Protein AF-0000000065775564 (afdb_homodimer)

Solvent-accessible surface area (backbone atoms only — not comparable to full-atom values): 36188 Å² total; per-residue (Å²): 120,58,49,56,31,35,33,38,25,35,35,44,34,26,21,49,14,34,40,46,49,43,65,64,35,56,88,21,43,36,24,45,33,39,32,60,44,30,51,46,61,38,40,63,70,48,51,51,30,30,44,74,36,63,34,64,31,37,30,27,44,43,47,50,58,50,52,50,36,46,76,70,67,50,80,61,53,31,41,29,60,48,62,26,76,85,48,63,49,35,58,40,47,78,66,63,40,33,36,48,32,42,49,65,70,48,47,54,49,47,44,51,22,11,65,72,59,70,41,63,33,43,28,28,43,35,39,23,50,57,24,58,58,74,34,26,45,66,78,63,30,48,58,48,50,53,53,49,41,52,37,29,75,70,59,32,36,39,45,31,26,42,34,45,64,71,38,35,47,55,40,87,84,67,57,54,48,61,51,28,48,52,48,43,52,51,52,50,51,52,40,52,74,67,63,45,60,62,75,37,38,33,41,10,34,35,30,20,43,75,71,32,74,89,33,24,64,48,24,22,42,29,32,61,37,37,49,6,41,49,70,37,92,89,46,54,25,65,82,72,64,28,39,42,21,50,31,37,36,30,26,19,48,40,56,42,80,41,56,52,67,41,35,15,30,51,71,41,77,24,59,37,86,44,56,28,28,37,32,30,41,68,52,5,3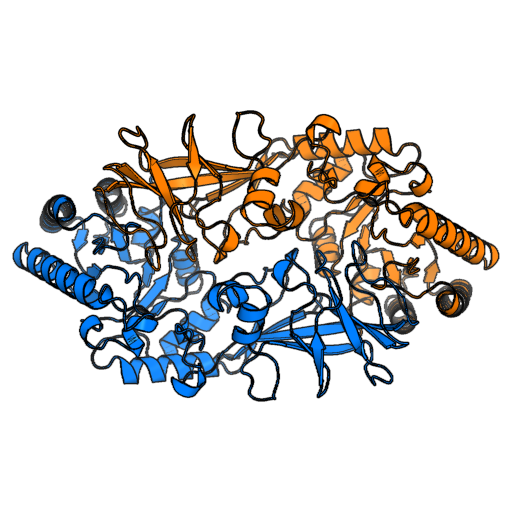0,39,44,31,44,60,53,62,16,37,56,43,27,52,32,20,47,85,94,40,80,33,35,30,36,14,42,47,35,59,57,25,31,28,32,52,61,36,64,84,54,92,71,50,55,45,40,59,34,34,44,23,26,65,35,85,84,71,39,36,28,48,61,56,40,11,60,36,40,72,58,48,45,68,52,56,44,20,34,50,28,85,78,48,44,74,46,73,35,70,40,93,87,95,118,59,49,55,31,36,34,38,26,34,35,44,34,26,20,50,15,35,42,45,49,42,64,63,34,57,88,21,42,36,25,44,32,40,33,60,43,30,52,46,62,38,39,64,70,47,51,52,30,31,43,74,37,63,33,65,30,38,30,27,43,44,46,48,57,51,52,48,35,47,75,70,68,50,79,61,53,32,41,30,60,48,63,28,75,86,47,64,50,34,59,42,44,76,66,64,40,33,36,48,34,42,48,65,69,47,47,54,49,47,44,52,21,12,66,73,58,70,41,64,34,44,28,29,43,34,38,22,50,58,23,58,57,72,33,28,46,68,77,64,32,48,58,48,49,53,52,50,44,52,38,28,75,70,59,33,34,40,44,32,25,43,34,46,64,71,38,36,48,57,40,88,82,67,56,53,48,60,51,28,48,52,49,42,52,52,52,50,51,52,40,51,75,67,63,44,62,63,75,37,38,32,41,9,34,36,33,21,45,77,72,32,74,90,33,24,64,46,25,23,42,29,31,59,37,36,49,6,42,51,70,37,92,88,46,53,24,65,82,70,62,28,38,42,22,51,33,36,35,27,26,19,50,42,54,44,80,41,55,51,67,40,35,16,30,51,72,40,76,23,58,37,87,43,56,28,30,37,32,30,40,66,53,6,29,40,44,30,42,60,53,61,17,36,56,44,28,50,31,21,46,85,95,39,78,34,34,29,37,12,44,47,35,58,60,25,30,27,33,50,63,36,63,84,53,90,72,50,55,46,41,58,34,33,43,24,26,64,35,87,86,71,38,37,27,47,60,56,41,10,61,37,39,72,58,48,44,68,53,55,45,18,33,48,29,84,77,47,42,76,45,72,37,70,40,94,88,93

Secondary structure (DSSP, 8-state):
--SSEEEEEEHHHHHHHHHHHHHHHTTSEEEEE-HHHHHTT-HHHHHHHHHHTT--EEEEEEHHHHHHHHHTT--SEEEEEE--TT--HHHHHHTT-EEEE-SHHHHHHHHHHHHHHT-PEEEEEEEESSSSSSSEEHHHHHHHHHHHHHHHHTTSEEEEEEE---SSTT-TTSSHHHHHHHHHHHHHHHHHHHT---SEEE---HHHHHH-GGG-SSEE--STTTTT--S-SSS-TGGGT----EEEEEE-SEEEEE-TT-EESGGG-EE-SSSEEEEEES--GGGT--GGGTTT-EEEETTEEEEB-S---SS-EEEE--TT----TTPEEEEEB-STTS--BHHHHHHHHTS-HHHHHHT--TTS-EEEES-TT-/--SSEEEEEEHHHHHHHHHHHHHHHTTSEEEEE-HHHHHTT-HHHHHHHHHHTT--EEEEEEHHHHHHHHHTT--SEEEEEE--TT--HHHHHHTT-EEEE-SHHHHHHHHHHHHHHT-PEEEEEEEESSSSSSSEEHHHHHHHHHHHHHHHHTTSEEEEEEE---SSTT-TTSSHHHHHHHHHHHHHHHHHHHT---SEEE---HHHHHH-GGG-SSEE--STTTTT--S-SSS-TGGGT----EEEEEE-SEEEEE-TT-EESGGG-EE-SSSEEEEEES--GGGT--GGGTTT-EEEETTEEEEB-S---SS-EEEE--TT----TTPEEEEEB-STTS--BHHHHHHHHTS-HHHHHHT--TTS-EEEES-TT-

Radius of gyration: 26.99 Å; Cα contacts (8 Å, |Δi|>4): 2012; chains: 2; bounding box: 52×83×65 Å

Structure (mmCIF, N/CA/C/O backbone):
data_AF-0000000065775564-model_v1
#
loop_
_entity.id
_entity.type
_entity.pdbx_description
1 polymer 'Alanine racemase'
#
loop_
_atom_site.group_PDB
_atom_site.id
_atom_site.type_symbol
_atom_site.label_atom_id
_atom_site.label_alt_id
_atom_site.label_comp_id
_atom_site.label_asym_id
_atom_site.label_entity_id
_atom_site.label_seq_id
_atom_site.pdbx_PDB_ins_code
_atom_site.Cartn_x
_atom_site.Cartn_y
_atom_site.Cartn_z
_atom_site.occupancy
_atom_site.B_iso_or_equiv
_atom_site.auth_seq_id
_atom_site.auth_comp_id
_atom_site.auth_asym_id
_atom_site.auth_atom_id
_atom_site.pdbx_PDB_model_num
ATOM 1 N N . MET A 1 1 ? -9.805 2.902 19.188 1 65.19 1 MET A N 1
ATOM 2 C CA . MET A 1 1 ? -9.219 2.939 17.844 1 65.19 1 MET A CA 1
ATOM 3 C C . MET A 1 1 ? -8.5 4.262 17.609 1 65.19 1 MET A C 1
ATOM 5 O O . MET A 1 1 ? -9.07 5.332 17.812 1 65.19 1 MET A O 1
ATOM 9 N N . THR A 1 2 ? -7.23 4.137 17.281 1 79.44 2 THR A N 1
ATOM 10 C CA . THR A 1 2 ? -6.398 5.332 17.188 1 79.44 2 THR A CA 1
ATOM 11 C C . THR A 1 2 ? -6.359 5.855 15.758 1 79.44 2 THR A C 1
ATOM 13 O O . THR A 1 2 ? -6 7.008 15.523 1 79.44 2 THR A O 1
ATOM 16 N N . TYR A 1 3 ? -6.797 4.988 14.812 1 89.25 3 TYR A N 1
ATOM 17 C CA . TYR A 1 3 ? -6.848 5.418 13.422 1 89.25 3 TYR A CA 1
ATOM 18 C C . TYR A 1 3 ? -8.273 5.766 13.008 1 89.25 3 TYR A C 1
ATOM 20 O O . TYR A 1 3 ? -9.203 4.977 13.227 1 89.25 3 TYR A O 1
ATOM 28 N N . PRO A 1 4 ? -8.461 6.914 12.484 1 95.5 4 PRO A N 1
ATOM 29 C CA . PRO A 1 4 ? -9.82 7.391 12.234 1 95.5 4 PRO A CA 1
ATOM 30 C C . PRO A 1 4 ? -10.5 6.664 11.078 1 95.5 4 PRO A C 1
ATOM 32 O O . PRO A 1 4 ? -11.672 6.918 10.789 1 95.5 4 PRO A O 1
ATOM 35 N N . ALA A 1 5 ? -9.805 5.832 10.391 1 97.62 5 ALA A N 1
ATOM 36 C CA . ALA A 1 5 ? -10.328 5.039 9.289 1 97.62 5 ALA A CA 1
ATOM 37 C C . ALA A 1 5 ? -10.266 3.547 9.609 1 97.62 5 ALA A C 1
ATOM 39 O O . ALA A 1 5 ? -9.531 3.127 10.5 1 97.62 5 ALA A O 1
ATOM 40 N N . ARG A 1 6 ? -11.125 2.768 8.945 1 98.19 6 ARG A N 1
ATOM 41 C CA . ARG A 1 6 ? -11.102 1.317 9.102 1 98.19 6 ARG A CA 1
ATOM 42 C C . ARG A 1 6 ? -11.641 0.622 7.859 1 98.19 6 ARG A C 1
ATOM 44 O O . ARG A 1 6 ? -12.43 1.202 7.109 1 98.19 6 ARG A O 1
ATOM 51 N N . ALA A 1 7 ? -11.172 -0.533 7.629 1 98.62 7 ALA A N 1
ATOM 52 C CA . ALA A 1 7 ? -11.742 -1.466 6.66 1 98.62 7 ALA A CA 1
ATOM 53 C C . ALA A 1 7 ? -12.586 -2.529 7.359 1 98.62 7 ALA A C 1
ATOM 55 O O . ALA A 1 7 ? -12.047 -3.398 8.055 1 98.62 7 ALA A O 1
ATOM 56 N N . VAL A 1 8 ? -13.867 -2.42 7.203 1 98.69 8 VAL A N 1
ATOM 57 C CA . VAL A 1 8 ? -14.773 -3.41 7.781 1 98.69 8 VAL A CA 1
ATOM 58 C C . VAL A 1 8 ? -14.922 -4.59 6.824 1 98.69 8 VAL A C 1
ATOM 60 O O . VAL A 1 8 ? -15.289 -4.41 5.66 1 98.69 8 VAL A O 1
ATOM 63 N N . VAL A 1 9 ? -14.617 -5.789 7.309 1 98.88 9 VAL A N 1
ATOM 64 C CA . VAL A 1 9 ? -14.617 -6.984 6.469 1 98.88 9 VAL A CA 1
ATOM 65 C C . VAL A 1 9 ? -15.711 -7.945 6.938 1 98.88 9 VAL A C 1
ATOM 67 O O . VAL A 1 9 ? -15.68 -8.414 8.078 1 98.88 9 VAL A O 1
ATOM 70 N N . ASP A 1 10 ? -16.625 -8.227 6.121 1 98.81 10 ASP A N 1
ATOM 71 C CA . ASP A 1 10 ? -17.75 -9.117 6.414 1 98.81 10 ASP A CA 1
ATOM 72 C C . ASP A 1 10 ? -17.391 -10.57 6.121 1 98.81 10 ASP A C 1
ATOM 74 O O . ASP A 1 10 ? -17.438 -11.008 4.969 1 98.81 10 ASP A O 1
ATOM 78 N N . LEU A 1 11 ? -17.141 -11.328 7.168 1 98.88 11 LEU A N 1
ATOM 79 C CA . LEU A 1 11 ? -16.734 -12.719 7.008 1 98.88 11 LEU A CA 1
ATOM 80 C C . LEU A 1 11 ? -17.906 -13.578 6.531 1 98.88 11 LEU A C 1
ATOM 82 O O . LEU A 1 11 ? -17.703 -14.641 5.949 1 98.88 11 LEU A O 1
ATOM 86 N N . GLY A 1 12 ? -19.125 -13.133 6.824 1 98.69 12 GLY A N 1
ATOM 87 C CA . GLY A 1 12 ? -20.281 -13.797 6.25 1 98.69 12 GLY A CA 1
ATOM 88 C C . GLY A 1 12 ? -20.328 -13.711 4.734 1 98.69 12 GLY A C 1
ATOM 89 O O . GLY A 1 12 ? -20.703 -14.672 4.062 1 98.69 12 GLY A O 1
ATOM 90 N N . ALA A 1 13 ? -19.969 -12.539 4.23 1 98.81 13 ALA A N 1
ATOM 91 C CA . ALA A 1 13 ? -19.891 -12.383 2.781 1 98.81 13 ALA A CA 1
ATOM 92 C C . ALA A 1 13 ? -18.844 -13.32 2.184 1 98.81 13 ALA A C 1
ATOM 94 O O . ALA A 1 13 ? -19.078 -13.93 1.138 1 98.81 13 ALA A O 1
ATOM 95 N N . ILE A 1 14 ? -17.734 -13.469 2.865 1 98.88 14 ILE A N 1
ATOM 96 C CA . ILE A 1 14 ? -16.688 -14.375 2.424 1 98.88 14 ILE A CA 1
ATOM 97 C C . ILE A 1 14 ? -17.234 -15.797 2.34 1 98.88 14 ILE A C 1
ATOM 99 O O . ILE A 1 14 ? -17.062 -16.484 1.328 1 98.88 14 ILE A O 1
ATOM 103 N N . ALA A 1 15 ? -17.906 -16.203 3.385 1 98.81 15 ALA A N 1
ATOM 104 C CA . ALA A 1 15 ? -18.469 -17.547 3.43 1 98.81 15 ALA A CA 1
ATOM 105 C C . ALA A 1 15 ? -19.484 -17.734 2.307 1 98.81 15 ALA A C 1
ATOM 107 O O . ALA A 1 15 ? -19.484 -18.781 1.641 1 98.81 15 ALA A O 1
ATOM 108 N N . GLY A 1 16 ? -20.312 -16.75 2.162 1 98.81 16 GLY A N 1
ATOM 109 C CA . GLY A 1 16 ? -21.297 -16.812 1.085 1 98.81 16 GLY A CA 1
ATOM 110 C C . GLY A 1 16 ? -20.656 -16.922 -0.289 1 98.81 16 GLY A C 1
ATOM 111 O O . GLY A 1 16 ? -21.125 -17.672 -1.143 1 98.81 16 GLY A O 1
ATOM 112 N N . ASN A 1 17 ? -19.609 -16.156 -0.541 1 98.94 17 ASN A N 1
ATOM 113 C CA . ASN A 1 17 ? -18.891 -16.188 -1.812 1 98.94 17 ASN A CA 1
ATOM 114 C C . ASN A 1 17 ? -18.281 -17.562 -2.068 1 98.94 17 ASN A C 1
ATOM 116 O O . ASN A 1 17 ? -18.375 -18.094 -3.18 1 98.94 17 ASN A O 1
ATOM 120 N N . VAL A 1 18 ? -17.688 -18.156 -1.039 1 98.94 18 VAL A N 1
ATOM 121 C CA . VAL A 1 18 ? -17.062 -19.469 -1.184 1 98.94 18 VAL A CA 1
ATOM 122 C C . VAL A 1 18 ? -18.141 -20.516 -1.49 1 98.94 18 VAL A C 1
ATOM 124 O O . VAL A 1 18 ? -17.953 -21.375 -2.352 1 98.94 18 VAL A O 1
ATOM 127 N N . ALA A 1 19 ? -19.266 -20.453 -0.818 1 98.75 19 ALA A N 1
ATOM 128 C CA . ALA A 1 19 ? -20.375 -21.359 -1.097 1 98.75 19 ALA A CA 1
ATOM 129 C C . ALA A 1 19 ? -20.828 -21.234 -2.549 1 98.75 19 ALA A C 1
ATOM 131 O O . ALA A 1 19 ? -21.047 -22.25 -3.221 1 98.75 19 ALA A O 1
ATOM 132 N N . ARG A 1 20 ? -20.938 -20.016 -3.002 1 98.81 20 ARG A N 1
ATOM 133 C CA . ARG A 1 20 ? -21.328 -19.766 -4.387 1 98.81 20 ARG A CA 1
ATOM 134 C C . ARG A 1 20 ? -20.312 -20.359 -5.355 1 98.81 20 ARG A C 1
ATOM 136 O O . ARG A 1 20 ? -20.688 -20.969 -6.355 1 98.81 20 ARG A O 1
ATOM 143 N N . LEU A 1 21 ? -19.047 -20.203 -5.062 1 98.94 21 LEU A N 1
ATOM 144 C CA . LEU A 1 21 ? -17.984 -20.719 -5.922 1 98.94 21 LEU A CA 1
ATOM 145 C C . LEU A 1 21 ? -17.969 -22.234 -5.934 1 98.94 21 LEU A C 1
ATOM 147 O O . LEU A 1 21 ? -17.703 -22.859 -6.969 1 98.94 21 LEU A O 1
ATOM 151 N N . ARG A 1 22 ? -18.281 -22.859 -4.836 1 98.81 22 ARG A N 1
ATOM 152 C CA . ARG A 1 22 ? -18.406 -24.312 -4.77 1 98.81 22 ARG A CA 1
ATOM 153 C C . ARG A 1 22 ? -19.547 -24.812 -5.656 1 98.81 22 ARG A C 1
ATOM 155 O O . ARG A 1 22 ? -19.422 -25.812 -6.348 1 98.81 22 ARG A O 1
ATOM 162 N N . GLU A 1 23 ? -20.609 -24.047 -5.586 1 98.56 23 GLU A N 1
ATOM 163 C CA . GLU A 1 23 ? -21.766 -24.406 -6.414 1 98.56 23 GLU A CA 1
ATOM 164 C C . GLU A 1 23 ? -21.406 -24.344 -7.898 1 98.56 23 GLU A C 1
ATOM 166 O O . GLU A 1 23 ? -21.797 -25.234 -8.664 1 98.56 23 GLU A O 1
ATOM 171 N N . VAL A 1 24 ? -20.656 -23.375 -8.25 1 98.5 24 VAL A N 1
ATOM 172 C CA . VAL A 1 24 ? -20.312 -23.156 -9.656 1 98.5 24 VAL A CA 1
ATOM 173 C C . VAL A 1 24 ? -19.297 -24.188 -10.109 1 98.5 24 VAL A C 1
ATOM 175 O O . VAL A 1 24 ? -19.375 -24.703 -11.227 1 98.5 24 VAL A O 1
ATOM 178 N N . ALA A 1 25 ? -18.359 -24.516 -9.273 1 97.94 25 ALA A N 1
ATOM 179 C CA . ALA A 1 25 ? -17.188 -25.297 -9.641 1 97.94 25 ALA A CA 1
ATOM 180 C C . ALA A 1 25 ? -17.484 -26.797 -9.562 1 97.94 25 ALA A C 1
ATOM 182 O O . ALA A 1 25 ? -16.766 -27.609 -10.133 1 97.94 25 ALA A O 1
ATOM 183 N N . GLY A 1 26 ? -18.547 -27.219 -8.773 1 95.19 26 GLY A N 1
ATOM 184 C CA . GLY A 1 26 ? -18.797 -28.641 -8.539 1 95.19 26 GLY A CA 1
ATOM 185 C C . GLY A 1 26 ? -18.781 -29.469 -9.812 1 95.19 26 GLY A C 1
ATOM 186 O O . GLY A 1 26 ? -19.406 -29.078 -10.805 1 95.19 26 GLY A O 1
ATOM 187 N N . PRO A 1 27 ? -18.031 -30.625 -9.742 1 97.19 27 PRO A N 1
ATOM 188 C CA . PRO A 1 27 ? -17.562 -31.375 -8.578 1 97.19 27 PRO A CA 1
ATOM 189 C C . PRO A 1 27 ? -16.125 -31.016 -8.188 1 97.19 27 PRO A C 1
ATOM 191 O O . PRO A 1 27 ? -15.602 -31.547 -7.207 1 97.19 27 PRO A O 1
ATOM 194 N N . ALA A 1 28 ? -15.477 -30.141 -8.992 1 98.62 28 ALA A N 1
ATOM 195 C CA . ALA A 1 28 ? -14.133 -29.719 -8.609 1 98.62 28 ALA A CA 1
ATOM 196 C C . ALA A 1 28 ? -14.117 -29.141 -7.199 1 98.62 28 ALA A C 1
ATOM 198 O O . ALA A 1 28 ? -15.078 -28.484 -6.777 1 98.62 28 ALA A O 1
ATOM 199 N N . GLU A 1 29 ? -13.07 -29.406 -6.453 1 98.69 29 GLU A N 1
ATOM 200 C CA . GLU A 1 29 ? -12.883 -28.781 -5.148 1 98.69 29 GLU A CA 1
ATOM 201 C C . GLU A 1 29 ? -12.43 -27.328 -5.285 1 98.69 29 GLU A C 1
ATOM 203 O O . GLU A 1 29 ? -12.055 -26.891 -6.375 1 98.69 29 GLU A O 1
ATOM 208 N N . VAL A 1 30 ? -12.555 -26.594 -4.156 1 98.88 30 VAL A N 1
ATOM 209 C CA . VAL A 1 30 ? -12.188 -25.188 -4.18 1 98.88 30 VAL A CA 1
ATOM 210 C C . VAL A 1 30 ? -10.961 -24.953 -3.295 1 98.88 30 VAL A C 1
ATOM 212 O O . VAL A 1 30 ? -10.977 -25.281 -2.107 1 98.88 30 VAL A O 1
ATOM 215 N N . MET A 1 31 ? -9.898 -24.516 -3.893 1 98.94 31 MET A N 1
ATOM 216 C CA . MET A 1 31 ? -8.805 -23.859 -3.166 1 98.94 31 MET A CA 1
ATOM 217 C C . MET A 1 31 ? -9.055 -22.359 -3.043 1 98.94 31 MET A C 1
ATOM 219 O O . MET A 1 31 ? -9 -21.641 -4.035 1 98.94 31 MET A O 1
ATOM 223 N N . ALA A 1 32 ? -9.391 -21.891 -1.847 1 98.94 32 ALA A N 1
ATOM 224 C CA . ALA A 1 32 ? -9.477 -20.453 -1.633 1 98.94 32 ALA A CA 1
ATOM 225 C C . ALA A 1 32 ? -8.086 -19.812 -1.632 1 98.94 32 ALA A C 1
ATOM 227 O O . ALA A 1 32 ? -7.262 -20.109 -0.767 1 98.94 32 ALA A O 1
ATOM 228 N N . VAL A 1 33 ? -7.836 -19 -2.605 1 98.94 33 VAL A N 1
ATOM 229 C CA . VAL A 1 33 ? -6.562 -18.297 -2.646 1 98.94 33 VAL A CA 1
ATOM 230 C C . VAL A 1 33 ? -6.637 -17.047 -1.77 1 98.94 33 VAL A C 1
ATOM 232 O O . VAL A 1 33 ? -7.426 -16.141 -2.035 1 98.94 33 VAL A O 1
ATOM 235 N N . VAL A 1 34 ? -5.797 -16.984 -0.73 1 98.88 34 VAL A N 1
ATOM 236 C CA . VAL A 1 34 ? -5.859 -15.898 0.245 1 98.88 34 VAL A CA 1
ATOM 237 C C . VAL A 1 34 ? -4.52 -15.164 0.294 1 98.88 34 VAL A C 1
ATOM 239 O O . VAL A 1 34 ? -4.086 -14.719 1.36 1 98.88 34 VAL A O 1
ATOM 242 N N . LYS A 1 35 ? -3.869 -15.133 -0.876 1 98.56 35 LYS A N 1
ATOM 243 C CA . LYS A 1 35 ? -2.59 -14.438 -0.952 1 98.56 35 LYS A CA 1
ATOM 244 C C . LYS A 1 35 ? -2.773 -12.93 -0.771 1 98.56 35 LYS A C 1
ATOM 246 O O . LYS A 1 35 ? -3.891 -12.422 -0.865 1 98.56 35 LYS A O 1
ATOM 251 N N . GLY A 1 36 ? -1.606 -12.172 -0.509 1 98 36 GLY A N 1
ATOM 252 C CA . GLY A 1 36 ? -1.682 -10.734 -0.313 1 98 36 GLY A CA 1
ATOM 253 C C . GLY A 1 36 ? -2.545 -10.336 0.87 1 98 36 GLY A C 1
ATOM 254 O O . GLY A 1 36 ? -3.406 -9.461 0.751 1 98 36 GLY A O 1
ATOM 255 N N . ASP A 1 37 ? -2.387 -11.062 2.029 1 98.25 37 ASP A N 1
ATOM 256 C CA . ASP A 1 37 ? -3.219 -10.828 3.203 1 98.25 37 ASP A CA 1
ATOM 257 C C . ASP A 1 37 ? -4.699 -11 2.871 1 98.25 37 ASP A C 1
ATOM 259 O O . ASP A 1 37 ? -5.523 -10.156 3.234 1 98.25 37 ASP A O 1
ATOM 263 N N . ALA A 1 38 ? -5 -12.07 2.115 1 98.69 38 ALA A N 1
ATOM 264 C CA . ALA A 1 38 ? -6.348 -12.336 1.611 1 98.69 38 ALA A CA 1
ATOM 265 C C . ALA A 1 38 ? -6.891 -11.141 0.837 1 98.69 38 ALA A C 1
ATOM 267 O O . ALA A 1 38 ? -7.984 -10.648 1.124 1 98.69 38 ALA A O 1
ATOM 268 N N . TYR A 1 39 ? -6.051 -10.75 -0.107 1 98.69 39 TYR A N 1
ATOM 269 C CA . TYR A 1 39 ? -6.383 -9.609 -0.956 1 98.69 39 TYR A CA 1
ATOM 270 C C . TYR A 1 39 ? -6.715 -8.383 -0.116 1 98.69 39 TYR A C 1
ATOM 272 O O . TYR A 1 39 ? -7.641 -7.637 -0.436 1 98.69 39 TYR A O 1
ATOM 280 N N . GLY A 1 40 ? -6.031 -8.242 0.985 1 98.5 40 GLY A N 1
ATOM 281 C CA . GLY A 1 40 ? -6.168 -7.066 1.832 1 98.5 40 GLY A CA 1
ATOM 282 C C . GLY A 1 40 ? -7.242 -7.219 2.889 1 98.5 40 GLY A C 1
ATOM 283 O O . GLY A 1 40 ? -7.48 -6.297 3.676 1 98.5 40 GLY A O 1
ATOM 284 N N . HIS A 1 41 ? -7.879 -8.359 3.027 1 98.88 41 HIS A N 1
ATOM 285 C CA . HIS A 1 41 ? -9.062 -8.508 3.867 1 98.88 41 HIS A CA 1
ATOM 286 C C . HIS A 1 41 ? -8.711 -9.156 5.203 1 98.88 41 HIS A C 1
ATOM 288 O O . HIS A 1 41 ? -9.57 -9.305 6.07 1 98.88 41 HIS A O 1
ATOM 294 N N . GLY A 1 42 ? -7.457 -9.516 5.391 1 98.56 42 GLY A N 1
ATOM 295 C CA . GLY A 1 42 ? -7.031 -10.195 6.605 1 98.56 42 GLY A CA 1
ATOM 296 C C . GLY A 1 42 ? -6.855 -11.695 6.418 1 98.56 42 GLY A C 1
ATOM 297 O O . GLY A 1 42 ? -7.84 -12.43 6.312 1 98.56 42 GLY A O 1
ATOM 298 N N . LEU A 1 43 ? -5.652 -12.164 6.52 1 98.56 43 LEU A N 1
ATOM 299 C CA . LEU A 1 43 ? -5.238 -13.5 6.098 1 98.56 43 LEU A CA 1
ATOM 300 C C . LEU A 1 43 ? -5.953 -14.578 6.91 1 98.56 43 LEU A C 1
ATOM 302 O O . LEU A 1 43 ? -6.77 -15.328 6.371 1 98.56 43 LEU A O 1
ATOM 306 N N . VAL A 1 44 ? -5.848 -14.594 8.18 1 98.75 44 VAL A N 1
ATOM 307 C CA . VAL A 1 44 ? -6.242 -15.711 9.023 1 98.75 44 VAL A CA 1
ATOM 308 C C . VAL A 1 44 ? -7.766 -15.75 9.148 1 98.75 44 VAL A C 1
ATOM 310 O O . VAL A 1 44 ? -8.383 -16.797 8.898 1 98.75 44 VAL A O 1
ATOM 313 N N . PRO A 1 45 ? -8.445 -14.539 9.43 1 98.81 45 PRO A N 1
ATOM 314 C CA . PRO A 1 45 ? -9.906 -14.602 9.523 1 98.81 45 PRO A CA 1
ATOM 315 C C . PRO A 1 45 ? -10.57 -15.023 8.219 1 98.81 45 PRO A C 1
ATOM 317 O O . PRO A 1 45 ? -11.523 -15.805 8.227 1 98.81 45 PRO A O 1
ATOM 320 N N . VAL A 1 46 ? -10.031 -14.602 7.117 1 98.88 46 VAL A N 1
ATOM 321 C CA . VAL A 1 46 ? -10.617 -14.938 5.824 1 98.88 46 VAL A CA 1
ATOM 322 C C . VAL A 1 46 ? -10.375 -16.406 5.512 1 98.88 46 VAL A C 1
ATOM 324 O O . VAL A 1 46 ? -11.273 -17.094 5.02 1 98.88 46 VAL A O 1
ATOM 327 N N . ALA A 1 47 ? -9.148 -16.875 5.816 1 98.94 47 ALA A N 1
ATOM 328 C CA . ALA A 1 47 ? -8.836 -18.281 5.609 1 98.94 47 ALA A CA 1
ATOM 329 C C . ALA A 1 47 ? -9.805 -19.172 6.375 1 98.94 47 ALA A C 1
ATOM 331 O O . ALA A 1 47 ? -10.359 -20.125 5.816 1 98.94 47 ALA A O 1
ATOM 332 N N . ARG A 1 48 ? -10.039 -18.875 7.59 1 98.81 48 ARG A N 1
ATOM 333 C CA . ARG A 1 48 ? -10.93 -19.656 8.438 1 98.81 48 ARG A CA 1
ATOM 334 C C . ARG A 1 48 ? -12.359 -19.609 7.914 1 98.81 48 ARG A C 1
ATOM 336 O O . ARG A 1 48 ? -13.055 -20.641 7.895 1 98.81 48 ARG A O 1
ATOM 343 N N . ALA A 1 49 ? -12.773 -18.406 7.516 1 98.88 49 ALA A N 1
ATOM 344 C CA . ALA A 1 49 ? -14.125 -18.266 6.965 1 98.88 49 ALA A CA 1
ATOM 345 C C . ALA A 1 49 ? -14.289 -19.094 5.699 1 98.88 49 ALA A C 1
ATOM 347 O O . ALA A 1 49 ? -15.32 -19.734 5.5 1 98.88 49 ALA A O 1
ATOM 348 N N . ALA A 1 50 ? -13.273 -19.078 4.883 1 98.94 50 ALA A N 1
ATOM 349 C CA . ALA A 1 50 ? -13.328 -19.828 3.631 1 98.94 50 ALA A CA 1
ATOM 350 C C . ALA A 1 50 ? -13.398 -21.328 3.895 1 98.94 50 ALA A C 1
ATOM 352 O O . ALA A 1 50 ? -14.211 -22.031 3.289 1 98.94 50 ALA A O 1
ATOM 353 N N . LEU A 1 51 ? -12.586 -21.812 4.777 1 98.88 51 LEU A N 1
ATOM 354 C CA . LEU A 1 51 ? -12.578 -23.234 5.137 1 98.88 51 LEU A CA 1
ATOM 355 C C . LEU A 1 51 ? -13.914 -23.641 5.758 1 98.88 51 LEU A C 1
ATOM 357 O O . LEU A 1 51 ? -14.461 -24.688 5.422 1 98.88 51 LEU A O 1
ATOM 361 N N . GLY A 1 52 ? -14.406 -22.766 6.598 1 98.44 52 GLY A N 1
ATOM 362 C CA . GLY A 1 52 ? -15.695 -23.031 7.223 1 98.44 52 GLY A CA 1
ATOM 363 C C . GLY A 1 52 ? -16.828 -23.109 6.223 1 98.44 52 GLY A C 1
ATOM 364 O O . GLY A 1 52 ? -17.844 -23.766 6.484 1 98.44 52 GLY A O 1
ATOM 365 N N . ALA A 1 53 ? -16.625 -22.516 5.109 1 98.69 53 ALA A N 1
ATOM 366 C CA . ALA A 1 53 ? -17.672 -22.469 4.094 1 98.69 53 ALA A CA 1
ATOM 367 C C . ALA A 1 53 ? -17.5 -23.578 3.068 1 98.69 53 ALA A C 1
ATOM 369 O O . ALA A 1 53 ? -18.281 -23.688 2.123 1 98.69 53 ALA A O 1
ATOM 370 N N . GLY A 1 54 ? -16.438 -24.375 3.186 1 98.5 54 GLY A N 1
ATOM 371 C CA . GLY A 1 54 ? -16.375 -25.578 2.381 1 98.5 54 GLY A CA 1
ATOM 372 C C . GLY A 1 54 ? -15.148 -25.625 1.48 1 98.5 54 GLY A C 1
ATOM 373 O O . GLY A 1 54 ? -14.93 -26.609 0.775 1 98.5 54 GLY A O 1
ATOM 374 N N . ALA A 1 55 ? -14.352 -24.578 1.418 1 98.88 55 ALA A N 1
ATOM 375 C CA . ALA A 1 55 ? -13.07 -24.719 0.733 1 98.88 55 ALA A CA 1
ATOM 376 C C . ALA A 1 55 ? -12.227 -25.828 1.352 1 98.88 55 ALA A C 1
ATOM 378 O O . ALA A 1 55 ? -12.188 -25.984 2.576 1 98.88 55 ALA A O 1
ATOM 379 N N . THR A 1 56 ? -11.555 -26.547 0.515 1 98.62 56 THR A N 1
ATOM 380 C CA . THR A 1 56 ? -10.82 -27.703 1.03 1 98.62 56 THR A CA 1
ATOM 381 C C . THR A 1 56 ? -9.312 -27.438 1.002 1 98.62 56 THR A C 1
ATOM 383 O O . THR A 1 56 ? -8.539 -28.172 1.618 1 98.62 56 THR A O 1
ATOM 386 N N . TRP A 1 57 ? -8.906 -26.469 0.228 1 98.81 57 TRP A N 1
ATOM 387 C CA . TRP A 1 57 ? -7.516 -26.031 0.096 1 98.81 57 TRP A CA 1
ATOM 388 C C . TRP A 1 57 ? -7.387 -24.531 0.33 1 98.81 57 TRP A C 1
ATOM 390 O O . TRP A 1 57 ? -8.359 -23.797 0.181 1 98.81 57 TRP A O 1
ATOM 400 N N . LEU A 1 58 ? -6.215 -24.109 0.809 1 98.94 58 LEU A N 1
ATOM 401 C CA . LEU A 1 58 ? -5.816 -22.703 0.765 1 98.94 58 LEU A CA 1
ATOM 402 C C . LEU A 1 58 ? -4.621 -22.5 -0.158 1 98.94 58 LEU A C 1
ATOM 404 O O . LEU A 1 58 ? -3.814 -23.422 -0.342 1 98.94 58 LEU A O 1
ATOM 408 N N . GLY A 1 59 ? -4.59 -21.438 -0.801 1 98.88 59 GLY A N 1
ATOM 409 C CA . GLY A 1 59 ? -3.443 -21.031 -1.598 1 98.88 59 GLY A CA 1
ATOM 410 C C . GLY A 1 59 ? -2.893 -19.672 -1.204 1 98.88 59 GLY A C 1
ATOM 411 O O . GLY A 1 59 ? -3.654 -18.734 -0.971 1 98.88 59 GLY A O 1
ATOM 412 N N . VAL A 1 60 ? -1.621 -19.594 -1.085 1 98.5 60 VAL A N 1
ATOM 413 C CA . VAL A 1 60 ? -0.933 -18.328 -0.877 1 98.5 60 VAL A CA 1
ATOM 414 C C . VAL A 1 60 ? 0.309 -18.25 -1.765 1 98.5 60 VAL A C 1
ATOM 416 O O . VAL A 1 60 ? 0.916 -19.281 -2.07 1 98.5 60 VAL A O 1
ATOM 419 N N . ALA A 1 61 ? 0.67 -17.031 -2.154 1 97.88 61 ALA A N 1
ATOM 420 C CA . ALA A 1 61 ? 1.812 -16.875 -3.051 1 97.88 61 ALA A CA 1
ATOM 421 C C . ALA A 1 61 ? 3.129 -16.953 -2.281 1 97.88 61 ALA A C 1
ATOM 423 O O . ALA A 1 61 ? 3.996 -17.766 -2.607 1 97.88 61 ALA A O 1
ATOM 424 N N . GLN A 1 62 ? 3.242 -16.219 -1.26 1 96.69 62 GLN A N 1
ATOM 425 C CA . GLN A 1 62 ? 4.496 -16.078 -0.529 1 96.69 62 GLN A CA 1
ATOM 426 C C . GLN A 1 62 ? 4.598 -17.094 0.595 1 96.69 62 GLN A C 1
ATOM 428 O O . GLN A 1 62 ? 3.656 -17.266 1.372 1 96.69 62 GLN A O 1
ATOM 433 N N . LEU A 1 63 ? 5.754 -17.688 0.708 1 96.31 63 LEU A N 1
ATOM 434 C CA . LEU A 1 63 ? 6.008 -18.703 1.722 1 96.31 63 LEU A CA 1
ATOM 435 C C . LEU A 1 63 ? 5.715 -18.172 3.117 1 96.31 63 LEU A C 1
ATOM 437 O O . LEU A 1 63 ? 5.156 -18.875 3.957 1 96.31 63 LEU A O 1
ATOM 441 N N . GLY A 1 64 ? 6.031 -16.922 3.373 1 95.31 64 GLY A N 1
ATOM 442 C CA . GLY A 1 64 ? 5.797 -16.312 4.672 1 95.31 64 GLY A CA 1
ATOM 443 C C . GLY A 1 64 ? 4.336 -16.344 5.086 1 95.31 64 GLY A C 1
ATOM 444 O O . GLY A 1 64 ? 4.027 -16.531 6.266 1 95.31 64 GLY A O 1
ATOM 445 N N . GLU A 1 65 ? 3.443 -16.125 4.191 1 96.94 65 GLU A N 1
ATOM 446 C CA . GLU A 1 65 ? 2.014 -16.156 4.488 1 96.94 65 GLU A CA 1
ATOM 447 C C . GLU A 1 65 ? 1.553 -17.562 4.844 1 96.94 65 GLU A C 1
ATOM 449 O O . GLU A 1 65 ? 0.686 -17.734 5.703 1 96.94 65 GLU A O 1
ATOM 454 N N . ALA A 1 66 ? 2.135 -18.547 4.141 1 98 66 ALA A N 1
ATOM 455 C CA . ALA A 1 66 ? 1.803 -19.938 4.461 1 98 66 ALA A CA 1
ATOM 456 C C . ALA A 1 66 ? 2.217 -20.281 5.887 1 98 66 ALA A C 1
ATOM 458 O O . ALA A 1 66 ? 1.451 -20.906 6.629 1 98 66 ALA A O 1
ATOM 459 N N . LEU A 1 67 ? 3.4 -19.891 6.223 1 97.31 67 LEU A N 1
ATOM 460 C CA . LEU A 1 67 ? 3.9 -20.156 7.57 1 97.31 67 LEU A CA 1
ATOM 461 C C . LEU A 1 67 ? 3.084 -19.406 8.609 1 97.31 67 LEU A C 1
ATOM 463 O O . LEU A 1 67 ? 2.875 -19.906 9.719 1 97.31 67 LEU A O 1
ATOM 467 N N . THR A 1 68 ? 2.607 -18.188 8.266 1 97.31 68 THR A N 1
ATOM 468 C CA . THR A 1 68 ? 1.737 -17.406 9.141 1 97.31 68 THR A CA 1
ATOM 469 C C . THR A 1 68 ? 0.431 -18.156 9.398 1 97.31 68 THR A C 1
ATOM 471 O O . THR A 1 68 ? -0.055 -18.203 10.531 1 97.31 68 THR A O 1
ATOM 474 N N . LEU A 1 69 ? -0.134 -18.734 8.367 1 98.56 69 LEU A N 1
ATOM 475 C CA . LEU A 1 69 ? -1.34 -19.531 8.531 1 98.56 69 LEU A CA 1
ATOM 476 C C . LEU A 1 69 ? -1.096 -20.688 9.5 1 98.56 69 LEU A C 1
ATOM 478 O O . LEU A 1 69 ? -1.904 -20.922 10.398 1 98.56 69 LEU A O 1
ATOM 482 N N . ARG A 1 70 ? 0.061 -21.375 9.375 1 98.5 70 ARG A N 1
ATOM 483 C CA . ARG A 1 70 ? 0.396 -22.5 10.25 1 98.5 70 ARG A CA 1
ATOM 484 C C . ARG A 1 70 ? 0.559 -22.031 11.695 1 98.5 70 ARG A C 1
ATOM 486 O O . ARG A 1 70 ? 0.053 -22.672 12.617 1 98.5 70 ARG A O 1
ATOM 493 N N . ALA A 1 71 ? 1.25 -20.922 11.844 1 97.88 71 ALA A N 1
ATOM 494 C CA . ALA A 1 71 ? 1.465 -20.375 13.18 1 97.88 71 ALA A CA 1
ATOM 495 C C . ALA A 1 71 ? 0.14 -20.016 13.844 1 97.88 71 ALA A C 1
ATOM 497 O O . ALA A 1 71 ? 0.024 -20.047 15.07 1 97.88 71 ALA A O 1
ATOM 498 N N . ALA A 1 72 ? -0.873 -19.766 13.031 1 98.44 72 ALA A N 1
ATOM 499 C CA . ALA A 1 72 ? -2.184 -19.375 13.539 1 98.44 72 ALA A CA 1
ATOM 500 C C . ALA A 1 72 ? -3.066 -20.594 13.773 1 98.44 72 ALA A C 1
ATOM 502 O O . ALA A 1 72 ? -4.234 -20.469 14.148 1 98.44 72 ALA A O 1
ATOM 503 N N . GLY A 1 73 ? -2.594 -21.75 13.461 1 98.44 73 GLY A N 1
ATOM 504 C CA . GLY A 1 73 ? -3.318 -22.984 13.734 1 98.44 73 GLY A CA 1
ATOM 505 C C . GLY A 1 73 ? -4.184 -23.438 12.57 1 98.44 73 GLY A C 1
ATOM 506 O O . GLY A 1 73 ? -5.059 -24.281 12.734 1 98.44 73 GLY A O 1
ATOM 507 N N . VAL A 1 74 ? -3.992 -22.844 11.438 1 98.44 74 VAL A N 1
ATOM 508 C CA . VAL A 1 74 ? -4.715 -23.266 10.25 1 98.44 74 VAL A CA 1
ATOM 509 C C . VAL A 1 74 ? -3.975 -24.438 9.586 1 98.44 74 VAL A C 1
ATOM 511 O O . VAL A 1 74 ? -2.93 -24.234 8.961 1 98.44 74 VAL A O 1
ATOM 514 N N . ASP A 1 75 ? -4.516 -25.609 9.578 1 96.56 75 ASP A N 1
ATOM 515 C CA . ASP A 1 75 ? -3.768 -26.797 9.172 1 96.56 75 ASP A CA 1
ATOM 516 C C . ASP A 1 75 ? -4.34 -27.391 7.891 1 96.56 75 ASP A C 1
ATOM 518 O O . ASP A 1 75 ? -3.955 -28.484 7.484 1 96.56 75 ASP A O 1
ATOM 522 N N . ALA A 1 76 ? -5.191 -26.625 7.203 1 98.19 76 ALA A N 1
ATOM 523 C CA . ALA A 1 76 ? -5.746 -27.109 5.938 1 98.19 76 ALA A CA 1
ATOM 524 C C . ALA A 1 76 ? -4.652 -27.281 4.891 1 98.19 76 ALA A C 1
ATOM 526 O O . ALA A 1 76 ? -3.578 -26.688 4.996 1 98.19 76 ALA A O 1
ATOM 527 N N . ARG A 1 77 ? -4.875 -28.234 3.945 1 98.31 77 ARG A N 1
ATOM 528 C CA . ARG A 1 77 ? -3.953 -28.359 2.818 1 98.31 77 ARG A CA 1
ATOM 529 C C . ARG A 1 77 ? -3.689 -26.984 2.184 1 98.31 77 ARG A C 1
ATOM 531 O O . ARG A 1 77 ? -4.625 -26.281 1.82 1 98.31 77 ARG A O 1
ATOM 538 N N . THR A 1 78 ? -2.434 -26.562 2.15 1 98.88 78 THR A N 1
ATOM 539 C CA . THR A 1 78 ? -2.061 -25.234 1.7 1 98.88 78 THR A CA 1
ATOM 540 C C . THR A 1 78 ? -0.929 -25.297 0.68 1 98.88 78 THR A C 1
ATOM 542 O O . THR A 1 78 ? 0.093 -25.938 0.922 1 98.88 78 THR A O 1
ATOM 545 N N . LEU A 1 79 ? -1.143 -24.688 -0.473 1 98.88 79 LEU A N 1
ATOM 546 C CA . LEU A 1 79 ? -0.13 -24.578 -1.518 1 98.88 79 LEU A CA 1
ATOM 547 C C . LEU A 1 79 ? 0.512 -23.188 -1.504 1 98.88 79 LEU A C 1
ATOM 549 O O . LEU A 1 79 ? -0.184 -22.188 -1.377 1 98.88 79 LEU A O 1
ATOM 553 N N . THR A 1 80 ? 1.795 -23.094 -1.526 1 98.62 80 THR A N 1
ATOM 554 C CA . THR A 1 80 ? 2.535 -21.859 -1.753 1 98.62 80 THR A CA 1
ATOM 555 C C . THR A 1 80 ? 3.469 -22 -2.951 1 98.62 80 THR A C 1
ATOM 557 O O . THR A 1 80 ? 3.939 -23.094 -3.254 1 98.62 80 THR A O 1
ATOM 560 N N . TRP A 1 81 ? 3.715 -20.859 -3.707 1 98.38 81 TRP A N 1
ATOM 561 C CA . TRP A 1 81 ? 4.32 -21.125 -5.008 1 98.38 81 TRP A CA 1
ATOM 562 C C . TRP A 1 81 ? 5.391 -20.078 -5.332 1 98.38 81 TRP A C 1
ATOM 564 O O . TRP A 1 81 ? 6.07 -20.188 -6.355 1 98.38 81 TRP A O 1
ATOM 574 N N . LEU A 1 82 ? 5.57 -19.031 -4.586 1 97.31 82 LEU A N 1
ATOM 575 C CA . LEU A 1 82 ? 6.531 -18 -4.934 1 97.31 82 LEU A CA 1
ATOM 576 C C . LEU A 1 82 ? 7.668 -17.938 -3.918 1 97.31 82 LEU A C 1
ATOM 578 O O . LEU A 1 82 ? 7.449 -17.578 -2.758 1 97.31 82 LEU A O 1
ATOM 582 N N . TYR A 1 83 ? 8.859 -18.359 -4.293 1 97.25 83 TYR A N 1
ATOM 583 C CA . TYR A 1 83 ? 10.086 -18.312 -3.512 1 97.25 83 TYR A CA 1
ATOM 584 C C . TYR A 1 83 ? 11.312 -18.312 -4.418 1 97.25 83 TYR A C 1
ATOM 586 O O . TYR A 1 83 ? 11.227 -18.688 -5.59 1 97.25 83 TYR A O 1
ATOM 594 N N . ALA A 1 84 ? 12.398 -17.812 -3.932 1 97.69 84 ALA A N 1
ATOM 595 C CA . ALA A 1 84 ? 13.672 -17.75 -4.652 1 97.69 84 ALA A CA 1
ATOM 596 C C . ALA A 1 84 ? 14.688 -18.719 -4.047 1 97.69 84 ALA A C 1
ATOM 598 O O . ALA A 1 84 ? 14.469 -19.266 -2.969 1 97.69 84 ALA A O 1
ATOM 599 N N . PRO A 1 85 ? 15.781 -18.969 -4.844 1 97.81 85 PRO A N 1
ATOM 600 C CA . PRO A 1 85 ? 16.828 -19.828 -4.285 1 97.81 85 PRO A CA 1
ATOM 601 C C . PRO A 1 85 ? 17.25 -19.406 -2.879 1 97.81 85 PRO A C 1
ATOM 603 O O . PRO A 1 85 ? 17.391 -18.203 -2.604 1 97.81 85 PRO A O 1
ATOM 606 N N . GLY A 1 86 ? 17.359 -20.422 -1.982 1 96.81 86 GLY A N 1
ATOM 607 C CA . GLY A 1 86 ? 17.781 -20.141 -0.618 1 96.81 86 GLY A CA 1
ATOM 608 C C . GLY A 1 86 ? 16.625 -20.047 0.353 1 96.81 86 GLY A C 1
ATOM 609 O O . GLY A 1 86 ? 16.828 -19.859 1.556 1 96.81 86 GLY A O 1
ATOM 610 N N . ALA A 1 87 ? 15.383 -20.156 -0.111 1 97.06 87 ALA A N 1
ATOM 611 C CA . ALA A 1 87 ? 14.203 -20.125 0.755 1 97.06 87 ALA A CA 1
ATOM 612 C C . ALA A 1 87 ? 14.25 -21.234 1.789 1 97.06 87 ALA A C 1
ATOM 614 O O . ALA A 1 87 ? 14.906 -22.266 1.579 1 97.06 87 ALA A O 1
ATOM 615 N N . PRO A 1 88 ? 13.633 -21.047 2.902 1 97.19 88 PRO A N 1
ATOM 616 C CA . PRO A 1 88 ? 13.633 -22.078 3.955 1 97.19 88 PRO A CA 1
ATOM 617 C C . PRO A 1 88 ? 12.648 -23.203 3.678 1 97.19 88 PRO A C 1
ATOM 619 O O . PRO A 1 88 ? 11.695 -23.391 4.438 1 97.19 88 PRO A O 1
ATOM 622 N N . LEU A 1 89 ? 12.969 -24.031 2.744 1 98.19 89 LEU A N 1
ATOM 623 C CA . LEU A 1 89 ? 12.023 -25.031 2.25 1 98.19 89 LEU A CA 1
ATOM 624 C C . LEU A 1 89 ? 11.898 -26.188 3.23 1 98.19 89 LEU A C 1
ATOM 626 O O . LEU A 1 89 ? 10.852 -26.828 3.316 1 98.19 89 LEU A O 1
ATOM 630 N N . ALA A 1 90 ? 12.984 -26.5 3.992 1 98.38 90 ALA A N 1
ATOM 631 C CA . ALA A 1 90 ? 12.867 -27.531 5.02 1 98.38 90 ALA A CA 1
ATOM 632 C C . ALA A 1 90 ? 11.836 -27.141 6.074 1 98.38 90 ALA A C 1
ATOM 634 O O . ALA A 1 90 ? 11.078 -27.984 6.551 1 98.38 90 ALA A O 1
ATOM 635 N N . GLU A 1 91 ? 11.852 -25.891 6.391 1 97.81 91 GLU A N 1
ATOM 636 C CA . GLU A 1 91 ? 10.852 -25.375 7.324 1 97.81 91 GLU A CA 1
ATOM 637 C C . GLU A 1 91 ? 9.445 -25.531 6.754 1 97.81 91 GLU A C 1
ATOM 639 O O . GLU A 1 91 ? 8.516 -25.891 7.473 1 97.81 91 GLU A O 1
ATOM 644 N N . ALA A 1 92 ? 9.297 -25.203 5.504 1 98.06 92 ALA A N 1
ATOM 645 C CA . ALA A 1 92 ? 8.008 -25.344 4.836 1 98.06 92 ALA A CA 1
ATOM 646 C C . ALA A 1 92 ? 7.516 -26.781 4.887 1 98.06 92 ALA A C 1
ATOM 648 O O . ALA A 1 92 ? 6.34 -27.031 5.156 1 98.06 92 ALA A O 1
ATOM 649 N N . LEU A 1 93 ? 8.43 -27.734 4.617 1 98.5 93 LEU A N 1
ATOM 650 C CA . LEU A 1 93 ? 8.07 -29.141 4.629 1 98.5 93 LEU A CA 1
ATOM 651 C C . LEU A 1 93 ? 7.664 -29.594 6.027 1 98.5 93 LEU A C 1
ATOM 653 O O . LEU A 1 93 ? 6.664 -30.297 6.191 1 98.5 93 LEU A O 1
ATOM 657 N N . ARG A 1 94 ? 8.414 -29.141 7.027 1 98.12 94 ARG A N 1
ATOM 658 C CA . ARG A 1 94 ? 8.086 -29.5 8.406 1 98.12 94 ARG A CA 1
ATOM 659 C C . ARG A 1 94 ? 6.73 -28.922 8.812 1 98.12 94 ARG A C 1
ATOM 661 O O . ARG A 1 94 ? 6.059 -29.453 9.695 1 98.12 94 ARG A O 1
ATOM 668 N N . ALA A 1 95 ? 6.312 -27.859 8.141 1 98.12 95 ALA A N 1
ATOM 669 C CA . ALA A 1 95 ? 5.023 -27.234 8.406 1 98.12 95 ALA A CA 1
ATOM 670 C C . ALA A 1 95 ? 3.92 -27.859 7.559 1 98.12 95 ALA A C 1
ATOM 672 O O . ALA A 1 95 ? 2.791 -27.359 7.527 1 98.12 95 ALA A O 1
ATOM 673 N N . ASP A 1 96 ? 4.23 -28.922 6.785 1 98.38 96 ASP A N 1
ATOM 674 C CA . ASP A 1 96 ? 3.289 -29.688 5.98 1 98.38 96 ASP A CA 1
ATOM 675 C C . ASP A 1 96 ? 2.656 -28.812 4.895 1 98.38 96 ASP A C 1
ATOM 677 O O . ASP A 1 96 ? 1.439 -28.844 4.699 1 98.38 96 ASP A O 1
ATOM 681 N N . LEU A 1 97 ? 3.441 -28 4.293 1 98.62 97 LEU A N 1
ATOM 682 C CA . LEU A 1 97 ? 3.006 -27.188 3.164 1 98.62 97 LEU A CA 1
ATOM 683 C C . LEU A 1 97 ? 3.312 -27.875 1.841 1 98.62 97 LEU A C 1
ATOM 685 O O . LEU A 1 97 ? 4.355 -28.516 1.696 1 98.62 97 LEU A O 1
ATOM 689 N N . ASP A 1 98 ? 2.357 -27.797 0.893 1 98.88 98 ASP A N 1
ATOM 690 C CA . ASP A 1 98 ? 2.662 -28.172 -0.487 1 98.88 98 ASP A CA 1
ATOM 691 C C . ASP A 1 98 ? 3.455 -27.062 -1.187 1 98.88 98 ASP A C 1
ATOM 693 O O . ASP A 1 98 ? 3.193 -25.875 -0.979 1 98.88 98 ASP A O 1
ATOM 697 N N . LEU A 1 99 ? 4.395 -27.484 -1.986 1 98.81 99 LEU A N 1
ATOM 698 C CA . LEU A 1 99 ? 5.258 -26.516 -2.656 1 98.81 99 LEU A CA 1
ATOM 699 C C . LEU A 1 99 ? 5.094 -26.609 -4.172 1 98.81 99 LEU A C 1
ATOM 701 O O . LEU A 1 99 ? 5.051 -27.703 -4.734 1 98.81 99 LEU A O 1
ATOM 705 N N . SER A 1 100 ? 4.941 -25.469 -4.785 1 98.88 100 SER A N 1
ATOM 706 C CA . SER A 1 100 ? 5.023 -25.438 -6.242 1 98.88 100 SER A CA 1
ATOM 707 C C . SER A 1 100 ? 6.469 -25.531 -6.715 1 98.88 100 SER A C 1
ATOM 709 O O . SER A 1 100 ? 7.371 -24.953 -6.102 1 98.88 100 SER A O 1
ATOM 711 N N . VAL A 1 101 ? 6.707 -26.219 -7.738 1 98.88 101 VAL A N 1
ATOM 712 C CA . VAL A 1 101 ? 7.996 -26.297 -8.422 1 98.88 101 VAL A CA 1
ATOM 713 C C . VAL A 1 101 ? 7.859 -25.781 -9.852 1 98.88 101 VAL A C 1
ATOM 715 O O . VAL A 1 101 ? 7.176 -26.406 -10.672 1 98.88 101 VAL A O 1
ATOM 718 N N . ALA A 1 102 ? 8.547 -24.703 -10.094 1 98.44 102 ALA A N 1
ATOM 719 C CA . ALA A 1 102 ? 8.336 -24.016 -11.352 1 98.44 102 ALA A CA 1
ATOM 720 C C . ALA A 1 102 ? 9.594 -24.031 -12.219 1 98.44 102 ALA A C 1
ATOM 722 O O . ALA A 1 102 ? 9.578 -23.578 -13.359 1 98.44 102 ALA A O 1
ATOM 723 N N . ALA A 1 103 ? 10.719 -24.547 -11.719 1 98.25 103 ALA A N 1
ATOM 724 C CA . ALA A 1 103 ? 11.992 -24.578 -12.422 1 98.25 103 ALA A CA 1
ATOM 725 C C . ALA A 1 103 ? 12.914 -25.656 -11.859 1 98.25 103 ALA A C 1
ATOM 727 O O . ALA A 1 103 ? 12.695 -26.156 -10.75 1 98.25 103 ALA A O 1
ATOM 728 N N . PRO A 1 104 ? 13.961 -26.047 -12.641 1 98.38 104 PRO A N 1
ATOM 729 C CA . PRO A 1 104 ? 14.867 -27.109 -12.18 1 98.38 104 PRO A CA 1
ATOM 730 C C . PRO A 1 104 ? 15.547 -26.781 -10.859 1 98.38 104 PRO A C 1
ATOM 732 O O . PRO A 1 104 ? 15.664 -27.641 -9.984 1 98.38 104 PRO A O 1
ATOM 735 N N . TRP A 1 105 ? 15.969 -25.531 -10.672 1 98.38 105 TRP A N 1
ATOM 736 C CA . TRP A 1 105 ? 16.625 -25.172 -9.422 1 98.38 105 TRP A CA 1
ATOM 737 C C . TRP A 1 105 ? 15.695 -25.422 -8.234 1 98.38 105 TRP A C 1
ATOM 739 O O . TRP A 1 105 ? 16.141 -25.828 -7.16 1 98.38 105 TRP A O 1
ATOM 749 N N . ALA A 1 106 ? 14.477 -25.156 -8.391 1 98.62 106 ALA A N 1
ATOM 750 C CA . ALA A 1 106 ? 13.508 -25.328 -7.316 1 98.62 106 ALA A CA 1
ATOM 751 C C . ALA A 1 106 ? 13.359 -26.812 -6.957 1 98.62 106 ALA A C 1
ATOM 753 O O . ALA A 1 106 ? 13.273 -27.156 -5.777 1 98.62 106 ALA A O 1
ATOM 754 N N . LEU A 1 107 ? 13.273 -27.641 -8.016 1 98.88 107 LEU A N 1
ATOM 755 C CA . LEU A 1 107 ? 13.219 -29.078 -7.758 1 98.88 107 LEU A CA 1
ATOM 756 C C . LEU A 1 107 ? 14.43 -29.531 -6.941 1 98.88 107 LEU A C 1
ATOM 758 O O . LEU A 1 107 ? 14.273 -30.25 -5.957 1 98.88 107 LEU A O 1
ATOM 762 N N . ASP A 1 108 ? 15.594 -29.047 -7.383 1 98.81 108 ASP A N 1
ATOM 763 C CA . ASP A 1 108 ? 16.828 -29.406 -6.68 1 98.81 108 ASP A CA 1
ATOM 764 C C . ASP A 1 108 ? 16.75 -29 -5.207 1 98.81 108 ASP A C 1
ATOM 766 O O . ASP A 1 108 ? 17.109 -29.781 -4.324 1 98.81 108 ASP A O 1
ATOM 770 N N . GLU A 1 109 ? 16.297 -27.859 -4.922 1 98.5 109 GLU A N 1
ATOM 771 C CA . GLU A 1 109 ? 16.25 -27.375 -3.551 1 98.5 109 GLU A CA 1
ATOM 772 C C . GLU A 1 109 ? 15.164 -28.094 -2.748 1 98.5 109 GLU A C 1
ATOM 774 O O . GLU A 1 109 ? 15.32 -28.312 -1.547 1 98.5 109 GLU A O 1
ATOM 779 N N . VAL A 1 110 ? 14.047 -28.375 -3.377 1 98.81 110 VAL A N 1
ATOM 780 C CA . VAL A 1 110 ? 12.984 -29.094 -2.691 1 98.81 110 VAL A CA 1
ATOM 781 C C . VAL A 1 110 ? 13.469 -30.5 -2.324 1 98.81 110 VAL A C 1
ATOM 783 O O . VAL A 1 110 ? 13.219 -30.984 -1.218 1 98.81 110 VAL A O 1
ATOM 786 N N . VAL A 1 111 ? 14.141 -31.156 -3.273 1 98.88 111 VAL A N 1
ATOM 787 C CA . VAL A 1 111 ? 14.719 -32.469 -3.014 1 98.88 111 VAL A CA 1
ATOM 788 C C . VAL A 1 111 ? 15.711 -32.375 -1.859 1 98.88 111 VAL A C 1
ATOM 790 O O . VAL A 1 111 ? 15.711 -33.219 -0.958 1 98.88 111 VAL A O 1
ATOM 793 N N . GLY A 1 112 ? 16.562 -31.375 -1.895 1 98.75 112 GLY A N 1
ATOM 794 C CA . GLY A 1 112 ? 17.484 -31.141 -0.789 1 98.75 112 GLY A CA 1
ATOM 795 C C . GLY A 1 112 ? 16.781 -30.953 0.54 1 98.75 112 GLY A C 1
ATOM 796 O O . GLY A 1 112 ? 17.203 -31.5 1.56 1 98.75 112 GLY A O 1
ATOM 797 N N . ALA A 1 113 ? 15.773 -30.188 0.555 1 98.69 113 ALA A N 1
ATOM 798 C CA . ALA A 1 113 ? 14.984 -29.938 1.759 1 98.69 113 ALA A CA 1
ATOM 799 C C . ALA A 1 113 ? 14.344 -31.219 2.283 1 98.69 113 ALA A C 1
ATOM 801 O O . ALA A 1 113 ? 14.227 -31.406 3.496 1 98.69 113 ALA A O 1
ATOM 802 N N . ALA A 1 114 ? 13.875 -31.984 1.323 1 98.75 114 ALA A N 1
ATOM 803 C CA . ALA A 1 114 ? 13.297 -33.281 1.702 1 98.75 114 ALA A CA 1
ATOM 804 C C . ALA A 1 114 ? 14.328 -34.125 2.438 1 98.75 114 ALA A C 1
ATOM 806 O O . ALA A 1 114 ? 14.023 -34.688 3.492 1 98.75 114 ALA A O 1
ATOM 807 N N . ARG A 1 115 ? 15.477 -34.188 1.938 1 98.38 115 ARG A N 1
ATOM 808 C CA . ARG A 1 115 ? 16.547 -34.969 2.561 1 98.38 115 ARG A CA 1
ATOM 809 C C . ARG A 1 115 ? 16.891 -34.406 3.936 1 98.38 115 ARG A C 1
ATOM 811 O O . ARG A 1 115 ? 17.078 -35.156 4.895 1 98.38 115 ARG A O 1
ATOM 818 N N . GLU A 1 116 ? 16.969 -33.156 4 1 98 116 GLU A N 1
ATOM 819 C CA . GLU A 1 116 ? 17.312 -32.5 5.242 1 98 116 GLU A CA 1
ATOM 820 C C . GLU A 1 116 ? 16.25 -32.719 6.316 1 98 116 GLU A C 1
ATOM 822 O O . GLU A 1 116 ? 16.578 -32.969 7.477 1 98 116 GLU A O 1
ATOM 827 N N . SER A 1 117 ? 15.039 -32.562 5.941 1 97.81 117 SER A N 1
ATOM 828 C CA . SER A 1 117 ? 13.938 -32.594 6.895 1 97.81 117 SER A CA 1
ATOM 829 C C . SER A 1 117 ? 13.484 -34.031 7.168 1 97.81 117 SER A C 1
ATOM 831 O O . SER A 1 117 ? 12.828 -34.312 8.18 1 97.81 117 SER A O 1
ATOM 833 N N . GLY A 1 118 ? 13.703 -34.906 6.266 1 98 118 GLY A N 1
ATOM 834 C CA . GLY A 1 118 ? 13.195 -36.25 6.348 1 98 118 GLY A CA 1
ATOM 835 C C . GLY A 1 118 ? 11.742 -36.375 5.953 1 98 118 GLY A C 1
ATOM 836 O O . GLY A 1 118 ? 11.102 -37.406 6.219 1 98 118 GLY A O 1
ATOM 837 N N . VAL A 1 119 ? 11.242 -35.344 5.402 1 98.5 119 VAL A N 1
ATOM 838 C CA . VAL A 1 119 ? 9.844 -35.312 4.98 1 98.5 119 VAL A CA 1
ATOM 839 C C . VAL A 1 119 ? 9.758 -35.438 3.461 1 98.5 119 VAL A C 1
ATOM 841 O O . VAL A 1 119 ? 10.477 -34.75 2.727 1 98.5 119 VAL A O 1
ATOM 844 N N . VAL A 1 120 ? 8.961 -36.406 2.951 1 98.75 120 VAL A N 1
ATOM 845 C CA . VAL A 1 120 ? 8.711 -36.469 1.516 1 98.75 120 VAL A CA 1
ATOM 846 C C . VAL A 1 120 ? 7.941 -35.219 1.062 1 98.75 120 VAL A C 1
ATOM 848 O O . VAL A 1 120 ? 6.828 -34.969 1.526 1 98.75 120 VAL A O 1
ATOM 851 N N . ALA A 1 121 ? 8.508 -34.469 0.224 1 98.88 121 ALA A N 1
ATOM 852 C CA . ALA A 1 121 ? 7.902 -33.188 -0.192 1 98.88 121 ALA A CA 1
ATOM 853 C C . ALA A 1 121 ? 6.719 -33.438 -1.127 1 98.88 121 ALA A C 1
ATOM 855 O O . ALA A 1 121 ? 6.832 -34.188 -2.102 1 98.88 121 ALA A O 1
ATOM 856 N N . ARG A 1 122 ? 5.578 -32.875 -0.832 1 98.88 122 ARG A N 1
ATOM 857 C CA . ARG A 1 122 ? 4.453 -32.844 -1.761 1 98.88 122 ARG A CA 1
ATOM 858 C C . ARG A 1 122 ? 4.586 -31.656 -2.721 1 98.88 122 ARG A C 1
ATOM 860 O O . ARG A 1 122 ? 4.617 -30.5 -2.293 1 98.88 122 ARG A O 1
ATOM 867 N N . VAL A 1 123 ? 4.656 -31.922 -4.039 1 98.88 123 VAL A N 1
ATOM 868 C CA . VAL A 1 123 ? 4.969 -30.828 -4.953 1 98.88 123 VAL A CA 1
ATOM 869 C C . VAL A 1 123 ? 3.9 -30.734 -6.039 1 98.88 123 VAL A C 1
ATOM 871 O O . VAL A 1 123 ? 3.318 -31.75 -6.434 1 98.88 123 VAL A O 1
ATOM 874 N N . HIS A 1 124 ? 3.521 -29.547 -6.434 1 98.94 124 HIS A N 1
ATOM 875 C CA . HIS A 1 124 ? 2.746 -29.234 -7.629 1 98.94 124 HIS A CA 1
ATOM 876 C C . HIS A 1 124 ? 3.639 -28.688 -8.734 1 98.94 124 HIS A C 1
ATOM 878 O O . HIS A 1 124 ? 4.262 -27.641 -8.57 1 98.94 124 HIS A O 1
ATOM 884 N N . LEU A 1 125 ? 3.742 -29.375 -9.891 1 98.88 125 LEU A N 1
ATOM 885 C CA . LEU A 1 125 ? 4.582 -28.906 -10.992 1 98.88 125 LEU A CA 1
ATOM 886 C C . LEU A 1 125 ? 3.871 -27.844 -11.82 1 98.88 125 LEU A C 1
ATOM 888 O O . LEU A 1 125 ? 2.75 -28.062 -12.289 1 98.88 125 LEU A O 1
ATOM 892 N N . LYS A 1 126 ? 4.512 -26.766 -11.914 1 98.88 126 LYS A N 1
ATOM 893 C CA . LYS A 1 126 ? 3.926 -25.656 -12.656 1 98.88 126 LYS A CA 1
ATOM 894 C C . LYS A 1 126 ? 4.34 -25.703 -14.125 1 98.88 126 LYS A C 1
ATOM 896 O O . LYS A 1 126 ? 5.527 -25.781 -14.438 1 98.88 126 LYS A O 1
ATOM 901 N N . VAL A 1 127 ? 3.439 -25.672 -15.023 1 98.88 127 VAL A N 1
ATOM 902 C CA . VAL A 1 127 ? 3.688 -25.578 -16.453 1 98.88 127 VAL A CA 1
ATOM 903 C C . VAL A 1 127 ? 3.213 -24.234 -16.984 1 98.88 127 VAL A C 1
ATOM 905 O O . VAL A 1 127 ? 2.152 -23.734 -16.578 1 98.88 127 VAL A O 1
ATOM 908 N N . ASP A 1 128 ? 4.051 -23.531 -17.734 1 98.75 128 ASP A N 1
ATOM 909 C CA . ASP A 1 128 ? 3.633 -22.312 -18.422 1 98.75 128 ASP A CA 1
ATOM 910 C C . ASP A 1 128 ? 2.895 -22.641 -19.719 1 98.75 128 ASP A C 1
ATOM 912 O O . ASP A 1 128 ? 3.51 -23.047 -20.703 1 98.75 128 ASP A O 1
ATOM 916 N N . THR A 1 129 ? 1.647 -22.375 -19.703 1 98.56 129 THR A N 1
ATOM 917 C CA . THR A 1 129 ? 0.82 -22.766 -20.844 1 98.56 129 THR A CA 1
ATOM 918 C C . THR A 1 129 ? 0.675 -21.625 -21.828 1 98.56 129 THR A C 1
ATOM 920 O O . THR A 1 129 ? -0.065 -21.719 -22.812 1 98.56 129 THR A O 1
ATOM 923 N N . GLY A 1 130 ? 1.394 -20.547 -21.5 1 96.94 130 GLY A N 1
ATOM 924 C CA . GLY A 1 130 ? 1.338 -19.484 -22.484 1 96.94 130 GLY A CA 1
ATOM 925 C C . GLY A 1 130 ? 1.369 -18.094 -21.859 1 96.94 130 GLY A C 1
ATOM 926 O O . GLY A 1 130 ? 1.467 -17.094 -22.562 1 96.94 130 GLY A O 1
ATOM 927 N N . MET A 1 131 ? 1.304 -17.938 -20.547 1 97.25 131 MET A N 1
ATOM 928 C CA . MET A 1 131 ? 1.257 -16.672 -19.844 1 97.25 131 MET A CA 1
ATOM 929 C C . MET A 1 131 ? 2.613 -15.969 -19.891 1 97.25 131 MET A C 1
ATOM 931 O O . MET A 1 131 ? 2.693 -14.75 -19.734 1 97.25 131 MET A O 1
ATOM 935 N N . GLY A 1 132 ? 3.699 -16.75 -20.109 1 98.06 132 GLY A N 1
ATOM 936 C CA . GLY A 1 132 ? 5.035 -16.172 -20.141 1 98.06 132 GLY A CA 1
ATOM 937 C C . GLY A 1 132 ? 5.465 -15.586 -18.812 1 98.06 132 GLY A C 1
ATOM 938 O O . GLY A 1 132 ? 6.047 -14.5 -18.781 1 98.06 132 GLY A O 1
ATOM 939 N N . ARG A 1 133 ? 5.164 -16.219 -17.766 1 97.94 133 ARG A N 1
ATOM 940 C CA . ARG A 1 133 ? 5.539 -15.805 -16.406 1 97.94 133 ARG A CA 1
ATOM 941 C C . ARG A 1 133 ? 6.246 -16.922 -15.664 1 97.94 133 ARG A C 1
ATOM 943 O O . ARG A 1 133 ? 7.395 -17.25 -15.961 1 97.94 133 ARG A O 1
ATOM 950 N N . SER A 1 134 ? 5.684 -17.438 -14.586 1 97.31 134 SER A N 1
ATOM 951 C CA . SER A 1 134 ? 6.328 -18.516 -13.844 1 97.31 134 SER A CA 1
ATOM 952 C C . SER A 1 134 ? 6.07 -19.875 -14.5 1 97.31 134 SER A C 1
ATOM 954 O O . SER A 1 134 ? 5.102 -20.031 -15.242 1 97.31 134 SER A O 1
ATOM 956 N N . GLY A 1 135 ? 6.965 -20.844 -14.289 1 98.19 135 GLY A N 1
ATOM 957 C CA . GLY A 1 135 ? 6.879 -22.156 -14.922 1 98.19 135 GLY A CA 1
ATOM 958 C C . GLY A 1 135 ? 7.68 -22.25 -16.203 1 98.19 135 GLY A C 1
ATOM 959 O O . GLY A 1 135 ? 8.25 -21.25 -16.672 1 98.19 135 GLY A O 1
ATOM 960 N N . LEU A 1 136 ? 7.746 -23.469 -16.766 1 98.31 136 LEU A N 1
ATOM 961 C CA . LEU A 1 136 ? 8.422 -23.719 -18.031 1 98.31 136 LEU A CA 1
ATOM 962 C C . LEU A 1 136 ? 7.414 -24.047 -19.125 1 98.31 136 LEU A C 1
ATOM 964 O O . LEU A 1 136 ? 6.383 -24.672 -18.859 1 98.31 136 LEU A O 1
ATOM 968 N N . PHE A 1 137 ? 7.762 -23.594 -20.312 1 98.25 137 PHE A N 1
ATOM 969 C CA . PHE A 1 137 ? 6.922 -23.984 -21.438 1 98.25 137 PHE A CA 1
ATOM 970 C C . PHE A 1 137 ? 6.969 -25.484 -21.641 1 98.25 137 PHE A C 1
ATOM 972 O O . PHE A 1 137 ? 7.922 -26.156 -21.234 1 98.25 137 PHE A O 1
ATOM 979 N N . LEU A 1 138 ? 5.926 -26 -22.297 1 97.88 138 LEU A N 1
ATOM 980 C CA . LEU A 1 138 ? 5.621 -27.422 -22.344 1 97.88 138 LEU A CA 1
ATOM 981 C C . LEU A 1 138 ? 6.844 -28.234 -22.766 1 97.88 138 LEU A C 1
ATOM 983 O O . LEU A 1 138 ? 7.137 -29.281 -22.188 1 97.88 138 LEU A O 1
ATOM 987 N N . ASP A 1 139 ? 7.605 -27.781 -23.734 1 95.31 139 ASP A N 1
ATOM 988 C CA . ASP A 1 139 ? 8.75 -28.547 -24.234 1 95.31 139 ASP A CA 1
ATOM 989 C C . ASP A 1 139 ? 9.828 -28.672 -23.156 1 95.31 139 ASP A C 1
ATOM 991 O O . ASP A 1 139 ? 10.312 -29.781 -22.906 1 95.31 139 ASP A O 1
ATOM 995 N N . GLU A 1 140 ? 10.164 -27.578 -22.562 1 96.25 140 GLU A N 1
ATOM 996 C CA . GLU A 1 140 ? 11.18 -27.594 -21.516 1 96.25 140 GLU A CA 1
ATOM 997 C C . GLU A 1 140 ? 10.641 -28.234 -20.234 1 96.25 140 GLU A C 1
ATOM 999 O O . GLU A 1 140 ? 11.398 -28.828 -19.469 1 96.25 140 GLU A O 1
ATOM 1004 N N . TRP A 1 141 ? 9.367 -28.109 -20.031 1 98.25 141 TRP A N 1
ATOM 1005 C CA . TRP A 1 141 ? 8.703 -28.688 -18.859 1 98.25 141 TRP A CA 1
ATOM 1006 C C . TRP A 1 141 ? 8.867 -30.203 -18.828 1 98.25 141 TRP A C 1
ATOM 1008 O O . TRP A 1 141 ? 8.906 -30.797 -17.75 1 98.25 141 TRP A O 1
ATOM 1018 N N . GLY A 1 142 ? 9.008 -30.828 -19.938 1 97.56 142 GLY A N 1
ATOM 1019 C CA . GLY A 1 142 ? 9.219 -32.25 -20 1 97.56 142 GLY A CA 1
ATOM 1020 C C . GLY A 1 142 ? 10.445 -32.719 -19.234 1 97.56 142 GLY A C 1
ATOM 1021 O O . GLY A 1 142 ? 10.406 -33.719 -18.547 1 97.56 142 GLY A O 1
ATOM 1022 N N . GLY A 1 143 ? 11.539 -31.969 -19.406 1 98.06 143 GLY A N 1
ATOM 1023 C CA . GLY A 1 143 ? 12.742 -32.281 -18.656 1 98.06 143 GLY A CA 1
ATOM 1024 C C . GLY A 1 143 ? 12.555 -32.156 -17.156 1 98.06 143 GLY A C 1
ATOM 1025 O O . GLY A 1 143 ? 13.07 -33 -16.391 1 98.06 143 GLY A O 1
ATOM 1026 N N . LEU A 1 144 ? 11.852 -31.172 -16.75 1 98.56 144 LEU A N 1
ATOM 1027 C CA . LEU A 1 144 ? 11.539 -31 -15.336 1 98.56 144 LEU A CA 1
ATOM 1028 C C . LEU A 1 144 ? 10.68 -32.156 -14.82 1 98.56 144 LEU A C 1
ATOM 1030 O O . LEU A 1 144 ? 10.922 -32.656 -13.719 1 98.56 144 LEU A O 1
ATOM 1034 N N . LEU A 1 145 ? 9.68 -32.531 -15.609 1 98.75 145 LEU A N 1
ATOM 1035 C CA . LEU A 1 145 ? 8.805 -33.625 -15.266 1 98.75 145 LEU A CA 1
ATOM 1036 C C . LEU A 1 145 ? 9.609 -34.906 -15.086 1 98.75 145 LEU A C 1
ATOM 1038 O O . LEU A 1 145 ? 9.43 -35.625 -14.094 1 98.75 145 LEU A O 1
ATOM 1042 N N . ASP A 1 146 ? 10.523 -35.188 -16 1 98.62 146 ASP A N 1
ATOM 1043 C CA . ASP A 1 146 ? 11.352 -36.375 -15.914 1 98.62 146 ASP A CA 1
ATOM 1044 C C . ASP A 1 146 ? 12.172 -36.406 -14.633 1 98.62 146 ASP A C 1
ATOM 1046 O O . ASP A 1 146 ? 12.234 -37.438 -13.938 1 98.62 146 ASP A O 1
ATOM 1050 N N . ALA A 1 147 ? 12.742 -35.312 -14.359 1 98.75 147 ALA A N 1
ATOM 1051 C CA . ALA A 1 147 ? 13.547 -35.188 -13.148 1 98.75 147 ALA A CA 1
ATOM 1052 C C . ALA A 1 147 ? 12.688 -35.344 -11.898 1 98.75 147 ALA A C 1
ATOM 1054 O O . ALA A 1 147 ? 13.109 -36 -10.93 1 98.75 147 ALA A O 1
ATOM 1055 N N . ALA A 1 148 ? 11.531 -34.781 -11.875 1 98.88 148 ALA A N 1
ATOM 1056 C CA . ALA A 1 148 ? 10.625 -34.844 -10.734 1 98.88 148 ALA A CA 1
ATOM 1057 C C . ALA A 1 148 ? 10.172 -36.281 -10.484 1 98.88 148 ALA A C 1
ATOM 1059 O O . ALA A 1 148 ? 10.125 -36.75 -9.336 1 98.88 148 ALA A O 1
ATOM 1060 N N . VAL A 1 149 ? 9.836 -37 -11.547 1 98.75 149 VAL A N 1
ATOM 1061 C CA . VAL A 1 149 ? 9.367 -38.375 -11.414 1 98.75 149 VAL A CA 1
ATOM 1062 C C . VAL A 1 149 ? 10.508 -39.281 -10.938 1 98.75 149 VAL A C 1
ATOM 1064 O O . VAL A 1 149 ? 10.289 -40.219 -10.172 1 98.75 149 VAL A O 1
ATOM 1067 N N . ARG A 1 150 ? 11.719 -39 -11.391 1 98.62 150 ARG A N 1
ATOM 1068 C CA . ARG A 1 150 ? 12.875 -39.719 -10.875 1 98.62 150 ARG A CA 1
ATOM 1069 C C . ARG A 1 150 ? 13.023 -39.5 -9.367 1 98.62 150 ARG A C 1
ATOM 1071 O O . ARG A 1 150 ? 13.289 -40.438 -8.625 1 98.62 150 ARG A O 1
ATOM 1078 N N . ALA A 1 151 ? 12.898 -38.25 -8.953 1 98.75 151 ALA A N 1
ATOM 1079 C CA . ALA A 1 151 ? 12.961 -37.938 -7.531 1 98.75 151 ALA A CA 1
ATOM 1080 C C . ALA A 1 151 ? 11.828 -38.594 -6.766 1 98.75 151 ALA A C 1
ATOM 1082 O O . ALA A 1 151 ? 12.008 -39.031 -5.617 1 98.75 151 ALA A O 1
ATOM 1083 N N . GLN A 1 152 ? 10.664 -38.625 -7.383 1 98.75 152 GLN A N 1
ATOM 1084 C CA . GLN A 1 152 ? 9.523 -39.344 -6.809 1 98.75 152 GLN A CA 1
ATOM 1085 C C . GLN A 1 152 ? 9.844 -40.812 -6.617 1 98.75 152 GLN A C 1
ATOM 1087 O O . GLN A 1 152 ? 9.562 -41.406 -5.555 1 98.75 152 GLN A O 1
ATOM 1092 N N . ALA A 1 153 ? 10.406 -41.469 -7.578 1 98.31 153 ALA A N 1
ATOM 1093 C CA . ALA A 1 153 ? 10.773 -42.875 -7.504 1 98.31 153 ALA A CA 1
ATOM 1094 C C . ALA A 1 153 ? 11.797 -43.125 -6.398 1 98.31 153 ALA A C 1
ATOM 1096 O O . ALA A 1 153 ? 11.805 -44.188 -5.773 1 98.31 153 ALA A O 1
ATOM 1097 N N . ALA A 1 154 ? 12.57 -42.125 -6.145 1 97.94 154 ALA A N 1
ATOM 1098 C CA . ALA A 1 154 ? 13.594 -42.219 -5.105 1 97.94 154 ALA A CA 1
ATOM 1099 C C . ALA A 1 154 ? 12.992 -41.969 -3.723 1 97.94 154 ALA A C 1
ATOM 1101 O O . ALA A 1 154 ? 13.672 -42.125 -2.707 1 97.94 154 ALA A O 1
ATOM 1102 N N . GLY A 1 155 ? 11.789 -41.562 -3.666 1 98.06 155 GLY A N 1
ATOM 1103 C CA . GLY A 1 155 ? 11.094 -41.375 -2.404 1 98.06 155 GLY A CA 1
ATOM 1104 C C . GLY A 1 155 ? 11.352 -40.031 -1.778 1 98.06 155 GLY A C 1
ATOM 1105 O O . GLY A 1 155 ? 11.133 -39.844 -0.58 1 98.06 155 GLY A O 1
ATOM 1106 N N . GLU A 1 156 ? 11.812 -39.062 -2.525 1 98.12 156 GLU A N 1
ATOM 1107 C CA . GLU A 1 156 ? 12.164 -37.75 -2.004 1 98.12 156 GLU A CA 1
ATOM 1108 C C . GLU A 1 156 ? 10.992 -36.781 -2.109 1 98.12 156 GLU A C 1
ATOM 1110 O O . GLU A 1 156 ? 10.781 -35.969 -1.219 1 98.12 156 GLU A O 1
ATOM 1115 N N . ILE A 1 157 ? 10.344 -36.844 -3.186 1 98.75 157 ILE A N 1
ATOM 1116 C CA . ILE A 1 157 ? 9.18 -35.969 -3.373 1 98.75 157 ILE A CA 1
ATOM 1117 C C . ILE A 1 157 ? 7.996 -36.812 -3.857 1 98.75 157 ILE A C 1
ATOM 1119 O O . ILE A 1 157 ? 8.156 -38 -4.199 1 98.75 157 ILE A O 1
ATOM 1123 N N . ASP A 1 158 ? 6.824 -36.312 -3.744 1 98.75 158 ASP A N 1
ATOM 1124 C CA . ASP A 1 158 ? 5.602 -36.812 -4.375 1 98.75 158 ASP A CA 1
ATOM 1125 C C . ASP A 1 158 ? 4.988 -35.75 -5.281 1 98.75 158 ASP A C 1
ATOM 1127 O O . ASP A 1 158 ? 4.664 -34.656 -4.828 1 98.75 158 ASP A O 1
ATOM 1131 N N . VAL A 1 159 ? 4.926 -36.031 -6.574 1 98.88 159 VAL A N 1
ATOM 1132 C CA . VAL A 1 159 ? 4.273 -35.125 -7.504 1 98.88 159 VAL A CA 1
ATOM 1133 C C . VAL A 1 159 ? 2.76 -35.281 -7.395 1 98.88 159 VAL A C 1
ATOM 1135 O O . VAL A 1 159 ? 2.16 -36.094 -8.094 1 98.88 159 VAL A O 1
ATOM 1138 N N . VAL A 1 160 ? 2.145 -34.375 -6.613 1 98.81 160 VAL A N 1
ATOM 1139 C CA . VAL A 1 160 ? 0.742 -34.562 -6.258 1 98.81 160 VAL A CA 1
ATOM 1140 C C . VAL A 1 160 ? -0.135 -33.656 -7.113 1 98.81 160 VAL A C 1
ATOM 1142 O O . VAL A 1 160 ? -1.355 -33.844 -7.164 1 98.81 160 VAL A O 1
ATOM 1145 N N . GLY A 1 161 ? 0.46 -32.719 -7.789 1 98.81 161 GLY A N 1
ATOM 1146 C CA . GLY A 1 161 ? -0.355 -31.812 -8.594 1 98.81 161 GLY A CA 1
ATOM 1147 C C . GLY A 1 161 ? 0.38 -31.266 -9.797 1 98.81 161 GLY A C 1
ATOM 1148 O O . GLY A 1 161 ? 1.612 -31.234 -9.812 1 98.81 161 GLY A O 1
ATOM 1149 N N . VAL A 1 162 ? -0.335 -30.875 -10.812 1 98.88 162 VAL A N 1
ATOM 1150 C CA . VAL A 1 162 ? 0.083 -30.062 -11.961 1 98.88 162 VAL A CA 1
ATOM 1151 C C . VAL A 1 162 ? -0.814 -28.828 -12.078 1 98.88 162 VAL A C 1
ATOM 1153 O O . VAL A 1 162 ? -2.029 -28.922 -11.891 1 98.88 162 VAL A O 1
ATOM 1156 N N . TRP A 1 163 ? -0.161 -27.719 -12.297 1 98.88 163 TRP A N 1
ATOM 1157 C CA . TRP A 1 163 ? -1.006 -26.547 -12.375 1 98.88 163 TRP A CA 1
ATOM 1158 C C . TRP A 1 163 ? -0.402 -25.5 -13.312 1 98.88 163 TRP A C 1
ATOM 1160 O O . TRP A 1 163 ? 0.74 -25.641 -13.75 1 98.88 163 TRP A O 1
ATOM 1170 N N . SER A 1 164 ? -1.171 -24.594 -13.75 1 98.88 164 SER A N 1
ATOM 1171 C CA . SER A 1 164 ? -0.827 -23.438 -14.562 1 98.88 164 SER A CA 1
ATOM 1172 C C . SER A 1 164 ? -1.692 -22.234 -14.203 1 98.88 164 SER A C 1
ATOM 1174 O O . SER A 1 164 ? -2.375 -22.234 -13.18 1 98.88 164 SER A O 1
ATOM 1176 N N . HIS A 1 165 ? -1.505 -21.141 -14.812 1 98.69 165 HIS A N 1
ATOM 1177 C CA . HIS A 1 165 ? -2.299 -19.938 -14.562 1 98.69 165 HIS A CA 1
ATOM 1178 C C . HIS A 1 165 ? -2.795 -19.328 -15.867 1 98.69 165 HIS A C 1
ATOM 1180 O O . HIS A 1 165 ? -2.051 -19.25 -16.844 1 98.69 165 HIS A O 1
ATOM 1186 N N . LEU A 1 166 ? -4.02 -18.906 -15.875 1 98.38 166 LEU A N 1
ATOM 1187 C CA . LEU A 1 166 ? -4.652 -18.375 -17.078 1 98.38 166 LEU A CA 1
ATOM 1188 C C . LEU A 1 166 ? -4.316 -16.891 -17.25 1 98.38 166 LEU A C 1
ATOM 1190 O O . LEU A 1 166 ? -4.355 -16.125 -16.297 1 98.38 166 LEU A O 1
ATOM 1194 N N . ALA A 1 167 ? -4.109 -16.469 -18.484 1 97.19 167 ALA A N 1
ATOM 1195 C CA . ALA A 1 167 ? -3.666 -15.109 -18.797 1 97.19 167 ALA A CA 1
ATOM 1196 C C . ALA A 1 167 ? -4.848 -14.211 -19.156 1 97.19 167 ALA A C 1
ATOM 1198 O O . ALA A 1 167 ? -4.77 -12.992 -19.016 1 97.19 167 ALA A O 1
ATOM 1199 N N . SER A 1 168 ? -5.965 -14.812 -19.625 1 96.94 168 SER A N 1
ATOM 1200 C CA . SER A 1 168 ? -7.02 -13.977 -20.188 1 96.94 168 SER A CA 1
ATOM 1201 C C . SER A 1 168 ? -8.398 -14.594 -19.953 1 96.94 168 SER A C 1
ATOM 1203 O O . SER A 1 168 ? -9.266 -14.523 -20.812 1 96.94 168 SER A O 1
ATOM 1205 N N . ALA A 1 169 ? -8.531 -15.203 -18.828 1 96.19 169 ALA A N 1
ATOM 1206 C CA . ALA A 1 169 ? -9.797 -15.883 -18.562 1 96.19 169 ALA A CA 1
ATOM 1207 C C . ALA A 1 169 ? -10.945 -14.883 -18.438 1 96.19 169 ALA A C 1
ATOM 1209 O O . ALA A 1 169 ? -12.117 -15.25 -18.547 1 96.19 169 ALA A O 1
ATOM 1210 N N . ASP A 1 170 ? -10.625 -13.602 -18.188 1 95.5 170 ASP A N 1
ATOM 1211 C CA . ASP A 1 170 ? -11.633 -12.562 -18.016 1 95.5 170 ASP A CA 1
ATOM 1212 C C . ASP A 1 170 ? -12.094 -12.023 -19.375 1 95.5 170 ASP A C 1
ATOM 1214 O O . ASP A 1 170 ? -13.023 -11.211 -19.438 1 95.5 170 ASP A O 1
ATOM 1218 N N . ASP A 1 171 ? -11.422 -12.469 -20.438 1 93.81 171 ASP A N 1
ATOM 1219 C CA . ASP A 1 171 ? -11.773 -12.078 -21.797 1 93.81 171 ASP A CA 1
ATOM 1220 C C . ASP A 1 171 ? -12.258 -13.273 -22.609 1 93.81 171 ASP A C 1
ATOM 1222 O O . ASP A 1 171 ? -11.453 -13.992 -23.203 1 93.81 171 ASP A O 1
ATOM 1226 N N . ALA A 1 172 ? -13.516 -13.375 -22.75 1 84.88 172 ALA A N 1
ATOM 1227 C CA . ALA A 1 172 ? -14.125 -14.539 -23.391 1 84.88 172 ALA A CA 1
ATOM 1228 C C . ALA A 1 172 ? -13.789 -14.57 -24.891 1 84.88 172 ALA A C 1
ATOM 1230 O O . ALA A 1 172 ? -13.852 -15.633 -25.516 1 84.88 172 ALA A O 1
ATOM 1231 N N . GLU A 1 173 ? -13.375 -13.461 -25.406 1 87.5 173 GLU A N 1
ATOM 1232 C CA . GLU A 1 173 ? -13.141 -13.367 -26.844 1 87.5 173 GLU A CA 1
ATOM 1233 C C . GLU A 1 173 ? -11.695 -13.711 -27.188 1 87.5 173 GLU A C 1
ATOM 1235 O O . GLU A 1 173 ? -11.352 -13.844 -28.359 1 87.5 173 GLU A O 1
ATOM 1240 N N . SER A 1 174 ? -10.766 -13.789 -26.281 1 88.25 174 SER A N 1
ATOM 1241 C CA . SER A 1 174 ? -9.336 -13.914 -26.516 1 88.25 174 SER A CA 1
ATOM 1242 C C . SER A 1 174 ? -9 -15.289 -27.094 1 88.25 174 SER A C 1
ATOM 1244 O O . SER A 1 174 ? -8.047 -15.422 -27.859 1 88.25 174 SER A O 1
ATOM 1246 N N . GLY A 1 175 ? -9.648 -16.344 -27.031 1 92.81 175 GLY A N 1
ATOM 1247 C CA . GLY A 1 175 ? -9.297 -17.703 -27.406 1 92.81 175 GLY A CA 1
ATOM 1248 C C . GLY A 1 175 ? -8.133 -18.266 -26.625 1 92.81 175 GLY A C 1
ATOM 1249 O O . GLY A 1 175 ? -7.887 -19.469 -26.641 1 92.81 175 GLY A O 1
ATOM 1250 N N . LEU A 1 176 ? -7.352 -17.453 -26 1 95.56 176 LEU A N 1
ATOM 1251 C CA . LEU A 1 176 ? -6.16 -17.844 -25.25 1 95.56 176 LEU A CA 1
ATOM 1252 C C . LEU A 1 176 ? -6.512 -18.859 -24.172 1 95.56 176 LEU A C 1
ATOM 1254 O O . LEU A 1 176 ? -5.746 -19.797 -23.906 1 95.56 176 LEU A O 1
ATOM 1258 N N . THR A 1 177 ? -7.641 -18.688 -23.547 1 97.69 177 THR A N 1
ATOM 1259 C CA . THR A 1 177 ? -8.047 -19.578 -22.469 1 97.69 177 THR A CA 1
ATOM 1260 C C . THR A 1 177 ? -8.219 -21 -23 1 97.69 177 THR A C 1
ATOM 1262 O O . THR A 1 177 ? -7.77 -21.969 -22.375 1 97.69 177 THR A O 1
ATOM 1265 N N . ALA A 1 178 ? -8.836 -21.094 -24.125 1 97.56 178 ALA A N 1
ATOM 1266 C CA . ALA A 1 178 ? -9.016 -22.406 -24.734 1 97.56 178 ALA A CA 1
ATOM 1267 C C . ALA A 1 178 ? -7.668 -23.031 -25.094 1 97.56 178 ALA A C 1
ATOM 1269 O O . ALA A 1 178 ? -7.453 -24.234 -24.906 1 97.56 178 ALA A O 1
ATOM 1270 N N . GLU A 1 179 ? -6.836 -22.219 -25.656 1 97.75 179 GLU A N 1
ATOM 1271 C CA . GLU A 1 179 ? -5.508 -22.688 -26.031 1 97.75 179 GLU A CA 1
ATOM 1272 C C . GLU A 1 179 ? -4.727 -23.156 -24.797 1 97.75 179 GLU A C 1
ATOM 1274 O O . GLU A 1 179 ? -4.117 -24.219 -24.812 1 97.75 179 GLU A O 1
ATOM 1279 N N . GLN A 1 180 ? -4.715 -22.375 -23.75 1 98.56 180 GLN A N 1
ATOM 1280 C CA . GLN A 1 180 ? -4.016 -22.75 -22.531 1 98.56 180 GLN A CA 1
ATOM 1281 C C . GLN A 1 180 ? -4.598 -24.016 -21.922 1 98.56 180 GLN A C 1
ATOM 1283 O O . GLN A 1 180 ? -3.869 -24.828 -21.344 1 98.56 180 GLN A O 1
ATOM 1288 N N . THR A 1 181 ? -5.898 -24.141 -22.047 1 98.56 181 THR A N 1
ATOM 1289 C CA . THR A 1 181 ? -6.555 -25.344 -21.531 1 98.56 181 THR A CA 1
ATOM 1290 C C . THR A 1 181 ? -6.074 -26.578 -22.266 1 98.56 181 THR A C 1
ATOM 1292 O O . THR A 1 181 ? -5.82 -27.625 -21.641 1 98.56 181 THR A O 1
ATOM 1295 N N . ARG A 1 182 ? -5.922 -26.453 -23.547 1 98.56 182 ARG A N 1
ATOM 1296 C CA . ARG A 1 182 ? -5.43 -27.578 -24.359 1 98.56 182 ARG A CA 1
ATOM 1297 C C . ARG A 1 182 ? -3.998 -27.938 -23.969 1 98.56 182 ARG A C 1
ATOM 1299 O O . ARG A 1 182 ? -3.68 -29.109 -23.781 1 98.56 182 ARG A O 1
ATOM 1306 N N . VAL A 1 183 ? -3.17 -26.953 -23.906 1 98.75 183 VAL A N 1
ATOM 1307 C CA . VAL A 1 183 ? -1.774 -27.172 -23.547 1 98.75 183 VAL A CA 1
ATOM 1308 C C . VAL A 1 183 ? -1.697 -27.797 -22.156 1 98.75 183 VAL A C 1
ATOM 1310 O O . VAL A 1 183 ? -0.891 -28.703 -21.906 1 98.75 183 VAL A O 1
ATOM 1313 N N . PHE A 1 184 ? -2.564 -27.375 -21.266 1 98.88 184 PHE A N 1
ATOM 1314 C CA . PHE A 1 184 ? -2.59 -27.906 -19.906 1 98.88 184 PHE A CA 1
ATOM 1315 C C . PHE A 1 184 ? -2.984 -29.375 -19.922 1 98.88 184 PHE A C 1
ATOM 1317 O O . PHE A 1 184 ? -2.377 -30.188 -19.219 1 98.88 184 PHE A O 1
ATOM 1324 N N . ALA A 1 185 ? -3.975 -29.641 -20.641 1 98.81 185 ALA A N 1
ATOM 1325 C CA . ALA A 1 185 ? -4.414 -31.031 -20.75 1 98.81 185 ALA A CA 1
ATOM 1326 C C . ALA A 1 185 ? -3.285 -31.922 -21.266 1 98.81 185 ALA A C 1
ATOM 1328 O O . ALA A 1 185 ? -3.133 -33.062 -20.812 1 98.81 185 ALA A O 1
ATOM 1329 N N . GLU A 1 186 ? -2.562 -31.406 -22.203 1 98.75 186 GLU A N 1
ATOM 1330 C CA . GLU A 1 186 ? -1.411 -32.156 -22.703 1 98.75 186 GLU A CA 1
ATOM 1331 C C . GLU A 1 186 ? -0.365 -32.344 -21.609 1 98.75 186 GLU A C 1
ATOM 1333 O O . GLU A 1 186 ? 0.21 -33.438 -21.484 1 98.75 186 GLU A O 1
ATOM 1338 N N . ALA A 1 187 ? -0.083 -31.359 -20.812 1 98.88 187 ALA A N 1
ATOM 1339 C CA . ALA A 1 187 ? 0.855 -31.469 -19.703 1 98.88 187 ALA A CA 1
ATOM 1340 C C . ALA A 1 187 ? 0.395 -32.531 -18.703 1 98.88 187 ALA A C 1
ATOM 1342 O O . ALA A 1 187 ? 1.199 -33.344 -18.219 1 98.88 187 ALA A O 1
ATOM 1343 N N . VAL A 1 188 ? -0.865 -32.5 -18.406 1 98.81 188 VAL A N 1
ATOM 1344 C CA . VAL A 1 188 ? -1.446 -33.469 -17.484 1 98.81 188 VAL A CA 1
ATOM 1345 C C . VAL A 1 188 ? -1.256 -34.875 -18.016 1 98.81 188 VAL A C 1
ATOM 1347 O O . VAL A 1 188 ? -0.829 -35.781 -17.281 1 98.81 188 VAL A O 1
ATOM 1350 N N . ARG A 1 189 ? -1.564 -35.062 -19.266 1 98.62 189 ARG A N 1
ATOM 1351 C CA . ARG A 1 189 ? -1.399 -36.375 -19.891 1 98.62 189 ARG A CA 1
ATOM 1352 C C . ARG A 1 189 ? 0.046 -36.844 -19.797 1 98.62 189 ARG A C 1
ATOM 1354 O O . ARG A 1 189 ? 0.301 -38 -19.438 1 98.62 189 ARG A O 1
ATOM 1361 N N . ARG A 1 190 ? 0.947 -35.969 -20.062 1 98.69 190 ARG A N 1
ATOM 1362 C CA . ARG A 1 190 ? 2.363 -36.312 -19.984 1 98.69 190 ARG A CA 1
ATOM 1363 C C . ARG A 1 190 ? 2.754 -36.719 -18.562 1 98.69 190 ARG A C 1
ATOM 1365 O O . ARG A 1 190 ? 3.533 -37.625 -18.359 1 98.69 190 ARG A O 1
ATOM 1372 N N . ALA A 1 191 ? 2.281 -36 -17.625 1 98.81 191 ALA A N 1
ATOM 1373 C CA . ALA A 1 191 ? 2.584 -36.281 -16.219 1 98.81 191 ALA A CA 1
ATOM 1374 C C . ALA A 1 191 ? 2.037 -37.656 -15.812 1 98.81 191 ALA A C 1
ATOM 1376 O O . ALA A 1 191 ? 2.725 -38.406 -15.141 1 98.81 191 ALA A O 1
ATOM 1377 N N . GLU A 1 192 ? 0.82 -37.906 -16.203 1 98.56 192 GLU A N 1
ATOM 1378 C CA . GLU A 1 192 ? 0.206 -39.188 -15.906 1 98.56 192 GLU A CA 1
ATOM 1379 C C . GLU A 1 192 ? 0.974 -40.344 -16.562 1 98.56 192 GLU A C 1
ATOM 1381 O O . GLU A 1 192 ? 1.255 -41.344 -15.93 1 98.56 192 GLU A O 1
ATOM 1386 N N . ASP A 1 193 ? 1.292 -40.156 -17.797 1 98.44 193 ASP A N 1
ATOM 1387 C CA . ASP A 1 193 ? 2.035 -41.156 -18.531 1 98.44 193 ASP A CA 1
ATOM 1388 C C . ASP A 1 193 ? 3.396 -41.406 -17.891 1 98.44 193 ASP A C 1
ATOM 1390 O O . ASP A 1 193 ? 3.9 -42.531 -17.938 1 98.44 193 ASP A O 1
ATOM 1394 N N . ALA A 1 194 ? 3.955 -40.406 -17.312 1 98.5 194 ALA A N 1
ATOM 1395 C CA . ALA A 1 194 ? 5.277 -40.5 -16.703 1 98.5 194 ALA A CA 1
ATOM 1396 C C . ALA A 1 194 ? 5.199 -41.156 -15.328 1 98.5 194 ALA A C 1
ATOM 1398 O O . ALA A 1 194 ? 6.227 -41.5 -14.742 1 98.5 194 ALA A O 1
ATOM 1399 N N . GLY A 1 195 ? 4.008 -41.312 -14.781 1 98.38 195 GLY A N 1
ATOM 1400 C CA . GLY A 1 195 ? 3.834 -42 -13.523 1 98.38 195 GLY A CA 1
ATOM 1401 C C . GLY A 1 195 ? 3.73 -41.062 -12.328 1 98.38 195 GLY A C 1
ATOM 1402 O O . GLY A 1 195 ? 3.928 -41.5 -11.188 1 98.38 195 GLY A O 1
ATOM 1403 N N . ALA A 1 196 ? 3.432 -39.812 -12.531 1 98.5 196 ALA A N 1
ATOM 1404 C CA . ALA A 1 196 ? 3.209 -38.875 -11.422 1 98.5 196 ALA A CA 1
ATOM 1405 C C . ALA A 1 196 ? 1.995 -39.312 -10.594 1 98.5 196 ALA A C 1
ATOM 1407 O O . ALA A 1 196 ? 1.016 -39.812 -11.141 1 98.5 196 ALA A O 1
ATOM 1408 N N . HIS A 1 197 ? 2.012 -39.094 -9.273 1 97.75 197 HIS A N 1
ATOM 1409 C CA . HIS A 1 197 ? 0.936 -39.438 -8.352 1 97.75 197 HIS A CA 1
ATOM 1410 C C . HIS A 1 197 ? -0.06 -38.312 -8.203 1 97.75 197 HIS A C 1
ATOM 1412 O O . HIS A 1 197 ? -0.375 -37.906 -7.082 1 97.75 197 HIS A O 1
ATOM 1418 N N . LEU A 1 198 ? -0.667 -37.875 -9.234 1 98.56 198 LEU A N 1
ATOM 1419 C CA . LEU A 1 198 ? -1.496 -36.688 -9.242 1 98.56 198 LEU A CA 1
ATOM 1420 C C . LEU A 1 198 ? -2.729 -36.875 -8.359 1 98.56 198 LEU A C 1
ATOM 1422 O O . LEU A 1 198 ? -3.523 -37.781 -8.586 1 98.56 198 LEU A O 1
ATOM 1426 N N . GLU A 1 199 ? -2.814 -36.031 -7.359 1 98.56 199 GLU A N 1
ATOM 1427 C CA . GLU A 1 199 ? -4.031 -35.906 -6.566 1 98.56 199 GLU A CA 1
ATOM 1428 C C . GLU A 1 199 ? -4.953 -34.844 -7.156 1 98.56 199 GLU A C 1
ATOM 1430 O O . GLU A 1 199 ? -6.176 -34.969 -7.125 1 98.56 199 GLU A O 1
ATOM 1435 N N . VAL A 1 200 ? -4.34 -33.812 -7.684 1 98.75 200 VAL A N 1
ATOM 1436 C CA . VAL A 1 200 ? -5.156 -32.719 -8.195 1 98.75 200 VAL A CA 1
ATOM 1437 C C . VAL A 1 200 ? -4.512 -32.125 -9.453 1 98.75 200 VAL A C 1
ATOM 1439 O O . VAL A 1 200 ? -3.287 -32.094 -9.57 1 98.75 200 VAL A O 1
ATOM 1442 N N . ARG A 1 201 ? -5.305 -31.734 -10.375 1 98.81 201 ARG A N 1
ATOM 1443 C CA . ARG A 1 201 ? -5.027 -30.875 -11.531 1 98.81 201 ARG A CA 1
ATOM 1444 C C . ARG A 1 201 ? -5.809 -29.578 -11.445 1 98.81 201 ARG A C 1
ATOM 1446 O O . ARG A 1 201 ? -7.02 -29.578 -11.227 1 98.81 201 ARG A O 1
ATOM 1453 N N . HIS A 1 202 ? -5.066 -28.422 -11.531 1 98.88 202 HIS A N 1
ATOM 1454 C CA . HIS A 1 202 ? -5.82 -27.188 -11.328 1 98.88 202 HIS A CA 1
ATOM 1455 C C . HIS A 1 202 ? -5.316 -26.078 -12.242 1 98.88 202 HIS A C 1
ATOM 1457 O O . HIS A 1 202 ? -4.109 -25.859 -12.367 1 98.88 202 HIS A O 1
ATOM 1463 N N . LEU A 1 203 ? -6.262 -25.375 -12.883 1 98.88 203 LEU A N 1
ATOM 1464 C CA . LEU A 1 203 ? -5.98 -24.359 -13.891 1 98.88 203 LEU A CA 1
ATOM 1465 C C . LEU A 1 203 ? -6.805 -23.109 -13.648 1 98.88 203 LEU A C 1
ATOM 1467 O O . LEU A 1 203 ? -6.301 -21.984 -13.805 1 98.88 203 LEU A O 1
ATOM 1471 N N . ALA A 1 204 ? -8.023 -23.203 -13.156 1 98.75 204 ALA A N 1
ATOM 1472 C CA . ALA A 1 204 ? -9.016 -22.141 -13.117 1 98.75 204 ALA A CA 1
ATOM 1473 C C . ALA A 1 204 ? -8.703 -21.141 -12 1 98.75 204 ALA A C 1
ATOM 1475 O O . ALA A 1 204 ? -8.617 -21.516 -10.828 1 98.75 204 ALA A O 1
ATOM 1476 N N . ASN A 1 205 ? -8.445 -19.922 -12.406 1 98.56 205 ASN A N 1
ATOM 1477 C CA . ASN A 1 205 ? -8.516 -18.812 -11.461 1 98.56 205 ASN A CA 1
ATOM 1478 C C . ASN A 1 205 ? -9.945 -18.328 -11.266 1 98.56 205 ASN A C 1
ATOM 1480 O O . ASN A 1 205 ? -10.898 -19.016 -11.641 1 98.56 205 ASN A O 1
ATOM 1484 N N . SER A 1 206 ? -10.172 -17.172 -10.625 1 98.81 206 SER A N 1
ATOM 1485 C CA . SER A 1 206 ? -11.523 -16.688 -10.391 1 98.81 206 SER A CA 1
ATOM 1486 C C . SER A 1 206 ? -12.336 -16.641 -11.68 1 98.81 206 SER A C 1
ATOM 1488 O O . SER A 1 206 ? -13.438 -17.188 -11.742 1 98.81 206 SER A O 1
ATOM 1490 N N . ALA A 1 207 ? -11.789 -15.984 -12.703 1 98.56 207 ALA A N 1
ATOM 1491 C CA . ALA A 1 207 ? -12.5 -15.859 -13.969 1 98.56 207 ALA A CA 1
ATOM 1492 C C . ALA A 1 207 ? -12.742 -17.234 -14.602 1 98.56 207 ALA A C 1
ATOM 1494 O O . ALA A 1 207 ? -13.82 -17.5 -15.125 1 98.56 207 ALA A O 1
ATOM 1495 N N . GLY A 1 208 ? -11.695 -18.094 -14.578 1 98.5 208 GLY A N 1
ATOM 1496 C CA . GLY A 1 208 ? -11.867 -19.453 -15.07 1 98.5 208 GLY A CA 1
ATOM 1497 C C . GLY A 1 208 ? -12.969 -20.203 -14.359 1 98.5 208 GLY A C 1
ATOM 1498 O O . GLY A 1 208 ? -13.773 -20.891 -14.992 1 98.5 208 GLY A O 1
ATOM 1499 N N . THR A 1 209 ? -13.031 -20.078 -13.07 1 98.75 209 THR A N 1
ATOM 1500 C CA . THR A 1 209 ? -14.047 -20.75 -12.266 1 98.75 209 THR A CA 1
ATOM 1501 C C . THR A 1 209 ? -15.445 -20.281 -12.648 1 98.75 209 THR A C 1
ATOM 1503 O O . THR A 1 209 ? -16.359 -21.094 -12.82 1 98.75 209 THR A O 1
ATOM 1506 N N . LEU A 1 210 ? -15.57 -19 -12.875 1 98.5 210 LEU A N 1
ATOM 1507 C CA . LEU A 1 210 ? -16.891 -18.422 -13.031 1 98.5 210 LEU A CA 1
ATOM 1508 C C . LEU A 1 210 ? -17.375 -18.531 -14.477 1 98.5 210 LEU A C 1
ATOM 1510 O O . LEU A 1 210 ? -18.578 -18.547 -14.742 1 98.5 210 LEU A O 1
ATOM 1514 N N . ALA A 1 211 ? -16.375 -18.734 -15.461 1 97.25 211 ALA A N 1
ATOM 1515 C CA . ALA A 1 211 ? -16.828 -18.531 -16.828 1 97.25 211 ALA A CA 1
ATOM 1516 C C . ALA A 1 211 ? -16.359 -19.672 -17.734 1 97.25 211 ALA A C 1
ATOM 1518 O O . ALA A 1 211 ? -16.828 -19.797 -18.875 1 97.25 211 ALA A O 1
ATOM 1519 N N . HIS A 1 212 ? -15.461 -20.516 -17.297 1 97.62 212 HIS A N 1
ATOM 1520 C CA . HIS A 1 212 ? -14.891 -21.531 -18.188 1 97.62 212 HIS A CA 1
ATOM 1521 C C . HIS A 1 212 ? -14.883 -22.906 -17.516 1 97.62 212 HIS A C 1
ATOM 1523 O O . HIS A 1 212 ? -13.852 -23.359 -17.016 1 97.62 212 HIS A O 1
ATOM 1529 N N . ALA A 1 213 ? -15.969 -23.609 -17.672 1 97.56 213 ALA A N 1
ATOM 1530 C CA . ALA A 1 213 ? -16.141 -24.906 -17.016 1 97.56 213 ALA A CA 1
ATOM 1531 C C . ALA A 1 213 ? -15.07 -25.891 -17.453 1 97.56 213 ALA A C 1
ATOM 1533 O O . ALA A 1 213 ? -14.641 -26.75 -16.656 1 97.56 213 ALA A O 1
ATOM 1534 N N . ALA A 1 214 ? -14.578 -25.688 -18.625 1 97.38 214 ALA A N 1
ATOM 1535 C CA . ALA A 1 214 ? -13.57 -26.594 -19.188 1 97.38 214 ALA A CA 1
ATOM 1536 C C . ALA A 1 214 ? -12.266 -26.516 -18.391 1 97.38 214 ALA A C 1
ATOM 1538 O O . ALA A 1 214 ? -11.398 -27.375 -18.531 1 97.38 214 ALA A O 1
ATOM 1539 N N . THR A 1 215 ? -12.102 -25.516 -17.531 1 98.38 215 THR A N 1
ATOM 1540 C CA . THR A 1 215 ? -10.859 -25.297 -16.797 1 98.38 215 THR A CA 1
ATOM 1541 C C . THR A 1 215 ? -10.977 -25.812 -15.375 1 98.38 215 THR A C 1
ATOM 1543 O O . THR A 1 215 ? -10.031 -25.703 -14.586 1 98.38 215 THR A O 1
ATOM 1546 N N . HIS A 1 216 ? -12.055 -26.438 -14.859 1 98.5 216 HIS A N 1
ATOM 1547 C CA . HIS A 1 216 ? -12.336 -26.734 -13.469 1 98.5 216 HIS A CA 1
ATOM 1548 C C . HIS A 1 216 ? -11.508 -27.938 -12.992 1 98.5 216 HIS A C 1
ATOM 1550 O O . HIS A 1 216 ? -11.188 -28.047 -11.805 1 98.5 216 HIS A O 1
ATOM 1556 N N . PHE A 1 217 ? -10.977 -28.812 -13.789 1 98.31 217 PHE A N 1
ATOM 1557 C CA . PHE A 1 217 ? -10.281 -30.047 -13.484 1 98.31 217 PHE A CA 1
ATOM 1558 C C . PHE A 1 217 ? -10.633 -30.531 -12.078 1 98.31 217 PHE A C 1
ATOM 1560 O O . PHE A 1 217 ? -11.812 -30.703 -11.75 1 98.31 217 PHE A O 1
ATOM 1567 N N . ASP A 1 218 ? -9.664 -30.906 -11.211 1 98.81 218 ASP A N 1
ATOM 1568 C CA . ASP A 1 218 ? -9.961 -31.453 -9.891 1 98.81 218 ASP A CA 1
ATOM 1569 C C . ASP A 1 218 ? -10.172 -30.344 -8.867 1 98.81 218 ASP A C 1
ATOM 1571 O O . ASP A 1 218 ? -10.867 -30.547 -7.867 1 98.81 218 ASP A O 1
ATOM 1575 N N . LEU A 1 219 ? -9.594 -29.219 -9.102 1 98.81 219 LEU A N 1
ATOM 1576 C CA . LEU A 1 219 ? -9.484 -28.125 -8.141 1 98.81 219 LEU A CA 1
ATOM 1577 C C . LEU A 1 219 ? -9.492 -26.766 -8.844 1 98.81 219 LEU A C 1
ATOM 1579 O O . LEU A 1 219 ? -8.844 -26.609 -9.883 1 98.81 219 LEU A O 1
ATOM 1583 N N . VAL A 1 220 ? -10.328 -25.875 -8.375 1 98.94 220 VAL A N 1
ATOM 1584 C CA . VAL A 1 220 ? -10.297 -24.5 -8.883 1 98.94 220 VAL A CA 1
ATOM 1585 C C . VAL A 1 220 ? -9.68 -23.578 -7.836 1 98.94 220 VAL A C 1
ATOM 1587 O O . VAL A 1 220 ? -9.719 -23.859 -6.637 1 98.94 220 VAL A O 1
ATOM 1590 N N . ARG A 1 221 ? -9.078 -22.469 -8.273 1 98.94 221 ARG A N 1
ATOM 1591 C CA . ARG A 1 221 ? -8.305 -21.594 -7.398 1 98.94 221 ARG A CA 1
ATOM 1592 C C . ARG A 1 221 ? -8.82 -20.156 -7.453 1 98.94 221 ARG A C 1
ATOM 1594 O O . ARG A 1 221 ? -8.078 -19.234 -7.801 1 98.94 221 ARG A O 1
ATOM 1601 N N . PRO A 1 222 ? -10.07 -19.906 -7.047 1 98.94 222 PRO A N 1
ATOM 1602 C CA . PRO A 1 222 ? -10.531 -18.516 -7.008 1 98.94 222 PRO A CA 1
ATOM 1603 C C . PRO A 1 222 ? -9.859 -17.703 -5.91 1 98.94 222 PRO A C 1
ATOM 1605 O O . PRO A 1 222 ? -9.609 -18.203 -4.816 1 98.94 222 PRO A O 1
ATOM 1608 N N . GLY A 1 223 ? -9.484 -16.469 -6.238 1 98.75 223 GLY A N 1
ATOM 1609 C CA . GLY A 1 223 ? -8.922 -15.508 -5.297 1 98.75 223 GLY A CA 1
ATOM 1610 C C . GLY A 1 223 ? -9.805 -14.289 -5.086 1 98.75 223 GLY A C 1
ATOM 1611 O O . GLY A 1 223 ? -10.594 -14.242 -4.141 1 98.75 223 GLY A O 1
ATOM 1612 N N . ILE A 1 224 ? -9.93 -13.406 -6.121 1 98.88 224 ILE A N 1
ATOM 1613 C CA . ILE A 1 224 ? -10.664 -12.148 -6.023 1 98.88 224 ILE A CA 1
ATOM 1614 C C . ILE A 1 224 ? -12.148 -12.438 -5.832 1 98.88 224 ILE A C 1
ATOM 1616 O O . ILE A 1 224 ? -12.852 -11.688 -5.148 1 98.88 224 ILE A O 1
ATOM 1620 N N . ALA A 1 225 ? -12.625 -13.547 -6.387 1 98.94 225 ALA A N 1
ATOM 1621 C CA . ALA A 1 225 ? -14.031 -13.93 -6.242 1 98.94 225 ALA A CA 1
ATOM 1622 C C . ALA A 1 225 ? -14.336 -14.352 -4.809 1 98.94 225 ALA A C 1
ATOM 1624 O O . ALA A 1 225 ? -15.461 -14.195 -4.332 1 98.94 225 ALA A O 1
ATOM 1625 N N . VAL A 1 226 ? -13.328 -14.836 -4.109 1 98.94 226 VAL A N 1
ATOM 1626 C CA . VAL A 1 226 ? -13.5 -15.234 -2.717 1 98.94 226 VAL A CA 1
ATOM 1627 C C . VAL A 1 226 ? -13.875 -14.023 -1.867 1 98.94 226 VAL A C 1
ATOM 1629 O O . VAL A 1 226 ? -14.711 -14.125 -0.971 1 98.94 226 VAL A O 1
ATOM 1632 N N . VAL A 1 227 ? -13.305 -12.859 -2.24 1 98.94 227 VAL A N 1
ATOM 1633 C CA . VAL A 1 227 ? -13.586 -11.672 -1.442 1 98.94 227 VAL A CA 1
ATOM 1634 C C . VAL A 1 227 ? -14.719 -10.875 -2.084 1 98.94 227 VAL A C 1
ATOM 1636 O O . VAL A 1 227 ? -15.008 -9.742 -1.673 1 98.94 227 VAL A O 1
ATOM 1639 N N . GLY A 1 228 ? -15.32 -11.414 -3.109 1 98.94 228 GLY A N 1
ATOM 1640 C CA . GLY A 1 228 ? -16.609 -10.961 -3.598 1 98.94 228 GLY A CA 1
ATOM 1641 C C . GLY A 1 228 ? -16.5 -9.945 -4.719 1 98.94 228 GLY A C 1
ATOM 1642 O O . GLY A 1 228 ? -17.484 -9.266 -5.043 1 98.94 228 GLY A O 1
ATOM 1643 N N . LEU A 1 229 ? -15.352 -9.812 -5.312 1 98.88 229 LEU A N 1
ATOM 1644 C CA . LEU A 1 229 ? -15.188 -8.844 -6.391 1 98.88 229 LEU A CA 1
ATOM 1645 C C . LEU A 1 229 ? -15.172 -9.539 -7.746 1 98.88 229 LEU A C 1
ATOM 1647 O O . LEU A 1 229 ? -14.711 -10.672 -7.863 1 98.88 229 LEU A O 1
ATOM 1651 N N . SER A 1 230 ? -15.68 -8.875 -8.766 1 98.56 230 SER A N 1
ATOM 1652 C CA . SER A 1 230 ? -15.766 -9.43 -10.117 1 98.56 230 SER A CA 1
ATOM 1653 C C . SER A 1 230 ? -14.398 -9.438 -10.789 1 98.56 230 SER A C 1
ATOM 1655 O O . SER A 1 230 ? -13.68 -8.43 -10.781 1 98.56 230 SER A O 1
ATOM 1657 N N . PRO A 1 231 ? -14.039 -10.562 -11.375 1 98.12 231 PRO A N 1
ATOM 1658 C CA . PRO A 1 231 ? -12.812 -10.578 -12.18 1 98.12 231 PRO A CA 1
ATOM 1659 C C . PRO A 1 231 ? -13.023 -10.047 -13.594 1 98.12 231 PRO A C 1
ATOM 1661 O O . PRO A 1 231 ? -12.078 -9.984 -14.383 1 98.12 231 PRO A O 1
ATOM 1664 N N . PHE A 1 232 ? -14.258 -9.648 -13.883 1 97.12 232 PHE A N 1
ATOM 1665 C CA . PHE A 1 232 ? -14.602 -9.211 -15.227 1 97.12 232 PHE A CA 1
ATOM 1666 C C . PHE A 1 232 ? -14.844 -7.703 -15.266 1 97.12 232 PHE A C 1
ATOM 1668 O O . PHE A 1 232 ? -15.273 -7.113 -14.273 1 97.12 232 PHE A O 1
ATOM 1675 N N . GLY A 1 233 ? -14.547 -7.098 -16.406 1 92.5 233 GLY A N 1
ATOM 1676 C CA . GLY A 1 233 ? -14.836 -5.688 -16.594 1 92.5 233 GLY A CA 1
ATOM 1677 C C . GLY A 1 233 ? -16.281 -5.414 -16.969 1 92.5 233 GLY A C 1
ATOM 1678 O O . GLY A 1 233 ? -16.781 -4.305 -16.766 1 92.5 233 GLY A O 1
ATOM 1679 N N . ASP A 1 234 ? -16.969 -6.426 -17.438 1 93 234 ASP A N 1
ATOM 1680 C CA . ASP A 1 234 ? -18.281 -6.188 -18.016 1 93 234 ASP A CA 1
ATOM 1681 C C . ASP A 1 234 ? -19.375 -6.855 -17.188 1 93 234 ASP A C 1
ATOM 1683 O O . ASP A 1 234 ? -20.547 -6.898 -17.594 1 93 234 ASP A O 1
ATOM 1687 N N . ARG A 1 235 ? -19.016 -7.488 -16.047 1 96.06 235 ARG A N 1
ATOM 1688 C CA . ARG A 1 235 ? -19.984 -8.117 -15.141 1 96.06 235 ARG A CA 1
ATOM 1689 C C . ARG A 1 235 ? -19.766 -7.668 -13.703 1 96.06 235 ARG A C 1
ATOM 1691 O O . ARG A 1 235 ? -18.625 -7.676 -13.211 1 96.06 235 ARG A O 1
ATOM 1698 N N . THR A 1 236 ? -20.812 -7.355 -13.07 1 96.5 236 THR A N 1
ATOM 1699 C CA . THR A 1 236 ? -20.719 -6.91 -11.68 1 96.5 236 THR A CA 1
ATOM 1700 C C . THR A 1 236 ? -20.688 -8.109 -10.734 1 96.5 236 THR A C 1
ATOM 1702 O O . THR A 1 236 ? -21.016 -9.227 -11.125 1 96.5 236 THR A O 1
ATOM 1705 N N . ALA A 1 237 ? -20.281 -7.84 -9.539 1 97.88 237 ALA A N 1
ATOM 1706 C CA . ALA A 1 237 ? -20.297 -8.867 -8.508 1 97.88 237 ALA A CA 1
ATOM 1707 C C . ALA A 1 237 ? -21.703 -9.445 -8.32 1 97.88 237 ALA A C 1
ATOM 1709 O O . ALA A 1 237 ? -21.875 -10.656 -8.219 1 97.88 237 ALA A O 1
ATOM 1710 N N . ASP A 1 238 ? -22.641 -8.555 -8.328 1 96.94 238 ASP A N 1
ATOM 1711 C CA . ASP A 1 238 ? -24.016 -8.961 -8.117 1 96.94 238 ASP A CA 1
ATOM 1712 C C . ASP A 1 238 ? -24.5 -9.914 -9.211 1 96.94 238 ASP A C 1
ATOM 1714 O O . ASP A 1 238 ? -25.156 -10.914 -8.922 1 96.94 238 ASP A O 1
ATOM 1718 N N . GLU A 1 239 ? -24.172 -9.648 -10.414 1 97.56 239 GLU A N 1
ATOM 1719 C CA . GLU A 1 239 ? -24.547 -10.492 -11.539 1 97.56 239 GLU A CA 1
ATOM 1720 C C . GLU A 1 239 ? -23.938 -11.883 -11.422 1 97.56 239 GLU A C 1
ATOM 1722 O O . GLU A 1 239 ? -24.453 -12.844 -11.992 1 97.56 239 GLU A O 1
ATOM 1727 N N . LEU A 1 240 ? -22.859 -12 -10.656 1 98.25 240 LEU A N 1
ATOM 1728 C CA . LEU A 1 240 ? -22.141 -13.266 -10.508 1 98.25 240 LEU A CA 1
ATOM 1729 C C . LEU A 1 240 ? -22.562 -13.984 -9.234 1 98.25 240 LEU A C 1
ATOM 1731 O O . LEU A 1 240 ? -22.062 -15.062 -8.93 1 98.25 240 LEU A O 1
ATOM 1735 N N . GLY A 1 241 ? -23.453 -13.328 -8.492 1 98.25 241 GLY A N 1
ATOM 1736 C CA . GLY A 1 241 ? -23.875 -13.891 -7.219 1 98.25 241 GLY A CA 1
ATOM 1737 C C . GLY A 1 241 ? -22.828 -13.734 -6.125 1 98.25 241 GLY A C 1
ATOM 1738 O O . GLY A 1 241 ? -22.766 -14.562 -5.215 1 98.25 241 GLY A O 1
ATOM 1739 N N . LEU A 1 242 ? -22 -12.742 -6.215 1 98.81 242 LEU A N 1
ATOM 1740 C CA . LEU A 1 242 ? -20.953 -12.469 -5.23 1 98.81 242 LEU A CA 1
ATOM 1741 C C . LEU A 1 242 ? -21.266 -11.211 -4.434 1 98.81 242 LEU A C 1
ATOM 1743 O O . LEU A 1 242 ? -22.016 -10.352 -4.895 1 98.81 242 LEU A O 1
ATOM 1747 N N . THR A 1 243 ? -20.734 -11.125 -3.242 1 98.75 243 THR A N 1
ATOM 1748 C CA . THR A 1 243 ? -20.891 -9.953 -2.381 1 98.75 243 THR A CA 1
ATOM 1749 C C . THR A 1 243 ? -19.531 -9.422 -1.938 1 98.75 243 THR A C 1
ATOM 1751 O O . THR A 1 243 ? -18.812 -10.094 -1.198 1 98.75 243 THR A O 1
ATOM 1754 N N . PRO A 1 244 ? -19.203 -8.188 -2.418 1 98.88 244 PRO A N 1
ATOM 1755 C CA . PRO A 1 244 ? -17.953 -7.605 -1.92 1 98.88 244 PRO A CA 1
ATOM 1756 C C . PRO A 1 244 ? -17.891 -7.555 -0.396 1 98.88 244 PRO A C 1
ATOM 1758 O O . PRO A 1 244 ? -18.844 -7.105 0.248 1 98.88 244 PRO A O 1
ATOM 1761 N N . ALA A 1 245 ? -16.719 -7.934 0.164 1 98.94 245 ALA A N 1
ATOM 1762 C CA . ALA A 1 245 ? -16.688 -8.227 1.594 1 98.94 245 ALA A CA 1
ATOM 1763 C C . ALA A 1 245 ? -16.094 -7.059 2.377 1 98.94 245 ALA A C 1
ATOM 1765 O O . ALA A 1 245 ? -16.156 -7.031 3.609 1 98.94 245 ALA A O 1
ATOM 1766 N N . MET A 1 246 ? -15.578 -6.059 1.727 1 98.88 246 MET A N 1
ATOM 1767 C CA . MET A 1 246 ? -14.883 -4.988 2.434 1 98.88 246 MET A CA 1
ATOM 1768 C C . MET A 1 246 ? -15.617 -3.664 2.281 1 98.88 246 MET A C 1
ATOM 1770 O O . MET A 1 246 ? -16.047 -3.312 1.182 1 98.88 246 MET A O 1
ATOM 1774 N N . ARG A 1 247 ? -15.828 -3.027 3.348 1 98.75 247 ARG A N 1
ATOM 1775 C CA . ARG A 1 247 ? -16.266 -1.636 3.396 1 98.75 247 ARG A CA 1
ATOM 1776 C C . ARG A 1 247 ? -15.188 -0.744 3.998 1 98.75 247 ARG A C 1
ATOM 1778 O O . ARG A 1 247 ? -14.742 -0.973 5.125 1 98.75 247 ARG A O 1
ATOM 1785 N N . LEU A 1 248 ? -14.688 0.234 3.211 1 98.88 248 LEU A N 1
ATOM 1786 C CA . LEU A 1 248 ? -13.711 1.197 3.711 1 98.88 248 LEU A CA 1
ATOM 1787 C C . LEU A 1 248 ? -14.391 2.496 4.125 1 98.88 248 LEU A C 1
ATOM 1789 O O . LEU A 1 248 ? -15.141 3.09 3.342 1 98.88 248 LEU A O 1
ATOM 1793 N N . GLU A 1 249 ? -14.148 2.902 5.344 1 98.69 249 GLU A N 1
ATOM 1794 C CA . GLU A 1 249 ? -14.773 4.117 5.855 1 98.69 249 GLU A CA 1
ATOM 1795 C C . GLU A 1 249 ? -13.82 4.898 6.75 1 98.69 249 GLU A C 1
ATOM 1797 O O . GLU A 1 249 ? -12.844 4.344 7.258 1 98.69 249 GLU A O 1
ATOM 1802 N N . ALA A 1 250 ? -14.078 6.16 6.867 1 98.56 250 ALA A N 1
ATOM 1803 C CA . ALA A 1 250 ? -13.289 7.059 7.707 1 98.56 250 ALA A CA 1
ATOM 1804 C C . ALA A 1 250 ? -14.164 8.164 8.305 1 98.56 250 ALA A C 1
ATOM 1806 O O . ALA A 1 250 ? -15.188 8.531 7.727 1 98.56 250 ALA A O 1
ATOM 1807 N N . GLU A 1 251 ? -13.781 8.648 9.414 1 98.44 251 GLU A N 1
ATOM 1808 C CA . GLU A 1 251 ? -14.469 9.781 10.023 1 98.44 251 GLU A CA 1
ATOM 1809 C C . GLU A 1 251 ? -13.852 11.109 9.586 1 98.44 251 GLU A C 1
ATOM 1811 O O . GLU A 1 251 ? -12.633 11.281 9.648 1 98.44 251 GLU A O 1
ATOM 1816 N N . LEU A 1 252 ? -14.742 12.023 9.156 1 98.62 252 LEU A N 1
ATOM 1817 C CA . LEU A 1 252 ? -14.258 13.344 8.758 1 98.62 252 LEU A CA 1
ATOM 1818 C C . LEU A 1 252 ? -13.539 14.031 9.914 1 98.62 252 LEU A C 1
ATOM 1820 O O . LEU A 1 252 ? -14.016 14.008 11.047 1 98.62 252 LEU A O 1
ATOM 1824 N N . THR A 1 253 ? -12.359 14.648 9.625 1 98.31 253 THR A N 1
ATOM 1825 C CA . THR A 1 253 ? -11.594 15.289 10.688 1 98.31 253 THR A CA 1
ATOM 1826 C C . THR A 1 253 ? -11.984 16.75 10.836 1 98.31 253 THR A C 1
ATOM 1828 O O . THR A 1 253 ? -11.883 17.328 11.922 1 98.31 253 THR A O 1
ATOM 1831 N N . ILE A 1 254 ? -12.367 17.359 9.719 1 97.88 254 ILE A N 1
ATOM 1832 C CA . ILE A 1 254 ? -12.789 18.75 9.742 1 97.88 254 ILE A CA 1
ATOM 1833 C C . ILE A 1 254 ? -13.758 19.016 8.586 1 97.88 254 ILE A C 1
ATOM 1835 O O . ILE A 1 254 ? -13.68 18.375 7.543 1 97.88 254 ILE A O 1
ATOM 1839 N N . VAL A 1 255 ? -14.758 19.812 8.82 1 97.81 255 VAL A N 1
ATOM 1840 C CA . VAL A 1 255 ? -15.617 20.422 7.801 1 97.81 255 VAL A CA 1
ATOM 1841 C C . VAL A 1 255 ? -15.602 21.938 7.949 1 97.81 255 VAL A C 1
ATOM 1843 O O . VAL A 1 255 ? -15.844 22.469 9.039 1 97.81 255 VAL A O 1
ATOM 1846 N N . LYS A 1 256 ? -15.266 22.656 6.887 1 97.69 256 LYS A N 1
ATOM 1847 C CA . LYS A 1 256 ? -15.195 24.109 6.996 1 97.69 256 LYS A CA 1
ATOM 1848 C C . LYS A 1 256 ? -15.773 24.781 5.754 1 97.69 256 LYS A C 1
ATOM 1850 O O . LYS A 1 256 ? -15.773 24.188 4.672 1 97.69 256 LYS A O 1
ATOM 1855 N N . HIS A 1 257 ? -16.203 26 5.961 1 96.81 257 HIS A N 1
ATOM 1856 C CA . HIS A 1 257 ? -16.672 26.812 4.844 1 96.81 257 HIS A CA 1
ATOM 1857 C C . HIS A 1 257 ? -15.5 27.344 4.023 1 96.81 257 HIS A C 1
ATOM 1859 O O . HIS A 1 257 ? -14.461 27.688 4.582 1 96.81 257 HIS A O 1
ATOM 1865 N N . ALA A 1 258 ? -15.648 27.328 2.74 1 97.75 258 ALA A N 1
ATOM 1866 C CA . ALA A 1 258 ? -14.664 27.922 1.83 1 97.75 258 ALA A CA 1
ATOM 1867 C C . ALA A 1 258 ? -15.336 28.844 0.822 1 97.75 258 ALA A C 1
ATOM 1869 O O . ALA A 1 258 ? -16.422 28.562 0.331 1 97.75 258 ALA A O 1
ATOM 1870 N N . PRO A 1 259 ? -14.734 29.969 0.537 1 97.31 259 PRO A N 1
ATOM 1871 C CA . PRO A 1 259 ? -15.312 30.875 -0.46 1 97.31 259 PRO A CA 1
ATOM 1872 C C . PRO A 1 259 ? -15.133 30.375 -1.89 1 97.31 259 PRO A C 1
ATOM 1874 O O . PRO A 1 259 ? -14.375 29.422 -2.123 1 97.31 259 PRO A O 1
ATOM 1877 N N . ALA A 1 260 ? -15.906 31 -2.824 1 97.81 260 ALA A N 1
ATOM 1878 C CA . ALA A 1 260 ? -15.633 30.797 -4.242 1 97.81 260 ALA A CA 1
ATOM 1879 C C . ALA A 1 260 ? -14.211 31.219 -4.598 1 97.81 260 ALA A C 1
ATOM 1881 O O . ALA A 1 260 ? -13.695 32.188 -4.062 1 97.81 260 ALA A O 1
ATOM 1882 N N . GLY A 1 261 ? -13.602 30.406 -5.43 1 98 261 GLY A N 1
ATOM 1883 C CA . GLY A 1 261 ? -12.281 30.766 -5.93 1 98 261 GLY A CA 1
ATOM 1884 C C . GLY A 1 261 ? -11.148 30.234 -5.07 1 98 261 GLY A C 1
ATOM 1885 O O . GLY A 1 261 ? -9.977 30.438 -5.387 1 98 261 GLY A O 1
ATOM 1886 N N . GLN A 1 262 ? -11.461 29.547 -3.988 1 97.94 262 GLN A N 1
ATOM 1887 C CA . GLN A 1 262 ? -10.438 28.984 -3.109 1 97.94 262 GLN A CA 1
ATOM 1888 C C . GLN A 1 262 ? -9.758 27.781 -3.764 1 97.94 262 GLN A C 1
ATOM 1890 O O . GLN A 1 262 ? -10.414 26.828 -4.18 1 97.94 262 GLN A O 1
ATOM 1895 N N . GLY A 1 263 ? -8.344 27.859 -3.926 1 98.12 263 GLY A N 1
ATOM 1896 C CA . GLY A 1 263 ? -7.59 26.672 -4.309 1 98.12 263 GLY A CA 1
ATOM 1897 C C . GLY A 1 263 ? -7.555 25.609 -3.223 1 98.12 263 GLY A C 1
ATOM 1898 O O . GLY A 1 263 ? -7.555 25.938 -2.033 1 98.12 263 GLY A O 1
ATOM 1899 N N . VAL A 1 264 ? -7.562 24.344 -3.648 1 98.62 264 VAL A N 1
ATOM 1900 C CA . VAL A 1 264 ? -7.645 23.25 -2.691 1 98.62 264 VAL A CA 1
ATOM 1901 C C . VAL A 1 264 ? -6.473 22.281 -2.9 1 98.62 264 VAL A C 1
ATOM 1903 O O . VAL A 1 264 ? -6.168 21.906 -4.035 1 98.62 264 VAL A O 1
ATOM 1906 N N . SER A 1 265 ? -5.789 21.875 -1.795 1 98.31 265 SER A N 1
ATOM 1907 C CA . SER A 1 265 ? -4.742 20.859 -1.769 1 98.31 265 SER A CA 1
ATOM 1908 C C . SER A 1 265 ? -3.52 21.297 -2.564 1 98.31 265 SER A C 1
ATOM 1910 O O . SER A 1 265 ? -3.355 22.484 -2.85 1 98.31 265 SER A O 1
ATOM 1912 N N . TYR A 1 266 ? -2.557 20.422 -2.791 1 97.19 266 TYR A N 1
ATOM 1913 C CA . TYR A 1 266 ? -1.298 20.734 -3.461 1 97.19 266 TYR A CA 1
ATOM 1914 C C . TYR A 1 266 ? -1.544 21.234 -4.879 1 97.19 266 TYR A C 1
ATOM 1916 O O . TYR A 1 266 ? -2.373 20.688 -5.605 1 97.19 266 TYR A O 1
ATOM 1924 N N . GLY A 1 267 ? -0.887 22.266 -5.223 1 94.44 267 GLY A N 1
ATOM 1925 C CA . GLY A 1 267 ? -0.873 22.75 -6.59 1 94.44 267 GLY A CA 1
ATOM 1926 C C . GLY A 1 267 ? -2.174 23.422 -6.996 1 94.44 267 GLY A C 1
ATOM 1927 O O . GLY A 1 267 ? -2.266 24 -8.078 1 94.44 267 GLY A O 1
ATOM 1928 N N . HIS A 1 268 ? -3.182 23.359 -6.125 1 97.06 268 HIS A N 1
ATOM 1929 C CA . HIS A 1 268 ? -4.469 24 -6.379 1 97.06 268 HIS A CA 1
ATOM 1930 C C . HIS A 1 268 ? -5.043 23.562 -7.723 1 97.06 268 HIS A C 1
ATOM 1932 O O . HIS A 1 268 ? -5.496 24.391 -8.508 1 97.06 268 HIS A O 1
ATOM 1938 N N . GLU A 1 269 ? -4.953 22.203 -7.949 1 95.81 269 GLU A N 1
ATOM 1939 C CA . GLU A 1 269 ? -5.523 21.672 -9.18 1 95.81 269 GLU A CA 1
ATOM 1940 C C . GLU A 1 269 ? -7.047 21.766 -9.172 1 95.81 269 GLU A C 1
ATOM 1942 O O . GLU A 1 269 ? -7.688 21.609 -10.211 1 95.81 269 GLU A O 1
ATOM 1947 N N . TYR A 1 270 ? -7.598 21.938 -8.055 1 98 270 TYR A N 1
ATOM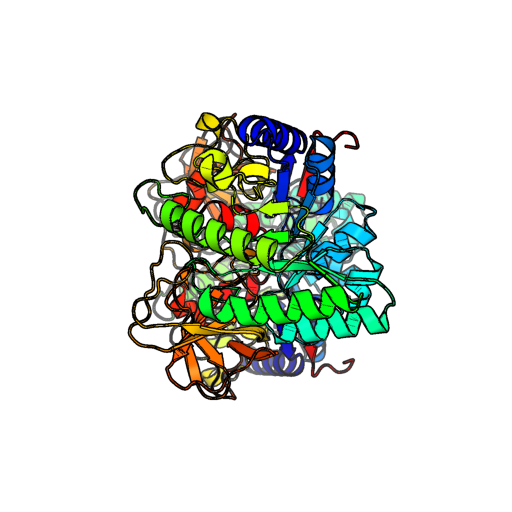 1948 C CA . TYR A 1 270 ? -9.023 22.172 -7.852 1 98 270 TYR A CA 1
ATOM 1949 C C . TYR A 1 270 ? -9.281 23.547 -7.27 1 98 270 TYR A C 1
ATOM 1951 O O . TYR A 1 270 ? -8.547 24.016 -6.395 1 98 270 TYR A O 1
ATOM 1959 N N . THR A 1 271 ? -10.289 24.219 -7.73 1 98.25 271 THR A N 1
ATOM 1960 C CA . THR A 1 271 ? -10.742 25.516 -7.207 1 98.25 271 THR A CA 1
ATOM 1961 C C . THR A 1 271 ? -12.25 25.516 -6.996 1 98.25 271 THR A C 1
ATOM 1963 O O . THR A 1 271 ? -13.008 25.078 -7.867 1 98.25 271 THR A O 1
ATOM 1966 N N . THR A 1 272 ? -12.664 25.953 -5.852 1 98.06 272 THR A N 1
ATOM 1967 C CA . THR A 1 272 ? -14.094 26 -5.574 1 98.06 272 THR A CA 1
ATOM 1968 C C . THR A 1 272 ? -14.797 26.969 -6.531 1 98.06 272 THR A C 1
ATOM 1970 O O . THR A 1 272 ? -14.312 28.078 -6.785 1 98.06 272 THR A O 1
ATOM 1973 N N . SER A 1 273 ? -15.906 26.516 -7.066 1 97 273 SER A N 1
ATOM 1974 C CA . SER A 1 273 ? -16.625 27.344 -8.031 1 97 273 SER A CA 1
ATOM 1975 C C . SER A 1 273 ? -17.594 28.281 -7.34 1 97 273 SER A C 1
ATOM 1977 O O . SER A 1 273 ? -17.984 29.312 -7.895 1 97 273 SER A O 1
ATOM 1979 N N . GLU A 1 274 ? -18.031 27.984 -6.203 1 97.62 274 GLU A N 1
ATOM 1980 C CA . GLU A 1 274 ? -18.922 28.75 -5.336 1 97.62 274 GLU A CA 1
ATOM 1981 C C . GLU A 1 274 ? -18.562 28.562 -3.865 1 97.62 274 GLU A C 1
ATOM 1983 O O . GLU A 1 274 ? -17.719 27.734 -3.531 1 97.62 274 GLU A O 1
ATOM 1988 N N . ALA A 1 275 ? -19.172 29.422 -3.111 1 97.69 275 ALA A N 1
ATOM 1989 C CA . ALA A 1 275 ? -19.047 29.156 -1.679 1 97.69 275 ALA A CA 1
ATOM 1990 C C . ALA A 1 275 ? -19.531 27.766 -1.325 1 97.69 275 ALA A C 1
ATOM 1992 O O . ALA A 1 275 ? -20.578 27.312 -1.806 1 97.69 275 ALA A O 1
ATOM 1993 N N . THR A 1 276 ? -18.75 27.031 -0.512 1 97.69 276 THR A N 1
ATOM 1994 C CA . THR A 1 276 ? -19.031 25.625 -0.323 1 97.69 276 THR A CA 1
ATOM 1995 C C . THR A 1 276 ? -18.5 25.141 1.027 1 97.69 276 THR A C 1
ATOM 1997 O O . THR A 1 276 ? -18.125 25.953 1.874 1 97.69 276 THR A O 1
ATOM 2000 N N . SER A 1 277 ? -18.656 23.859 1.269 1 97.56 277 SER A N 1
ATOM 2001 C CA . SER A 1 277 ? -18.078 23.203 2.441 1 97.56 277 SER A CA 1
ATOM 2002 C C . SER A 1 277 ? -17.031 22.172 2.041 1 97.56 277 SER A C 1
ATOM 2004 O O . SER A 1 277 ? -17.281 21.297 1.207 1 97.56 277 SER A O 1
ATOM 2006 N N . LEU A 1 278 ? -15.844 22.375 2.584 1 98.5 278 LEU A N 1
ATOM 2007 C CA . LEU A 1 278 ? -14.766 21.406 2.379 1 98.5 278 LEU A CA 1
ATOM 2008 C C . LEU A 1 278 ? -14.633 20.469 3.58 1 98.5 278 LEU A C 1
ATOM 2010 O O . LEU A 1 278 ? -14.773 20.906 4.727 1 98.5 278 LEU A O 1
ATOM 2014 N N . ALA A 1 279 ? -14.43 19.219 3.316 1 98.69 279 ALA A N 1
ATOM 2015 C CA . ALA A 1 279 ? -14.211 18.219 4.359 1 98.69 279 ALA A CA 1
ATOM 2016 C C . ALA A 1 279 ? -12.891 17.484 4.141 1 98.69 279 ALA A C 1
ATOM 2018 O O . ALA A 1 279 ? -12.453 17.297 3.002 1 98.69 279 ALA A O 1
ATOM 2019 N N . VAL A 1 280 ? -12.281 17.078 5.215 1 98.81 280 VAL A N 1
ATOM 2020 C CA . VAL A 1 280 ? -11.023 16.344 5.129 1 98.81 280 VAL A CA 1
ATOM 2021 C C . VAL A 1 280 ? -11.242 14.898 5.547 1 98.81 280 VAL A C 1
ATOM 2023 O O . VAL A 1 280 ? -11.781 14.625 6.617 1 98.81 280 VAL A O 1
ATOM 2026 N N . VAL A 1 281 ? -10.883 13.984 4.703 1 98.81 281 VAL A N 1
ATOM 2027 C CA . VAL A 1 281 ? -10.891 12.547 4.969 1 98.81 281 VAL A CA 1
ATOM 2028 C C . VAL A 1 281 ? -9.477 12.086 5.328 1 98.81 281 VAL A C 1
ATOM 2030 O O . VAL A 1 281 ? -8.531 12.305 4.566 1 98.81 281 VAL A O 1
ATOM 2033 N N . PRO A 1 282 ? -9.289 11.445 6.508 1 98.38 282 PRO A N 1
ATOM 2034 C CA . PRO A 1 282 ? -7.953 11.102 7.004 1 98.38 282 PRO A CA 1
ATOM 2035 C C . PRO A 1 282 ? -7.426 9.797 6.406 1 98.38 282 PRO A C 1
ATOM 2037 O O . PRO A 1 282 ? -7.039 8.891 7.148 1 98.38 282 PRO A O 1
ATOM 2040 N N . LEU A 1 283 ? -7.352 9.68 5.09 1 98.5 283 LEU A N 1
ATOM 2041 C CA . LEU A 1 283 ? -6.75 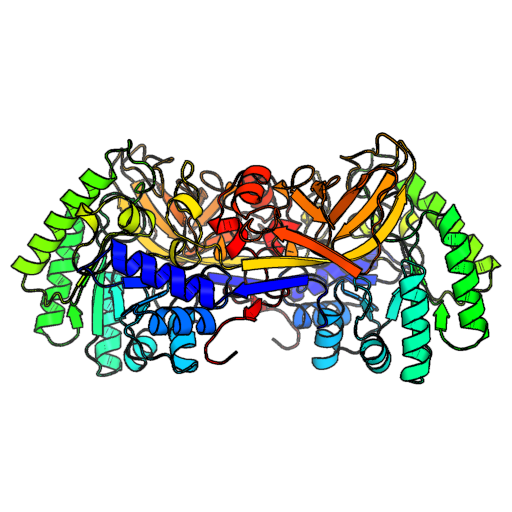8.633 4.273 1 98.5 283 LEU A CA 1
ATOM 2042 C C . LEU A 1 283 ? -5.98 9.234 3.102 1 98.5 283 LEU A C 1
ATOM 2044 O O . LEU A 1 283 ? -6.488 10.109 2.4 1 98.5 283 LEU A O 1
ATOM 2048 N N . GLY A 1 284 ? -4.766 8.812 2.904 1 98.44 284 GLY A N 1
ATOM 2049 C CA . GLY A 1 284 ? -3.967 9.258 1.775 1 98.44 284 GLY A CA 1
ATOM 2050 C C . GLY A 1 284 ? -3.223 8.133 1.084 1 98.44 284 GLY A C 1
ATOM 2051 O O . GLY A 1 284 ? -3.529 6.957 1.295 1 98.44 284 GLY A O 1
ATOM 2052 N N . TYR A 1 285 ? -2.285 8.555 0.207 1 98.31 285 TYR A N 1
ATOM 2053 C CA . TYR A 1 285 ? -1.659 7.52 -0.604 1 98.31 285 TYR A CA 1
ATOM 2054 C C . TYR A 1 285 ? -0.759 6.633 0.247 1 98.31 285 TYR A C 1
ATOM 2056 O O . TYR A 1 285 ? -0.483 5.488 -0.118 1 98.31 285 TYR A O 1
ATOM 2064 N N . ALA A 1 286 ? -0.3 7.031 1.419 1 98.12 286 ALA A N 1
ATOM 2065 C CA . ALA A 1 286 ? 0.45 6.16 2.32 1 98.12 286 ALA A CA 1
ATOM 2066 C C . ALA A 1 286 ? -0.468 5.141 2.992 1 98.12 286 ALA A C 1
ATOM 2068 O O . ALA A 1 286 ? 0.002 4.168 3.584 1 98.12 286 ALA A O 1
ATOM 2069 N N . ASP A 1 287 ? -1.768 5.391 2.896 1 98 287 ASP A N 1
ATOM 2070 C CA . ASP A 1 287 ? -2.75 4.473 3.459 1 98 287 ASP A CA 1
ATOM 2071 C C . ASP A 1 287 ? -3.348 3.576 2.377 1 98 287 ASP A C 1
ATOM 2073 O O . ASP A 1 287 ? -4.145 2.682 2.674 1 98 287 ASP A O 1
ATOM 2077 N N . GLY A 1 288 ? -3.025 3.846 1.178 1 98.06 288 GLY A N 1
ATOM 2078 C CA . GLY A 1 288 ? -3.508 2.979 0.116 1 98.06 288 GLY A CA 1
ATOM 2079 C C . GLY A 1 288 ? -4.438 3.682 -0.854 1 98.06 288 GLY A C 1
ATOM 2080 O O . GLY A 1 288 ? -4.941 3.068 -1.797 1 98.06 288 GLY A O 1
ATOM 2081 N N . ILE A 1 289 ? -4.73 5.004 -0.708 1 98.69 289 ILE A N 1
ATOM 2082 C CA . ILE A 1 289 ? -5.551 5.75 -1.656 1 98.69 289 ILE A CA 1
ATOM 2083 C C . ILE A 1 289 ? -4.719 6.113 -2.883 1 98.69 289 ILE A C 1
ATOM 2085 O O . ILE A 1 289 ? -3.697 6.797 -2.77 1 98.69 289 ILE A O 1
ATOM 2089 N N . PRO A 1 290 ? -5.145 5.656 -4.062 1 98.31 290 PRO A N 1
ATOM 2090 C CA . PRO A 1 290 ? -4.34 5.977 -5.242 1 98.31 290 PRO A CA 1
ATOM 2091 C C . PRO A 1 290 ? -4.25 7.477 -5.508 1 98.31 290 PRO A C 1
ATOM 2093 O O . PRO A 1 290 ? -5.277 8.164 -5.551 1 98.31 290 PRO A O 1
ATOM 2096 N N . ARG A 1 291 ? -3.082 7.949 -5.668 1 98.19 291 ARG A N 1
ATOM 2097 C CA . ARG A 1 291 ? -2.912 9.352 -6.02 1 98.19 291 ARG A CA 1
ATOM 2098 C C . ARG A 1 291 ? -3.656 9.688 -7.309 1 98.19 291 ARG A C 1
ATOM 2100 O O . ARG A 1 291 ? -4.172 10.797 -7.461 1 98.19 291 ARG A O 1
ATOM 2107 N N . HIS A 1 292 ? -3.797 8.727 -8.219 1 98.25 292 HIS A N 1
ATOM 2108 C CA . HIS A 1 292 ? -4.457 8.891 -9.508 1 98.25 292 HIS A CA 1
ATOM 2109 C C . HIS A 1 292 ? -5.945 9.156 -9.336 1 98.25 292 HIS A C 1
ATOM 2111 O O . HIS A 1 292 ? -6.625 9.547 -10.289 1 98.25 292 HIS A O 1
ATOM 2117 N N . ALA A 1 293 ? -6.441 9 -8.172 1 98.25 293 ALA A N 1
ATOM 2118 C CA . ALA A 1 293 ? -7.859 9.242 -7.914 1 98.25 293 ALA A CA 1
ATOM 2119 C C . ALA A 1 293 ? -8.117 10.719 -7.613 1 98.25 293 ALA A C 1
ATOM 2121 O O . ALA A 1 293 ? -9.266 11.125 -7.406 1 98.25 293 ALA A O 1
ATOM 2122 N N . GLY A 1 294 ? -7.043 11.555 -7.559 1 98.06 294 GLY A N 1
ATOM 2123 C CA . GLY A 1 294 ? -7.242 12.984 -7.367 1 98.06 294 GLY A CA 1
ATOM 2124 C C . GLY A 1 294 ? -8.234 13.586 -8.352 1 98.06 294 GLY A C 1
ATOM 2125 O O . GLY A 1 294 ? -8.188 13.289 -9.547 1 98.06 294 GLY A O 1
ATOM 2126 N N . GLY A 1 295 ? -9.164 14.367 -7.789 1 97.69 295 GLY A N 1
ATOM 2127 C CA . GLY A 1 295 ? -10.148 15.031 -8.625 1 97.69 295 GLY A CA 1
ATOM 2128 C C . GLY A 1 295 ? -11.258 14.109 -9.086 1 97.69 295 GLY A C 1
ATOM 2129 O O . GLY A 1 295 ? -12.211 14.547 -9.742 1 97.69 295 GLY A O 1
ATOM 2130 N N . ALA A 1 296 ? -11.227 12.789 -8.648 1 97.81 296 ALA A N 1
ATOM 2131 C CA . ALA A 1 296 ? -12.164 11.875 -9.305 1 97.81 296 ALA A CA 1
ATOM 2132 C C . ALA A 1 296 ? -12.727 10.859 -8.312 1 97.81 296 ALA A C 1
ATOM 2134 O O . ALA A 1 296 ? -13.844 10.359 -8.5 1 97.81 296 ALA A O 1
ATOM 2135 N N . GLY A 1 297 ? -11.984 10.461 -7.285 1 98.56 297 GLY A N 1
ATOM 2136 C CA . GLY A 1 297 ? -12.398 9.406 -6.375 1 98.56 297 GLY A CA 1
ATOM 2137 C C . GLY A 1 297 ? -13.719 9.695 -5.688 1 98.56 297 GLY A C 1
ATOM 2138 O O . GLY A 1 297 ? -13.891 10.758 -5.082 1 98.56 297 GLY A O 1
ATOM 2139 N N . PRO A 1 298 ? -14.656 8.789 -5.77 1 98.75 298 PRO A N 1
ATOM 2140 C CA . PRO A 1 298 ? -15.977 9.039 -5.184 1 98.75 298 PRO A CA 1
ATOM 2141 C C . PRO A 1 298 ? -16.047 8.656 -3.705 1 98.75 298 PRO A C 1
ATOM 2143 O O . PRO A 1 298 ? -15.445 7.66 -3.291 1 98.75 298 PRO A O 1
ATOM 2146 N N . VAL A 1 299 ? -16.75 9.461 -2.945 1 98.81 299 VAL A N 1
ATOM 2147 C CA . VAL A 1 299 ? -16.938 9.227 -1.518 1 98.81 299 VAL A CA 1
ATOM 2148 C C . VAL A 1 299 ? -18.359 9.602 -1.119 1 98.81 299 VAL A C 1
ATOM 2150 O O . VAL A 1 299 ? -18.891 10.617 -1.564 1 98.81 299 VAL A O 1
ATOM 2153 N N . GLN A 1 300 ? -18.906 8.734 -0.333 1 98.62 300 GLN A N 1
ATOM 2154 C CA . GLN A 1 300 ? -20.25 9.016 0.15 1 98.62 300 GLN A CA 1
ATOM 2155 C C . GLN A 1 300 ? -20.219 9.562 1.574 1 98.62 300 GLN A C 1
ATOM 2157 O O . GLN A 1 300 ? -19.609 8.961 2.463 1 98.62 300 GLN A O 1
ATOM 2162 N N . VAL A 1 301 ? -20.797 10.703 1.784 1 98.12 301 VAL A N 1
ATOM 2163 C CA . VAL A 1 301 ? -21.094 11.273 3.096 1 98.12 301 VAL A CA 1
ATOM 2164 C C . VAL A 1 301 ? -22.594 11.531 3.225 1 98.12 301 VAL A C 1
ATOM 2166 O O . VAL A 1 301 ? -23.172 12.289 2.439 1 98.12 301 VAL A O 1
ATOM 2169 N N . GLY A 1 302 ? -23.188 10.898 4.266 1 95.19 302 GLY A N 1
ATOM 2170 C CA . GLY A 1 302 ? -24.641 10.914 4.285 1 95.19 302 GLY A CA 1
ATOM 2171 C C . GLY A 1 302 ? -25.266 10.219 3.084 1 95.19 302 GLY A C 1
ATOM 2172 O O . GLY A 1 302 ? -24.922 9.07 2.779 1 95.19 302 GLY A O 1
ATOM 2173 N N . ASP A 1 303 ? -26.094 10.953 2.344 1 92.94 303 ASP A N 1
ATOM 2174 C CA . ASP A 1 303 ? -26.797 10.359 1.214 1 92.94 303 ASP A CA 1
ATOM 2175 C C . ASP A 1 303 ? -26.25 10.891 -0.112 1 92.94 303 ASP A C 1
ATOM 2177 O O . ASP A 1 303 ? -26.875 10.695 -1.161 1 92.94 303 ASP A O 1
ATOM 2181 N N . THR A 1 304 ? -25.109 11.477 -0.02 1 94.56 304 THR A N 1
ATOM 2182 C CA . THR A 1 304 ? -24.609 12.141 -1.22 1 94.56 304 THR A CA 1
ATOM 2183 C C . THR A 1 304 ? -23.188 11.68 -1.544 1 94.56 304 THR A C 1
ATOM 2185 O O . THR A 1 304 ? -22.375 11.453 -0.641 1 94.56 304 THR A O 1
ATOM 2188 N N . TRP A 1 305 ? -23 11.547 -2.896 1 96.38 305 TRP A N 1
ATOM 2189 C CA . TRP A 1 305 ? -21.641 11.305 -3.381 1 96.38 305 TRP A CA 1
ATOM 2190 C C . TRP A 1 305 ? -20.906 12.617 -3.641 1 96.38 305 TRP A C 1
ATOM 2192 O O . TRP A 1 305 ? -21.5 13.562 -4.18 1 96.38 305 TRP A O 1
ATOM 2202 N N . SER A 1 306 ? -19.766 12.703 -3.15 1 96.81 306 SER A N 1
ATOM 2203 C CA . SER A 1 306 ? -18.812 13.734 -3.541 1 96.81 306 SER A CA 1
ATOM 2204 C C . SER A 1 306 ? -17.547 13.117 -4.121 1 96.81 306 SER A C 1
ATOM 2206 O O . SER A 1 306 ? -17.375 11.891 -4.102 1 96.81 306 SER A O 1
ATOM 2208 N N . ARG A 1 307 ? -16.75 13.922 -4.766 1 96.75 307 ARG A N 1
ATOM 2209 C CA . ARG A 1 307 ? -15.469 13.469 -5.305 1 96.75 307 ARG A CA 1
ATOM 2210 C C . ARG A 1 307 ? -14.305 14.172 -4.605 1 96.75 307 ARG A C 1
ATOM 2212 O O . ARG A 1 307 ? -14.477 15.25 -4.039 1 96.75 307 ARG A O 1
ATOM 2219 N N . ILE A 1 308 ? -13.188 13.539 -4.605 1 98.75 308 ILE A N 1
ATOM 2220 C CA . ILE A 1 308 ? -11.977 14.172 -4.102 1 98.75 308 ILE A CA 1
ATOM 2221 C C . ILE A 1 308 ? -11.758 15.508 -4.809 1 98.75 308 ILE A C 1
ATOM 2223 O O . ILE A 1 308 ? -11.82 15.586 -6.039 1 98.75 308 ILE A O 1
ATOM 2227 N N . ALA A 1 309 ? -11.57 16.547 -4.016 1 98.62 309 ALA A N 1
ATOM 2228 C CA . ALA A 1 309 ? -11.281 17.891 -4.523 1 98.62 309 ALA A CA 1
ATOM 2229 C C . ALA A 1 309 ? -9.781 18.156 -4.559 1 98.62 309 ALA A C 1
ATOM 2231 O O . ALA A 1 309 ? -9.203 18.609 -3.57 1 98.62 309 ALA A O 1
ATOM 2232 N N . GLY A 1 310 ? -9.133 17.969 -5.738 1 98.31 310 GLY A N 1
ATOM 2233 C CA . GLY A 1 310 ? -7.703 18.188 -5.891 1 98.31 310 GLY A CA 1
ATOM 2234 C C . GLY A 1 310 ? -6.879 16.938 -5.688 1 98.31 310 GLY A C 1
ATOM 2235 O O . GLY A 1 310 ? -7.367 15.82 -5.898 1 98.31 310 GLY A O 1
ATOM 2236 N N . ARG A 1 311 ? -5.637 17.109 -5.258 1 98.19 311 ARG A N 1
ATOM 2237 C CA . ARG A 1 311 ? -4.668 16.016 -5.172 1 98.19 311 ARG A CA 1
ATOM 2238 C C . ARG A 1 311 ? -4.875 15.211 -3.898 1 98.19 311 ARG A C 1
ATOM 2240 O O . ARG A 1 311 ? -5.191 15.766 -2.844 1 98.19 311 ARG A O 1
ATOM 2247 N N . VAL A 1 312 ? -4.684 13.922 -4.016 1 98.69 312 VAL A N 1
ATOM 2248 C CA . VAL A 1 312 ? -4.578 13.055 -2.844 1 98.69 312 VAL A CA 1
ATOM 2249 C C . VAL A 1 312 ? -3.254 13.32 -2.127 1 98.69 312 VAL A C 1
ATOM 2251 O O . VAL A 1 312 ? -2.184 13.227 -2.732 1 98.69 312 VAL A O 1
ATOM 2254 N N . CYS A 1 313 ? -3.316 13.688 -0.851 1 98.5 313 CYS A N 1
ATOM 2255 C CA . CYS A 1 313 ? -2.117 13.875 -0.043 1 98.5 313 CYS A CA 1
ATOM 2256 C C . CYS A 1 313 ? -1.677 12.57 0.601 1 98.5 313 CYS A C 1
ATOM 2258 O O . CYS A 1 313 ? -2.277 11.523 0.358 1 98.5 313 CYS A O 1
ATOM 2260 N N . MET A 1 314 ? -0.598 12.578 1.392 1 98.31 314 MET A N 1
ATOM 2261 C CA . MET A 1 314 ? 0.024 11.367 1.91 1 98.31 314 MET A CA 1
ATOM 2262 C C . MET A 1 314 ? -0.882 10.68 2.93 1 98.31 314 MET A C 1
ATOM 2264 O O . MET A 1 314 ? -0.991 9.453 2.945 1 98.31 314 MET A O 1
ATOM 2268 N N . ASP A 1 315 ? -1.619 11.555 3.732 1 97.94 315 ASP A N 1
ATOM 2269 C CA . ASP A 1 315 ? -2.361 10.961 4.844 1 97.94 315 ASP A CA 1
ATOM 2270 C C . ASP A 1 315 ? -3.818 11.422 4.836 1 97.94 315 ASP A C 1
ATOM 2272 O O . ASP A 1 315 ? -4.574 11.117 5.762 1 97.94 315 ASP A O 1
ATOM 2276 N N . GLN A 1 316 ? -4.191 12.172 3.814 1 98.56 316 GLN A N 1
ATOM 2277 C CA . GLN A 1 316 ? -5.531 12.75 3.799 1 98.56 316 GLN A CA 1
ATOM 2278 C C . GLN A 1 316 ? -5.891 13.273 2.414 1 98.56 316 GLN A C 1
ATOM 2280 O O . GLN A 1 316 ? -5.016 13.445 1.562 1 98.56 316 GLN A O 1
ATOM 2285 N N . PHE A 1 317 ? -7.145 13.5 2.211 1 98.81 317 PHE A N 1
ATOM 2286 C CA . PHE A 1 317 ? -7.598 14.227 1.027 1 98.81 317 PHE A CA 1
ATOM 2287 C C . PHE A 1 317 ? -8.828 15.062 1.343 1 98.81 317 PHE A C 1
ATOM 2289 O O . PHE A 1 317 ? -9.406 14.945 2.426 1 98.81 317 PHE A O 1
ATOM 2296 N N . VAL A 1 318 ? -9.18 15.969 0.42 1 98.94 318 VAL A N 1
ATOM 2297 C CA . VAL A 1 318 ? -10.242 16.938 0.654 1 98.94 318 VAL A CA 1
ATOM 2298 C C . VAL A 1 318 ? -11.445 16.609 -0.227 1 98.94 318 VAL A C 1
ATOM 2300 O O . VAL A 1 318 ? -11.289 16.219 -1.39 1 98.94 318 VAL A O 1
ATOM 2303 N N . LEU A 1 319 ? -12.625 16.703 0.331 1 98.75 319 LEU A N 1
ATOM 2304 C CA . LEU A 1 319 ? -13.883 16.656 -0.413 1 98.75 319 LEU A CA 1
ATOM 2305 C C . LEU A 1 319 ? -14.508 18.031 -0.517 1 98.75 319 LEU A C 1
ATOM 2307 O O . LEU A 1 319 ? -14.391 18.844 0.409 1 98.75 319 LEU A O 1
ATOM 2311 N N . ASP A 1 320 ? -15.086 18.312 -1.589 1 98.25 320 ASP A N 1
ATOM 2312 C CA . ASP A 1 320 ? -16.047 19.406 -1.714 1 98.25 320 ASP A CA 1
ATOM 2313 C C . ASP A 1 320 ? -17.469 18.906 -1.555 1 98.25 320 ASP A C 1
ATOM 2315 O O . ASP A 1 320 ? -18.016 18.266 -2.461 1 98.25 320 ASP A O 1
ATOM 2319 N N . LEU A 1 321 ? -18.094 19.203 -0.488 1 97.75 321 LEU A N 1
ATOM 2320 C CA . LEU A 1 321 ? -19.391 18.641 -0.137 1 97.75 321 LEU A CA 1
ATOM 2321 C C . LEU A 1 321 ? -20.531 19.453 -0.741 1 97.75 321 LEU A C 1
ATOM 2323 O O . LEU A 1 321 ? -21.672 19.031 -0.735 1 97.75 321 LEU A O 1
ATOM 2327 N N . GLY A 1 322 ? -20.219 20.578 -1.257 1 95.94 322 GLY A N 1
ATOM 2328 C CA . GLY A 1 322 ? -21.219 21.438 -1.867 1 95.94 322 GLY A CA 1
ATOM 2329 C C . GLY A 1 322 ? -21.766 22.484 -0.924 1 95.94 322 GLY A C 1
ATOM 2330 O O . GLY A 1 322 ? -21.562 22.422 0.289 1 95.94 322 GLY A O 1
ATOM 2331 N N . ALA A 1 323 ? -22.438 23.453 -1.55 1 93.75 323 ALA A N 1
ATOM 2332 C CA . ALA A 1 323 ? -23.062 24.531 -0.786 1 93.75 323 ALA A CA 1
ATOM 2333 C C . ALA A 1 323 ? -24.172 24 0.112 1 93.75 323 ALA A C 1
ATOM 2335 O O . ALA A 1 323 ? -25 23.188 -0.319 1 93.75 323 ALA A O 1
ATOM 2336 N N . GLY A 1 324 ? -24.188 24.375 1.34 1 89.25 324 GLY A N 1
ATOM 2337 C CA . GLY A 1 324 ? -25.266 24.031 2.252 1 89.25 324 GLY A CA 1
ATOM 2338 C C . GLY A 1 324 ? -25.188 22.609 2.785 1 89.25 324 GLY A C 1
ATOM 2339 O O . GLY A 1 324 ? -26.125 22.125 3.412 1 89.25 324 GLY A O 1
ATOM 2340 N N . ALA A 1 325 ? -24.062 21.984 2.459 1 93 325 ALA A N 1
ATOM 2341 C CA . ALA A 1 325 ? -23.906 20.641 2.988 1 93 325 ALA A CA 1
ATOM 2342 C C . ALA A 1 325 ? -24.062 20.609 4.504 1 93 325 ALA A C 1
ATOM 2344 O O . ALA A 1 325 ? -23.609 21.531 5.195 1 93 325 ALA A O 1
ATOM 2345 N N . ASN A 1 326 ? -24.797 19.609 4.996 1 94.31 326 ASN A N 1
ATOM 2346 C CA . ASN A 1 326 ? -24.969 19.406 6.43 1 94.31 326 ASN A CA 1
ATOM 2347 C C . ASN A 1 326 ? -24.094 18.266 6.941 1 94.31 326 ASN A C 1
ATOM 2349 O O . ASN A 1 326 ? -24.594 17.203 7.285 1 94.31 326 ASN A O 1
ATOM 2353 N N . ALA A 1 327 ? -22.859 18.391 6.906 1 97.25 327 ALA A N 1
ATOM 2354 C CA . ALA A 1 327 ? -21.875 17.438 7.395 1 97.25 327 ALA A CA 1
ATOM 2355 C C . ALA A 1 327 ? -21.016 18.047 8.5 1 97.25 327 ALA A C 1
ATOM 2357 O O . ALA A 1 327 ? -20.859 19.266 8.57 1 97.25 327 ALA A O 1
ATOM 2358 N N . HIS A 1 328 ? -20.609 17.219 9.367 1 97.5 328 HIS A N 1
ATOM 2359 C CA . HIS A 1 328 ? -19.797 17.641 10.5 1 97.5 328 HIS A CA 1
ATOM 2360 C C . HIS A 1 328 ? -18.625 16.688 10.719 1 97.5 328 HIS A C 1
ATOM 2362 O O . HIS A 1 328 ? -18.641 15.547 10.25 1 97.5 328 HIS A O 1
ATOM 2368 N N . ALA A 1 329 ? -17.594 17.266 11.414 1 98.12 329 ALA A N 1
ATOM 2369 C CA . ALA A 1 329 ? -16.531 16.375 11.859 1 98.12 329 ALA A CA 1
ATOM 2370 C C . ALA A 1 329 ? -17.094 15.188 12.633 1 98.12 329 ALA A C 1
ATOM 2372 O O . ALA A 1 329 ? -18.016 15.336 13.422 1 98.12 329 ALA A O 1
ATOM 2373 N N . GLY A 1 330 ? -16.547 14.008 12.352 1 98.06 330 GLY A N 1
ATOM 2374 C CA . GLY A 1 330 ? -17.031 12.797 12.984 1 98.06 330 GLY A CA 1
ATOM 2375 C C . GLY A 1 330 ? -18 12.016 12.117 1 98.06 330 GLY A C 1
ATOM 2376 O O . GLY A 1 330 ? -18.234 10.828 12.344 1 98.06 330 GLY A O 1
ATOM 2377 N N . ASP A 1 331 ? -18.594 12.711 11.164 1 98.25 331 ASP A N 1
ATOM 2378 C CA . ASP A 1 331 ? -19.438 11.984 10.227 1 98.25 331 ASP A CA 1
ATOM 2379 C C . ASP A 1 331 ? -18.625 10.953 9.445 1 98.25 331 ASP A C 1
ATOM 2381 O O . ASP A 1 331 ? -17.438 11.148 9.195 1 98.25 331 ASP A O 1
ATOM 2385 N N . VAL A 1 332 ? -19.312 9.875 9.039 1 98.19 332 VAL A N 1
ATOM 2386 C CA . VAL A 1 332 ? -18.641 8.781 8.352 1 98.19 332 VAL A CA 1
ATOM 2387 C C . VAL A 1 332 ? -18.641 9.039 6.848 1 98.19 332 VAL A C 1
ATOM 2389 O O . VAL A 1 332 ? -19.688 9.328 6.258 1 98.19 332 VAL A O 1
ATOM 2392 N N . ALA A 1 333 ? -17.5 9.047 6.305 1 98.69 333 ALA A N 1
ATOM 2393 C CA . ALA A 1 333 ? -17.297 9 4.859 1 98.69 333 ALA A CA 1
ATOM 2394 C C . ALA A 1 333 ? -17.031 7.578 4.383 1 98.69 333 ALA A C 1
ATOM 2396 O O . ALA A 1 333 ? -16.125 6.914 4.871 1 98.69 333 ALA A O 1
ATOM 2397 N N . VAL A 1 334 ? -17.844 7.07 3.508 1 98.88 334 VAL A N 1
ATOM 2398 C CA . VAL A 1 334 ? -17.672 5.734 2.953 1 98.88 334 VAL A CA 1
ATOM 2399 C C . VAL A 1 334 ? -16.969 5.828 1.594 1 98.88 334 VAL A C 1
ATOM 2401 O O . VAL A 1 334 ? -17.516 6.418 0.656 1 98.88 334 VAL A O 1
ATOM 2404 N N . LEU A 1 335 ? -15.812 5.293 1.523 1 98.88 335 LEU A N 1
ATOM 2405 C CA . LEU A 1 335 ? -15.078 5.34 0.265 1 98.88 335 LEU A CA 1
ATOM 2406 C C . LEU A 1 335 ? -15.586 4.277 -0.704 1 98.88 335 LEU A C 1
ATOM 2408 O O . LEU A 1 335 ? -15.852 4.574 -1.87 1 98.88 335 LEU A O 1
ATOM 2412 N N . PHE A 1 336 ? -15.664 3.047 -0.231 1 98.88 336 PHE A N 1
ATOM 2413 C CA . PHE A 1 336 ? -16.281 2.008 -1.049 1 98.88 336 PHE A CA 1
ATOM 2414 C C . PHE A 1 336 ? -16.812 0.878 -0.176 1 98.88 336 PHE A C 1
ATOM 2416 O O . PHE A 1 336 ? -16.391 0.719 0.971 1 98.88 336 PHE A O 1
ATOM 2423 N N . GLY A 1 337 ? -17.781 0.193 -0.647 1 98.56 337 GLY A N 1
ATOM 2424 C CA . GLY A 1 337 ? -18.375 -0.996 -0.057 1 98.56 337 GLY A CA 1
ATOM 2425 C C . GLY A 1 337 ? -19 -1.917 -1.082 1 98.56 337 GLY A C 1
ATOM 2426 O O . GLY A 1 337 ? -18.516 -2.031 -2.209 1 98.56 337 GLY A O 1
ATOM 2427 N N . SER A 1 338 ? -20.031 -2.637 -0.636 1 97.81 338 SER A N 1
ATOM 2428 C CA . SER A 1 338 ? -20.719 -3.57 -1.522 1 97.81 338 SER A CA 1
ATOM 2429 C C . SER A 1 338 ? -21.641 -2.838 -2.486 1 97.81 338 SER A C 1
ATOM 2431 O O . SER A 1 338 ? -22.078 -3.406 -3.488 1 97.81 338 SER A O 1
ATOM 2433 N N . GLY A 1 339 ? -21.953 -1.611 -2.186 1 97 339 GLY A N 1
ATOM 2434 C CA . GLY A 1 339 ? -22.922 -0.839 -2.955 1 97 339 GLY A CA 1
ATOM 2435 C C . GLY A 1 339 ? -24.344 -1.015 -2.473 1 97 339 GLY A C 1
ATOM 2436 O O . GLY A 1 339 ? -25.266 -0.381 -2.994 1 97 339 GLY A O 1
ATOM 2437 N N . ALA A 1 340 ? -24.547 -1.804 -1.467 1 94.25 340 ALA A N 1
ATOM 2438 C CA . ALA A 1 340 ? -25.875 -2.156 -1.004 1 94.25 340 ALA A CA 1
ATOM 2439 C C . ALA A 1 340 ? -26.609 -0.931 -0.461 1 94.25 340 ALA A C 1
ATOM 2441 O O . ALA A 1 340 ? -27.844 -0.839 -0.56 1 94.25 340 ALA A O 1
ATOM 2442 N N . ASP A 1 341 ? -25.875 0.022 0.075 1 93.69 341 ASP A N 1
ATOM 2443 C CA . ASP A 1 341 ? -26.484 1.22 0.658 1 93.69 341 ASP A CA 1
ATOM 2444 C C . ASP A 1 341 ? -26.281 2.428 -0.256 1 93.69 341 ASP A C 1
ATOM 2446 O O . ASP A 1 341 ? -26.359 3.572 0.198 1 93.69 341 ASP A O 1
ATOM 2450 N N . GLY A 1 342 ? -25.953 2.131 -1.467 1 96.06 342 GLY A N 1
ATOM 2451 C CA . GLY A 1 342 ? -25.781 3.201 -2.436 1 96.06 342 GLY A CA 1
ATOM 2452 C C . GLY A 1 342 ? -24.391 3.783 -2.443 1 96.06 342 GLY A C 1
ATOM 2453 O O . GLY A 1 342 ? -24.094 4.699 -3.213 1 96.06 342 GLY A O 1
ATOM 2454 N N . GLU A 1 343 ? -23.547 3.283 -1.611 1 98.12 343 GLU A N 1
ATOM 2455 C CA . GLU A 1 343 ? -22.188 3.797 -1.545 1 98.12 343 GLU A CA 1
ATOM 2456 C C . GLU A 1 343 ? -21.359 3.352 -2.754 1 98.12 343 GLU A C 1
ATOM 2458 O O . GLU A 1 343 ? -21.734 2.402 -3.447 1 98.12 343 GLU A O 1
ATOM 2463 N N . PRO A 1 344 ? -20.281 4.102 -3.047 1 98.69 344 PRO A N 1
ATOM 2464 C CA . PRO A 1 344 ? -19.391 3.66 -4.121 1 98.69 344 PRO A CA 1
ATOM 2465 C C . PRO A 1 344 ? -18.828 2.26 -3.883 1 98.69 344 PRO A C 1
ATOM 2467 O O . PRO A 1 344 ? -18.766 1.803 -2.738 1 98.69 344 PRO A O 1
ATOM 2470 N N . THR A 1 345 ? -18.469 1.602 -4.984 1 98.56 345 THR A N 1
ATOM 2471 C CA . THR A 1 345 ? -17.859 0.278 -4.926 1 98.56 345 THR A CA 1
ATOM 2472 C C . THR A 1 345 ? -16.375 0.355 -5.25 1 98.56 345 THR A C 1
ATOM 2474 O O . THR A 1 345 ? -15.883 1.394 -5.695 1 98.56 345 THR A O 1
ATOM 2477 N N . ALA A 1 346 ? -15.695 -0.754 -4.969 1 98.62 346 ALA A N 1
ATOM 2478 C CA . ALA A 1 346 ? -14.289 -0.833 -5.375 1 98.62 346 ALA A CA 1
ATOM 2479 C C . ALA A 1 346 ? -14.148 -0.66 -6.883 1 98.62 346 ALA A C 1
ATOM 2481 O O . ALA A 1 346 ? -13.156 -0.101 -7.359 1 98.62 346 ALA A O 1
ATOM 2482 N N . ALA A 1 347 ? -15.117 -1.108 -7.645 1 98.25 347 ALA A N 1
ATOM 2483 C CA . ALA A 1 347 ? -15.094 -0.942 -9.094 1 98.25 347 ALA A CA 1
ATOM 2484 C C . ALA A 1 347 ? -15.148 0.534 -9.477 1 98.25 347 ALA A C 1
ATOM 2486 O O . ALA A 1 347 ? -14.477 0.965 -10.422 1 98.25 347 ALA A O 1
ATOM 2487 N N . ASP A 1 348 ? -15.992 1.329 -8.805 1 98.44 348 ASP A N 1
ATOM 2488 C CA . ASP A 1 348 ? -16.047 2.77 -9.031 1 98.44 348 ASP A CA 1
ATOM 2489 C C . ASP A 1 348 ? -14.68 3.412 -8.797 1 98.44 348 ASP A C 1
ATOM 2491 O O . ASP A 1 348 ? -14.25 4.266 -9.57 1 98.44 348 ASP A O 1
ATOM 2495 N N . TRP A 1 349 ? -14.031 3.014 -7.777 1 98.81 349 TRP A N 1
ATOM 2496 C CA . TRP A 1 349 ? -12.711 3.549 -7.461 1 98.81 349 TRP A CA 1
ATOM 2497 C C . TRP A 1 349 ? -11.68 3.102 -8.492 1 98.81 349 TRP A C 1
ATOM 2499 O O . TRP A 1 349 ? -10.773 3.863 -8.844 1 98.81 349 TRP A O 1
ATOM 2509 N N . ALA A 1 350 ? -11.758 1.82 -8.859 1 98.56 350 ALA A N 1
ATOM 2510 C CA . ALA A 1 350 ? -10.867 1.338 -9.906 1 98.56 350 ALA A CA 1
ATOM 2511 C C . ALA A 1 350 ? -10.984 2.188 -11.164 1 98.56 350 ALA A C 1
ATOM 2513 O O . ALA A 1 350 ? -9.977 2.568 -11.766 1 98.56 350 ALA A O 1
ATOM 2514 N N . ARG A 1 351 ? -12.203 2.49 -11.555 1 97.94 351 ARG A N 1
ATOM 2515 C CA . ARG A 1 351 ? -12.438 3.332 -12.719 1 97.94 351 ARG A CA 1
ATOM 2516 C C . ARG A 1 351 ? -11.867 4.73 -12.516 1 97.94 351 ARG A C 1
ATOM 2518 O O . ARG A 1 351 ? -11.195 5.27 -13.398 1 97.94 351 ARG A O 1
ATOM 2525 N N . ALA A 1 352 ? -12.078 5.309 -11.344 1 98.38 352 ALA A N 1
ATOM 2526 C CA . ALA A 1 352 ? -11.625 6.66 -11.039 1 98.38 352 ALA A CA 1
ATOM 2527 C C . ALA A 1 352 ? -10.102 6.754 -11.078 1 98.38 352 ALA A C 1
ATOM 2529 O O . ALA A 1 352 ? -9.547 7.785 -11.469 1 98.38 352 ALA A O 1
ATOM 2530 N N . ALA A 1 353 ? -9.43 5.688 -10.742 1 98.38 353 ALA A N 1
ATOM 2531 C CA . ALA A 1 353 ? -7.977 5.695 -10.625 1 98.38 353 ALA A CA 1
ATOM 2532 C C . ALA A 1 353 ? -7.32 5.055 -11.844 1 98.38 353 ALA A C 1
ATOM 2534 O O . ALA A 1 353 ? -6.098 4.93 -11.906 1 98.38 353 ALA A O 1
ATOM 2535 N N . ASP A 1 354 ? -8.102 4.562 -12.781 1 97.69 354 ASP A N 1
ATOM 2536 C CA . ASP A 1 354 ? -7.629 3.875 -13.977 1 97.69 354 ASP A CA 1
ATOM 2537 C C . ASP A 1 354 ? -6.801 2.645 -13.617 1 97.69 354 ASP A C 1
ATOM 2539 O O . ASP A 1 354 ? -5.664 2.498 -14.07 1 97.69 354 ASP A O 1
ATOM 2543 N N . THR A 1 355 ? -7.352 1.798 -12.867 1 97.88 355 THR A N 1
ATOM 2544 C CA . THR A 1 355 ? -6.762 0.531 -12.453 1 97.88 355 THR A CA 1
ATOM 2545 C C . THR A 1 355 ? -7.84 -0.526 -12.242 1 97.88 355 THR A C 1
ATOM 2547 O O . THR A 1 355 ? -8.906 -0.462 -12.859 1 97.88 355 THR A O 1
ATOM 2550 N N . ILE A 1 356 ? -7.523 -1.592 -11.477 1 97.75 356 ILE A N 1
ATOM 2551 C CA . ILE A 1 356 ? -8.469 -2.691 -11.305 1 97.75 356 ILE A CA 1
ATOM 2552 C C . ILE A 1 356 ? -8.852 -2.812 -9.836 1 97.75 356 ILE A C 1
ATOM 2554 O O . ILE A 1 356 ? -8.164 -2.275 -8.961 1 97.75 356 ILE A O 1
ATOM 2558 N N . THR A 1 357 ? -9.961 -3.5 -9.578 1 98.44 357 THR A N 1
ATOM 2559 C CA . THR A 1 357 ? -10.469 -3.648 -8.219 1 98.44 357 THR A CA 1
ATOM 2560 C C . THR A 1 357 ? -9.445 -4.348 -7.332 1 98.44 357 THR A C 1
ATOM 2562 O O . THR A 1 357 ? -9.312 -4.02 -6.152 1 98.44 357 THR A O 1
ATOM 2565 N N . TYR A 1 358 ? -8.648 -5.312 -7.938 1 98.44 358 TYR A N 1
ATOM 2566 C CA . TYR A 1 358 ? -7.625 -6.047 -7.203 1 98.44 358 TYR A CA 1
ATOM 2567 C C . TYR A 1 358 ? -6.684 -5.09 -6.48 1 98.44 358 TYR A C 1
ATOM 2569 O O . TYR A 1 358 ? -6.434 -5.246 -5.281 1 98.44 358 TYR A O 1
ATOM 2577 N N . GLU A 1 359 ? -6.23 -4.098 -7.223 1 98.5 359 GLU A N 1
ATOM 2578 C CA . GLU A 1 359 ? -5.258 -3.174 -6.652 1 98.5 359 GLU A CA 1
ATOM 2579 C C . GLU A 1 359 ? -5.895 -2.297 -5.578 1 98.5 359 GLU A C 1
ATOM 2581 O O . GLU A 1 359 ? -5.262 -1.988 -4.566 1 98.5 359 GLU A O 1
ATOM 2586 N N . ILE A 1 360 ? -7.168 -1.908 -5.801 1 98.69 360 ILE A N 1
ATOM 2587 C CA . ILE A 1 360 ? -7.863 -1.032 -4.863 1 98.69 360 ILE A CA 1
ATOM 2588 C C . ILE A 1 360 ? -7.898 -1.678 -3.48 1 98.69 360 ILE A C 1
ATOM 2590 O O . ILE A 1 360 ? -7.59 -1.03 -2.479 1 98.69 360 ILE A O 1
ATOM 2594 N N . VAL A 1 361 ? -8.141 -2.953 -3.389 1 98.75 361 VAL A N 1
ATOM 2595 C CA . VAL A 1 361 ? -8.383 -3.562 -2.084 1 98.75 361 VAL A CA 1
ATOM 2596 C C . VAL A 1 361 ? -7.07 -4.078 -1.502 1 98.75 361 VAL A C 1
ATOM 2598 O O . VAL A 1 361 ? -6.902 -4.129 -0.281 1 98.75 361 VAL A O 1
ATOM 2601 N N . THR A 1 362 ? -6.086 -4.371 -2.34 1 98.38 362 THR A N 1
ATOM 2602 C CA . THR A 1 362 ? -4.855 -4.973 -1.833 1 98.38 362 THR A CA 1
ATOM 2603 C C . THR A 1 362 ? -3.861 -3.898 -1.408 1 98.38 362 THR A C 1
ATOM 2605 O O . THR A 1 362 ? -2.895 -4.184 -0.698 1 98.38 362 THR A O 1
ATOM 2608 N N . ARG A 1 363 ? -4.078 -2.689 -1.814 1 97.31 363 ARG A N 1
ATOM 2609 C CA . ARG A 1 363 ? -3.084 -1.649 -1.575 1 97.31 363 ARG A CA 1
ATOM 2610 C C . ARG A 1 363 ? -3.307 -0.979 -0.224 1 97.31 363 ARG A C 1
ATOM 2612 O O . ARG A 1 363 ? -2.531 -0.109 0.179 1 97.31 363 ARG A O 1
ATOM 2619 N N . LEU A 1 364 ? -4.379 -1.322 0.525 1 97.81 364 LEU A N 1
ATOM 2620 C CA . LEU A 1 364 ? -4.645 -0.705 1.819 1 97.81 364 LEU A CA 1
ATOM 2621 C C . LEU A 1 364 ? -3.537 -1.031 2.816 1 97.81 364 LEU A C 1
ATOM 2623 O O . LEU A 1 364 ? -3.195 -2.201 3.01 1 97.81 364 LEU A O 1
ATOM 2627 N N . GLY A 1 365 ? -2.975 0.009 3.387 1 95.56 365 GLY A N 1
ATOM 2628 C CA . GLY A 1 365 ? -1.813 -0.124 4.25 1 95.56 365 GLY A CA 1
ATOM 2629 C C . GLY A 1 365 ? -2.145 -0.717 5.609 1 95.56 365 GLY A C 1
ATOM 2630 O O . GLY A 1 365 ? -3.316 -0.848 5.965 1 95.56 365 GLY A O 1
ATOM 2631 N N . PRO A 1 366 ? -1.109 -1.025 6.355 1 92.19 366 PRO A N 1
ATOM 2632 C CA . PRO A 1 366 ? -1.298 -1.704 7.641 1 92.19 366 PRO A CA 1
ATOM 2633 C C . PRO A 1 366 ? -1.847 -0.778 8.727 1 92.19 366 PRO A C 1
ATOM 2635 O O . PRO A 1 366 ? -2.332 -1.247 9.758 1 92.19 366 PRO A O 1
ATOM 2638 N N . ARG A 1 367 ? -1.757 0.554 8.523 1 93.56 367 ARG A N 1
ATOM 2639 C CA . ARG A 1 367 ? -2.26 1.508 9.508 1 93.56 367 ARG A CA 1
ATOM 2640 C C . ARG A 1 367 ? -3.783 1.492 9.555 1 93.56 367 ARG A C 1
ATOM 2642 O O . ARG A 1 367 ? -4.383 1.84 10.578 1 93.56 367 ARG A O 1
ATOM 2649 N N . VAL A 1 368 ? -4.402 1.146 8.453 1 96.94 368 VAL A N 1
ATOM 2650 C CA . VAL A 1 368 ? -5.855 1.024 8.398 1 96.94 368 VAL A CA 1
ATOM 2651 C C . VAL A 1 368 ? -6.285 -0.31 9.008 1 96.94 368 VAL A C 1
ATOM 2653 O O . VAL A 1 368 ? -6.043 -1.37 8.422 1 96.94 368 VAL A O 1
ATOM 2656 N N . PRO A 1 369 ? -6.895 -0.295 10.164 1 97.19 369 PRO A N 1
ATOM 2657 C CA . PRO A 1 369 ? -7.262 -1.565 10.789 1 97.19 369 PRO A CA 1
ATOM 2658 C C . PRO A 1 369 ? -8.336 -2.322 10.008 1 97.19 369 PRO A C 1
ATOM 2660 O O . PRO A 1 369 ? -9.25 -1.707 9.453 1 97.19 369 PRO A O 1
ATOM 2663 N N . ARG A 1 370 ? -8.172 -3.631 9.922 1 98.25 370 ARG A N 1
ATOM 2664 C CA . ARG A 1 370 ? -9.234 -4.523 9.461 1 98.25 370 ARG A CA 1
ATOM 2665 C C . ARG A 1 370 ? -10.133 -4.941 10.617 1 98.25 370 ARG A C 1
ATOM 2667 O O . ARG A 1 370 ? -9.656 -5.484 11.617 1 98.25 370 ARG A O 1
ATOM 2674 N N . VAL A 1 371 ? -11.383 -4.586 10.508 1 98.31 371 VAL A N 1
ATOM 2675 C CA . VAL A 1 371 ? -12.367 -4.965 11.516 1 98.31 371 VAL A CA 1
ATOM 2676 C C . VAL A 1 371 ? -13.281 -6.055 10.953 1 98.31 371 VAL A C 1
ATOM 2678 O O . VAL A 1 371 ? -14.125 -5.781 10.086 1 98.31 371 VAL A O 1
ATOM 2681 N N . HIS A 1 372 ? -13.148 -7.289 11.453 1 98.69 372 HIS A N 1
ATOM 2682 C CA . HIS A 1 372 ? -13.891 -8.422 10.922 1 98.69 372 HIS A CA 1
ATOM 2683 C C . HIS A 1 372 ? -15.234 -8.578 11.633 1 98.69 372 HIS A C 1
ATOM 2685 O O . HIS A 1 372 ? -15.297 -8.555 12.867 1 98.69 372 HIS A O 1
ATOM 2691 N N . VAL A 1 373 ? -16.25 -8.695 10.859 1 98.19 373 VAL A N 1
ATOM 2692 C CA . VAL A 1 373 ? -17.594 -8.883 11.398 1 98.19 373 VAL A CA 1
ATOM 2693 C C . VAL A 1 373 ? -18.234 -10.109 10.75 1 98.19 373 VAL A C 1
ATOM 2695 O O . VAL A 1 373 ? -17.75 -10.602 9.727 1 98.19 373 VAL A O 1
ATOM 2698 N N . GLY A 1 374 ? -19.359 -10.703 11.406 1 93.19 374 GLY A N 1
ATOM 2699 C CA . GLY A 1 374 ? -20.172 -11.758 10.828 1 93.19 374 GLY A CA 1
ATOM 2700 C C . GLY A 1 374 ? -19.516 -13.125 10.906 1 93.19 374 GLY A C 1
ATOM 2701 O O . GLY A 1 374 ? -19.984 -14.086 10.297 1 93.19 374 GLY A O 1
ATOM 2702 N N . GLY A 1 375 ? -18.406 -13.289 11.547 1 75.12 375 GLY A N 1
ATOM 2703 C CA . GLY A 1 375 ? -17.766 -14.578 11.68 1 75.12 375 GLY A CA 1
ATOM 2704 C C . GLY A 1 375 ? -18.281 -15.391 12.859 1 75.12 375 GLY A C 1
ATOM 2705 O O . GLY A 1 375 ? -19 -14.859 13.711 1 75.12 375 GLY A O 1
ATOM 2706 N N . ARG A 1 376 ? -18.25 -16.828 12.727 1 61.03 376 ARG A N 1
ATOM 2707 C CA . ARG A 1 376 ? -18.672 -17.625 13.875 1 61.03 376 ARG A CA 1
ATOM 2708 C C . ARG A 1 376 ? -18.016 -17.125 15.164 1 61.03 376 ARG A C 1
ATOM 2710 O O . ARG A 1 376 ? -18.672 -17.094 16.219 1 61.03 376 ARG A O 1
ATOM 2717 N N . ASP A 1 377 ? -16.719 -16.812 15.164 1 47.31 377 ASP A N 1
ATOM 2718 C CA . ASP A 1 377 ? -16.094 -16.391 16.406 1 47.31 377 ASP A CA 1
ATOM 2719 C C . ASP A 1 377 ? -16.031 -14.875 16.516 1 47.31 377 ASP A C 1
ATOM 2721 O O . ASP A 1 377 ? -15.297 -14.328 17.344 1 47.31 377 ASP A O 1
ATOM 2725 N N . ALA A 1 378 ? -16.766 -14.172 15.844 1 39.69 378 ALA A N 1
ATOM 2726 C CA . ALA A 1 378 ? -16.734 -12.727 16.078 1 39.69 378 ALA A CA 1
ATOM 2727 C C . ALA A 1 378 ? -17.5 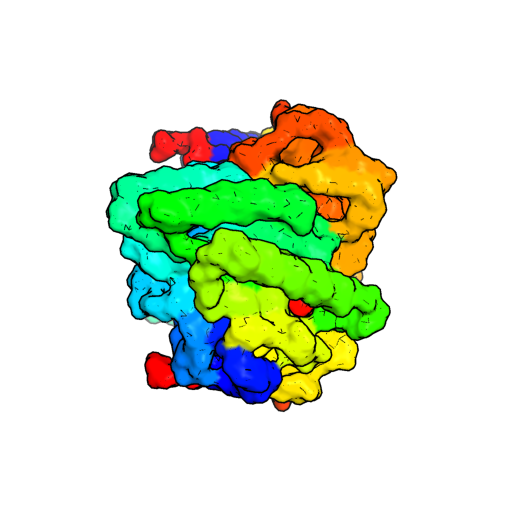-12.359 17.344 1 39.69 378 ALA A C 1
ATOM 2729 O O . ALA A 1 378 ? -18.531 -12.961 17.656 1 39.69 378 ALA A O 1
ATOM 2730 N N . MET B 1 1 ? 15.18 -15.281 5.848 1 64.5 1 MET B N 1
ATOM 2731 C CA . MET B 1 1 ? 14.219 -14.375 5.234 1 64.5 1 MET B CA 1
ATOM 2732 C C . MET B 1 1 ? 13.25 -15.141 4.332 1 64.5 1 MET B C 1
ATOM 2734 O O . MET B 1 1 ? 13.68 -15.906 3.467 1 64.5 1 MET B O 1
ATOM 2738 N N . THR B 1 2 ? 11.961 -15 4.648 1 79 2 THR B N 1
ATOM 2739 C CA . THR B 1 2 ? 10.961 -15.812 3.969 1 79 2 THR B CA 1
ATOM 2740 C C . THR B 1 2 ? 10.414 -15.078 2.748 1 79 2 THR B C 1
ATOM 2742 O O . THR B 1 2 ? 9.773 -15.688 1.888 1 79 2 THR B O 1
ATOM 2745 N N . TYR B 1 3 ? 10.719 -13.766 2.672 1 89.69 3 TYR B N 1
ATOM 2746 C CA . TYR B 1 3 ? 10.289 -12.984 1.518 1 89.69 3 TYR B CA 1
ATOM 2747 C C . TYR B 1 3 ? 11.461 -12.688 0.593 1 89.69 3 TYR B C 1
ATOM 2749 O O . TYR B 1 3 ? 12.508 -12.211 1.04 1 89.69 3 TYR B O 1
ATOM 2757 N N . PRO B 1 4 ? 11.32 -13.008 -0.636 1 95.38 4 PRO B N 1
ATOM 2758 C CA . PRO B 1 4 ? 12.469 -12.922 -1.545 1 95.38 4 PRO B CA 1
ATOM 2759 C C . PRO B 1 4 ? 12.852 -11.477 -1.873 1 95.38 4 PRO B C 1
ATOM 2761 O O . PRO B 1 4 ? 13.836 -11.242 -2.574 1 95.38 4 PRO B O 1
ATOM 2764 N N . ALA B 1 5 ? 12.078 -10.539 -1.452 1 97.56 5 ALA B N 1
ATOM 2765 C CA . ALA B 1 5 ? 12.344 -9.117 -1.658 1 97.56 5 ALA B CA 1
ATOM 2766 C C . ALA B 1 5 ? 12.602 -8.406 -0.331 1 97.56 5 ALA B C 1
ATOM 2768 O O . ALA B 1 5 ? 12.242 -8.914 0.732 1 97.56 5 ALA B O 1
ATOM 2769 N N . ARG B 1 6 ? 13.312 -7.277 -0.389 1 98.19 6 ARG B N 1
ATOM 2770 C CA . ARG B 1 6 ? 13.547 -6.469 0.803 1 98.19 6 ARG B CA 1
ATOM 2771 C C . ARG B 1 6 ? 13.781 -5.008 0.437 1 98.19 6 ARG B C 1
ATOM 2773 O O . ARG B 1 6 ? 14.227 -4.703 -0.674 1 98.19 6 ARG B O 1
ATOM 2780 N N . ALA B 1 7 ? 13.445 -4.16 1.315 1 98.62 7 ALA B N 1
ATOM 2781 C CA . ALA B 1 7 ? 13.828 -2.75 1.283 1 98.62 7 ALA B CA 1
ATOM 2782 C C . ALA B 1 7 ? 14.984 -2.473 2.246 1 98.62 7 ALA B C 1
ATOM 2784 O O . ALA B 1 7 ? 14.805 -2.512 3.465 1 98.62 7 ALA B O 1
ATOM 2785 N N . VAL B 1 8 ? 16.125 -2.248 1.694 1 98.69 8 VAL B N 1
ATOM 2786 C CA . VAL B 1 8 ? 17.297 -1.92 2.514 1 98.69 8 VAL B CA 1
ATOM 2787 C C . VAL B 1 8 ? 17.312 -0.42 2.799 1 98.69 8 VAL B C 1
ATOM 2789 O O . VAL B 1 8 ? 17.281 0.394 1.873 1 98.69 8 VAL B O 1
ATOM 2792 N N . VAL B 1 9 ? 17.344 -0.053 4.074 1 98.88 9 VAL B N 1
ATOM 2793 C CA . VAL B 1 9 ? 17.266 1.345 4.484 1 98.88 9 VAL B CA 1
ATOM 2794 C C . VAL B 1 9 ? 18.562 1.762 5.16 1 98.88 9 VAL B C 1
ATOM 2796 O O . VAL B 1 9 ? 18.953 1.2 6.191 1 98.88 9 VAL B O 1
ATOM 2799 N N . ASP B 1 10 ? 19.234 2.686 4.625 1 98.81 10 ASP B N 1
ATOM 2800 C CA . ASP B 1 10 ? 20.5 3.191 5.129 1 98.81 10 ASP B CA 1
ATOM 2801 C C . ASP B 1 10 ? 20.281 4.297 6.16 1 98.81 10 ASP B C 1
ATOM 2803 O O . ASP B 1 10 ? 20.047 5.449 5.801 1 98.81 10 ASP B O 1
ATOM 2807 N N . LEU B 1 11 ? 20.469 3.955 7.418 1 98.88 11 LEU B N 1
ATOM 2808 C CA . LEU B 1 11 ? 20.234 4.91 8.5 1 98.88 11 LEU B CA 1
ATOM 2809 C C . LEU B 1 11 ? 21.312 5.984 8.516 1 98.88 11 LEU B C 1
ATOM 2811 O O . LEU B 1 11 ? 21.109 7.078 9.039 1 98.88 11 LEU B O 1
ATOM 2815 N N . GLY B 1 12 ? 22.5 5.648 7.988 1 98.69 12 GLY B N 1
ATOM 2816 C CA . GLY B 1 12 ? 23.516 6.676 7.812 1 98.69 12 GLY B CA 1
ATOM 2817 C C . GLY B 1 12 ? 23.094 7.77 6.848 1 98.69 12 GLY B C 1
ATOM 2818 O O . GLY B 1 12 ? 23.391 8.945 7.066 1 98.69 12 GLY B O 1
ATOM 2819 N N . ALA B 1 13 ? 22.438 7.352 5.781 1 98.81 13 ALA B N 1
ATOM 2820 C CA . ALA B 1 13 ? 21.906 8.328 4.836 1 98.81 13 ALA B CA 1
ATOM 2821 C C . ALA B 1 13 ? 20.875 9.234 5.504 1 98.81 13 ALA B C 1
ATOM 2823 O O . ALA B 1 13 ? 20.875 10.453 5.285 1 98.81 13 ALA B O 1
ATOM 2824 N N . ILE B 1 14 ? 20.047 8.656 6.34 1 98.88 14 ILE B N 1
ATOM 2825 C CA . ILE B 1 14 ? 19.062 9.422 7.078 1 98.88 14 ILE B CA 1
ATOM 2826 C C . ILE B 1 14 ? 19.75 10.477 7.938 1 98.88 14 ILE B C 1
ATOM 2828 O O . ILE B 1 14 ? 19.391 11.656 7.914 1 98.88 14 ILE B O 1
ATOM 2832 N N . ALA B 1 15 ? 20.75 10.039 8.648 1 98.81 15 ALA B N 1
ATOM 2833 C CA . ALA B 1 15 ? 21.5 10.945 9.523 1 98.81 15 ALA B CA 1
ATOM 2834 C C . ALA B 1 15 ? 22.141 12.062 8.719 1 98.81 15 ALA B C 1
ATOM 2836 O O . ALA B 1 15 ? 22.094 13.234 9.109 1 98.81 15 ALA B O 1
ATOM 2837 N N . GLY B 1 16 ? 22.75 11.656 7.633 1 98.81 16 GLY B N 1
ATOM 2838 C CA . GLY B 1 16 ? 23.359 12.648 6.766 1 98.81 16 GLY B CA 1
ATOM 2839 C C . GLY B 1 16 ? 22.375 13.664 6.223 1 98.81 16 GLY B C 1
ATOM 2840 O O . GLY B 1 16 ? 22.672 14.859 6.152 1 98.81 16 GLY B O 1
ATOM 2841 N N . ASN B 1 17 ? 21.203 13.219 5.812 1 98.94 17 ASN B N 1
ATOM 2842 C CA . ASN B 1 17 ? 20.156 14.102 5.305 1 98.94 17 ASN B CA 1
ATOM 2843 C C . ASN B 1 17 ? 19.703 15.086 6.375 1 98.94 17 ASN B C 1
ATOM 2845 O O . ASN B 1 17 ? 19.516 16.281 6.094 1 98.94 17 ASN B O 1
ATOM 2849 N N . VAL B 1 18 ? 19.516 14.609 7.602 1 98.94 18 VAL B N 1
ATOM 2850 C CA . VAL B 1 18 ? 19.078 15.477 8.688 1 98.94 18 VAL B CA 1
ATOM 2851 C C . VAL B 1 18 ? 20.156 16.516 8.977 1 98.94 18 VAL B C 1
ATOM 2853 O O . VAL B 1 18 ? 19.844 17.703 9.18 1 98.94 18 VAL B O 1
ATOM 2856 N N . ALA B 1 19 ? 21.391 16.141 8.992 1 98.75 19 ALA B N 1
ATOM 2857 C CA . ALA B 1 19 ? 22.484 17.078 9.188 1 98.75 19 ALA B CA 1
ATOM 2858 C C . ALA B 1 19 ? 22.469 18.172 8.109 1 98.75 19 ALA B C 1
ATOM 2860 O O . ALA B 1 19 ? 22.641 19.359 8.414 1 98.75 19 ALA B O 1
ATOM 2861 N N . ARG B 1 20 ? 22.281 17.734 6.883 1 98.81 20 ARG B N 1
ATOM 2862 C CA . ARG B 1 20 ? 22.188 18.672 5.766 1 98.81 20 ARG B CA 1
ATOM 2863 C C . ARG B 1 20 ? 21.031 19.641 5.953 1 98.81 20 ARG B C 1
ATOM 2865 O O . ARG B 1 20 ? 21.172 20.844 5.719 1 98.81 20 ARG B O 1
ATOM 2872 N N . LEU B 1 21 ? 19.906 19.141 6.383 1 98.94 21 LEU B N 1
ATOM 2873 C CA . LEU B 1 21 ? 18.719 19.969 6.578 1 98.94 21 LEU B CA 1
ATOM 2874 C C . LEU B 1 21 ? 18.922 20.953 7.719 1 98.94 21 LEU B C 1
ATOM 2876 O O . LEU B 1 21 ? 18.453 22.094 7.66 1 98.94 21 LEU B O 1
ATOM 2880 N N . ARG B 1 22 ? 19.625 20.578 8.75 1 98.81 22 ARG B N 1
ATOM 2881 C CA . ARG B 1 22 ? 19.969 21.469 9.844 1 98.81 22 ARG B CA 1
ATOM 2882 C C . ARG B 1 22 ? 20.859 22.609 9.359 1 98.81 22 ARG B C 1
ATOM 2884 O O . ARG B 1 22 ? 20.672 23.766 9.758 1 98.81 22 ARG B O 1
ATOM 2891 N N . GLU B 1 23 ? 21.766 22.219 8.516 1 98.5 23 GLU B N 1
ATOM 2892 C CA . GLU B 1 23 ? 22.656 23.234 7.949 1 98.5 23 GLU B CA 1
ATOM 2893 C C . GLU B 1 23 ? 21.875 24.266 7.145 1 98.5 23 GLU B C 1
ATOM 2895 O O . GLU B 1 23 ? 22.141 25.469 7.25 1 98.5 23 GLU B O 1
ATOM 2900 N N . VAL B 1 24 ? 20.922 23.812 6.43 1 98.5 24 VAL B N 1
ATOM 2901 C CA . VAL B 1 24 ? 20.156 24.672 5.543 1 98.5 24 VAL B CA 1
ATOM 2902 C C . VAL B 1 24 ? 19.203 25.547 6.367 1 98.5 24 VAL B C 1
ATOM 2904 O O . VAL B 1 24 ? 19.031 26.734 6.074 1 98.5 24 VAL B O 1
ATOM 2907 N N . ALA B 1 25 ? 18.609 24.984 7.367 1 97.88 25 ALA B N 1
ATOM 2908 C CA . ALA B 1 25 ? 17.516 25.609 8.102 1 97.88 25 ALA B CA 1
ATOM 2909 C C . ALA B 1 25 ? 18.031 26.547 9.18 1 97.88 25 ALA B C 1
ATOM 2911 O O . ALA B 1 25 ? 17.297 27.391 9.672 1 97.88 25 ALA B O 1
ATOM 2912 N N . GLY B 1 26 ? 19.328 26.359 9.664 1 95.06 26 GLY B N 1
ATOM 2913 C CA . GLY B 1 26 ? 19.828 27.141 10.797 1 95.06 26 GLY B CA 1
ATOM 2914 C C . GLY B 1 26 ? 19.562 28.625 10.664 1 95.06 26 GLY B C 1
ATOM 2915 O O . GLY B 1 26 ? 19.797 29.219 9.617 1 95.06 26 GLY B O 1
ATOM 2916 N N . PRO B 1 27 ? 19.031 29.203 11.812 1 97.12 27 PRO B N 1
ATOM 2917 C CA . PRO B 1 27 ? 19.031 28.734 13.203 1 97.12 27 PRO B CA 1
ATOM 2918 C C . PRO B 1 27 ? 17.734 28.016 13.586 1 97.12 27 PRO B C 1
ATOM 2920 O O . PRO B 1 27 ? 17.594 27.531 14.711 1 97.12 27 PRO B O 1
ATOM 2923 N N . ALA B 1 28 ? 16.766 27.969 12.648 1 98.56 28 ALA B N 1
ATOM 2924 C CA . ALA B 1 28 ? 15.539 27.219 12.938 1 98.56 28 ALA B CA 1
ATOM 2925 C C . ALA B 1 28 ? 15.867 25.781 13.344 1 98.56 28 ALA B C 1
ATOM 2927 O O . ALA B 1 28 ? 16.797 25.172 12.82 1 98.56 28 ALA B O 1
ATOM 2928 N N . GLU B 1 29 ? 15.125 25.234 14.289 1 98.69 29 GLU B N 1
ATOM 2929 C CA . GLU B 1 29 ? 15.242 23.828 14.641 1 98.69 29 GLU B CA 1
ATOM 2930 C C . GLU B 1 29 ? 14.578 22.938 13.594 1 98.69 29 GLU B C 1
ATOM 2932 O O . GLU B 1 29 ? 13.844 23.438 12.734 1 98.69 29 GLU B O 1
ATOM 2937 N N . VAL B 1 30 ? 14.93 21.641 13.656 1 98.88 30 VAL B N 1
ATOM 2938 C CA . VAL B 1 30 ? 14.375 20.703 12.688 1 98.88 30 VAL B CA 1
ATOM 2939 C C . VAL B 1 30 ? 13.445 19.703 13.383 1 98.88 30 VAL B C 1
ATOM 2941 O O . VAL B 1 30 ? 13.859 19.031 14.328 1 98.88 30 VAL B O 1
ATOM 2944 N N . MET B 1 31 ? 12.203 19.734 13.016 1 98.94 31 MET B N 1
ATOM 2945 C CA . MET B 1 31 ? 11.297 18.625 13.273 1 98.94 31 MET B CA 1
ATOM 2946 C C . MET B 1 31 ? 11.359 17.609 12.141 1 98.94 31 MET B C 1
ATOM 2948 O O . MET B 1 31 ? 10.898 17.875 11.031 1 98.94 31 MET B O 1
ATOM 2952 N N . ALA B 1 32 ? 11.969 16.453 12.383 1 98.94 32 ALA B N 1
ATOM 2953 C CA . ALA B 1 32 ? 11.906 15.375 11.391 1 98.94 32 ALA B CA 1
ATOM 2954 C C . ALA B 1 32 ? 10.508 14.773 11.328 1 98.94 32 ALA B C 1
ATOM 2956 O O . ALA B 1 32 ? 10.023 14.203 12.305 1 98.94 32 ALA B O 1
ATOM 2957 N N . VAL B 1 33 ? 9.867 14.953 10.211 1 98.94 33 VAL B N 1
ATOM 2958 C CA . VAL B 1 33 ? 8.555 14.352 10.031 1 98.94 33 VAL B CA 1
ATOM 2959 C C . VAL B 1 33 ? 8.703 12.898 9.578 1 98.94 33 VAL B C 1
ATOM 2961 O O . VAL B 1 33 ? 9.242 12.633 8.5 1 98.94 33 VAL B O 1
ATOM 2964 N N . VAL B 1 34 ? 8.211 11.953 10.383 1 98.88 34 VAL B N 1
ATOM 2965 C CA . VAL B 1 34 ? 8.398 10.531 10.117 1 98.88 34 VAL B CA 1
ATOM 2966 C C . VAL B 1 34 ? 7.043 9.836 9.992 1 98.88 34 VAL B C 1
ATOM 2968 O O . VAL B 1 34 ? 6.883 8.688 10.414 1 98.88 34 VAL B O 1
ATOM 2971 N N . LYS B 1 35 ? 6.082 10.609 9.469 1 98.56 35 LYS B N 1
ATOM 2972 C CA . LYS B 1 35 ? 4.754 10.039 9.273 1 98.56 35 LYS B CA 1
ATOM 2973 C C . LYS B 1 35 ? 4.766 8.969 8.188 1 98.56 35 LYS B C 1
ATOM 2975 O O . LYS B 1 35 ? 5.73 8.859 7.426 1 98.56 35 LYS B O 1
ATOM 2980 N N . GLY B 1 36 ? 3.625 8.117 8.117 1 98.06 36 GLY B N 1
ATOM 2981 C CA . GLY B 1 36 ? 3.557 7.059 7.121 1 98.06 36 GLY B CA 1
ATOM 2982 C C . GLY B 1 36 ? 4.66 6.027 7.27 1 98.06 36 GLY B C 1
ATOM 2983 O O . GLY B 1 36 ? 5.324 5.676 6.293 1 98.06 36 GLY B O 1
ATOM 2984 N N . ASP B 1 37 ? 4.949 5.602 8.539 1 98.25 37 ASP B N 1
ATOM 2985 C CA . ASP B 1 37 ? 6.047 4.68 8.812 1 98.25 37 ASP B CA 1
ATOM 2986 C C . ASP B 1 37 ? 7.375 5.242 8.305 1 98.25 37 ASP B C 1
ATOM 2988 O O . ASP B 1 37 ? 8.141 4.543 7.641 1 98.25 37 ASP B O 1
ATOM 2992 N N . ALA B 1 38 ? 7.594 6.547 8.594 1 98.69 38 ALA B N 1
ATOM 2993 C CA . ALA B 1 38 ? 8.758 7.285 8.102 1 98.69 38 ALA B CA 1
ATOM 2994 C C . ALA B 1 38 ? 8.875 7.176 6.586 1 98.69 38 ALA B C 1
ATOM 2996 O O . ALA B 1 38 ? 9.93 6.793 6.066 1 98.69 38 ALA B O 1
ATOM 2997 N N . TYR B 1 39 ? 7.75 7.52 5.977 1 98.62 39 TYR B N 1
ATOM 2998 C CA . TYR B 1 39 ? 7.652 7.477 4.523 1 98.62 39 TYR B CA 1
ATOM 2999 C C . TYR B 1 39 ? 8.039 6.102 3.994 1 98.62 39 TYR B C 1
ATOM 3001 O O . TYR B 1 39 ? 8.719 5.988 2.971 1 98.62 39 TYR B O 1
ATOM 3009 N N . GLY B 1 40 ? 7.695 5.082 4.746 1 98.5 40 GLY B N 1
ATOM 3010 C CA . GLY B 1 40 ? 7.91 3.707 4.316 1 98.5 40 GLY B CA 1
ATOM 3011 C C . GLY B 1 40 ? 9.258 3.156 4.734 1 98.5 40 GLY B C 1
ATOM 3012 O O . GLY B 1 40 ? 9.586 2.008 4.426 1 98.5 40 GLY B O 1
ATOM 3013 N N . HIS B 1 41 ? 10.062 3.875 5.484 1 98.88 41 HIS B N 1
ATOM 3014 C CA . HIS B 1 41 ? 11.445 3.504 5.746 1 98.88 41 HIS B CA 1
ATOM 3015 C C . HIS B 1 41 ? 11.602 2.863 7.121 1 98.88 41 HIS B C 1
ATOM 3017 O O . HIS B 1 41 ? 12.695 2.424 7.488 1 98.88 41 HIS B O 1
ATOM 3023 N N . GLY B 1 42 ? 10.523 2.777 7.871 1 98.56 42 GLY B N 1
ATOM 3024 C CA . GLY B 1 42 ? 10.578 2.244 9.219 1 98.56 42 GLY B CA 1
ATOM 3025 C C . GLY B 1 42 ? 10.562 3.322 10.289 1 98.56 42 GLY B C 1
ATOM 3026 O O . GLY B 1 42 ? 11.562 4.012 10.492 1 98.56 42 GLY B O 1
ATOM 3027 N N . LEU B 1 43 ? 9.523 3.383 11.062 1 98.56 43 LEU B N 1
ATOM 3028 C CA . LEU B 1 43 ? 9.195 4.5 11.945 1 98.56 43 LEU B CA 1
ATOM 3029 C C . LEU B 1 43 ? 10.266 4.676 13.016 1 98.56 43 LEU B C 1
ATOM 3031 O O . LEU B 1 43 ? 10.984 5.676 13.023 1 98.56 43 LEU B O 1
ATOM 3035 N N . VAL B 1 44 ? 10.539 3.713 13.805 1 98.75 44 VAL B N 1
ATOM 3036 C CA . VAL B 1 44 ? 11.32 3.844 15.023 1 98.75 44 VAL B CA 1
ATOM 3037 C C . VAL B 1 44 ? 12.805 3.988 14.68 1 98.75 44 VAL B C 1
ATOM 3039 O O . VAL B 1 44 ? 13.469 4.926 15.133 1 98.75 44 VAL B O 1
ATOM 3042 N N . PRO B 1 45 ? 13.352 3.096 13.727 1 98.81 45 PRO B N 1
ATOM 3043 C CA . PRO B 1 45 ? 14.773 3.266 13.398 1 98.81 45 PRO B CA 1
ATOM 3044 C C . PRO B 1 45 ? 15.07 4.617 12.75 1 98.81 45 PRO B C 1
ATOM 3046 O O . PRO B 1 45 ? 16.078 5.242 13.062 1 98.81 45 PRO B O 1
ATOM 3049 N N . VAL B 1 46 ? 14.18 5.102 11.953 1 98.88 46 VAL B N 1
ATOM 3050 C CA . VAL B 1 46 ? 14.398 6.375 11.273 1 98.88 46 VAL B CA 1
ATOM 3051 C C . VAL B 1 46 ? 14.297 7.52 12.273 1 98.88 46 VAL B C 1
ATOM 3053 O O . VAL B 1 46 ? 15.094 8.461 12.242 1 98.88 46 VAL B O 1
ATOM 3056 N N . ALA B 1 47 ? 13.289 7.41 13.164 1 98.94 47 ALA B N 1
ATOM 3057 C CA . ALA B 1 47 ? 13.133 8.43 14.203 1 98.94 47 ALA B CA 1
ATOM 3058 C C . ALA B 1 47 ? 14.406 8.555 15.039 1 98.94 47 ALA B C 1
ATOM 3060 O O . ALA B 1 47 ? 14.898 9.664 15.266 1 98.94 47 ALA B O 1
ATOM 3061 N N . ARG B 1 48 ? 14.938 7.473 15.445 1 98.81 48 ARG B N 1
ATOM 3062 C CA . ARG B 1 48 ? 16.141 7.469 16.281 1 98.81 48 ARG B CA 1
ATOM 3063 C C . ARG B 1 48 ? 17.344 8.031 15.516 1 98.81 48 ARG B C 1
ATOM 3065 O O . ARG B 1 48 ? 18.125 8.797 16.078 1 98.81 48 ARG B O 1
ATOM 3072 N N . ALA B 1 49 ? 17.438 7.617 14.242 1 98.88 49 ALA B N 1
ATOM 3073 C CA . ALA B 1 49 ? 18.531 8.133 13.422 1 98.88 49 ALA B CA 1
ATOM 3074 C C . ALA B 1 49 ? 18.422 9.641 13.258 1 98.88 49 ALA B C 1
ATOM 3076 O O . ALA B 1 49 ? 19.438 10.352 13.32 1 98.88 49 ALA B O 1
ATOM 3077 N N . ALA B 1 50 ? 17.219 10.109 13.07 1 98.94 50 ALA B N 1
ATOM 3078 C CA . ALA B 1 50 ? 17 11.547 12.891 1 98.94 50 ALA B CA 1
ATOM 3079 C C . ALA B 1 50 ? 17.359 12.312 14.156 1 98.94 50 ALA B C 1
ATOM 3081 O O . ALA B 1 50 ? 18.047 13.336 14.094 1 98.94 50 ALA B O 1
ATOM 3082 N N . LEU B 1 51 ? 16.922 11.852 15.281 1 98.88 51 LEU B N 1
ATOM 3083 C CA . LEU B 1 51 ? 17.234 12.484 16.562 1 98.88 51 LEU B CA 1
ATOM 3084 C C . LEU B 1 51 ? 18.734 12.461 16.828 1 98.88 51 LEU B C 1
ATOM 3086 O O . LEU B 1 51 ? 19.297 13.461 17.266 1 98.88 51 LEU B O 1
ATOM 3090 N N . GLY B 1 52 ? 19.312 11.344 16.516 1 98.44 52 GLY B N 1
ATOM 3091 C CA . GLY B 1 52 ? 20.75 11.219 16.703 1 98.44 52 GLY B CA 1
ATOM 3092 C C . GLY B 1 52 ? 21.547 12.18 15.844 1 98.44 52 GLY B C 1
ATOM 3093 O O . GLY B 1 52 ? 22.672 12.547 16.188 1 98.44 52 GLY B O 1
ATOM 3094 N N . ALA B 1 53 ? 20.938 12.609 14.812 1 98.69 53 ALA B N 1
ATOM 3095 C CA . ALA B 1 53 ? 21.625 13.484 13.867 1 98.69 53 ALA B CA 1
ATOM 3096 C C . ALA B 1 53 ? 21.312 14.953 14.156 1 98.69 53 ALA B C 1
ATOM 3098 O O . ALA B 1 53 ? 21.781 15.844 13.453 1 98.69 53 ALA B O 1
ATOM 3099 N N . GLY B 1 54 ? 20.469 15.227 15.133 1 98.5 54 GLY B N 1
ATOM 3100 C CA . GLY B 1 54 ? 20.328 16.594 15.594 1 98.5 54 GLY B CA 1
ATOM 3101 C C . GLY B 1 54 ? 18.922 17.141 15.461 1 98.5 54 GLY B C 1
ATOM 3102 O O . GLY B 1 54 ? 18.641 18.266 15.859 1 98.5 54 GLY B O 1
ATOM 3103 N N . ALA B 1 55 ? 17.984 16.391 14.867 1 98.88 55 ALA B N 1
ATOM 3104 C CA . ALA B 1 55 ? 16.594 16.812 14.945 1 98.88 55 ALA B CA 1
ATOM 3105 C C . ALA B 1 55 ? 16.141 16.953 16.391 1 98.88 55 ALA B C 1
ATOM 3107 O O . ALA B 1 55 ? 16.484 16.109 17.234 1 98.88 55 ALA B O 1
ATOM 3108 N N . THR B 1 56 ? 15.359 17.953 16.656 1 98.62 56 THR B N 1
ATOM 3109 C CA . THR B 1 56 ? 14.977 18.188 18.047 1 98.62 56 THR B CA 1
ATOM 3110 C C . THR B 1 56 ? 13.508 17.844 18.266 1 98.62 56 THR B C 1
ATOM 3112 O O . THR B 1 56 ? 13.062 17.734 19.406 1 98.62 56 THR B O 1
ATOM 3115 N N . TRP B 1 57 ? 12.758 17.75 17.188 1 98.81 57 TRP B N 1
ATOM 3116 C CA . TRP B 1 57 ? 11.352 17.375 17.203 1 98.81 57 TRP B CA 1
ATOM 3117 C C . TRP B 1 57 ? 11.086 16.219 16.25 1 98.81 57 TRP B C 1
ATOM 3119 O O . TRP B 1 57 ? 11.852 15.992 15.305 1 98.81 57 TRP B O 1
ATOM 3129 N N . LEU B 1 58 ? 10.062 15.422 16.547 1 98.94 58 LEU B N 1
ATOM 3130 C CA . LEU B 1 58 ? 9.477 14.5 15.586 1 98.94 58 LEU B CA 1
ATOM 3131 C C . LEU B 1 58 ? 8.039 14.898 15.25 1 98.94 58 LEU B C 1
ATOM 3133 O O . LEU B 1 58 ? 7.352 15.508 16.078 1 98.94 58 LEU B O 1
ATOM 3137 N N . GLY B 1 59 ? 7.676 14.703 14.07 1 98.88 59 GLY B N 1
ATOM 3138 C CA . GLY B 1 59 ? 6.297 14.875 13.633 1 98.88 59 GLY B CA 1
ATOM 3139 C C . GLY B 1 59 ? 5.703 13.633 13.008 1 98.88 59 GLY B C 1
ATOM 3140 O O . GLY B 1 59 ? 6.359 12.961 12.203 1 98.88 59 GLY B O 1
ATOM 3141 N N . VAL B 1 60 ? 4.535 13.305 13.391 1 98.5 60 VAL B N 1
ATOM 3142 C CA . VAL B 1 60 ? 3.768 12.234 12.766 1 98.5 60 VAL B CA 1
ATOM 3143 C C . VAL B 1 60 ? 2.322 12.688 12.562 1 98.5 60 VAL B C 1
ATOM 3145 O O . VAL B 1 60 ? 1.797 13.477 13.359 1 98.5 60 VAL B O 1
ATOM 3148 N N . ALA B 1 61 ? 1.691 12.156 11.523 1 97.94 61 ALA B N 1
ATOM 3149 C CA . ALA B 1 61 ? 0.325 12.57 11.211 1 97.94 61 ALA B CA 1
ATOM 3150 C C . ALA B 1 61 ? -0.681 11.852 12.109 1 97.94 61 ALA B C 1
ATOM 3152 O O . ALA B 1 61 ? -1.486 12.5 12.789 1 97.94 61 ALA B O 1
ATOM 3153 N N . GLN B 1 62 ? -0.59 10.594 12.188 1 96.81 62 GLN B N 1
ATOM 3154 C CA . GLN B 1 62 ? -1.581 9.773 12.875 1 96.81 62 GLN B CA 1
ATOM 3155 C C . GLN B 1 62 ? -1.202 9.562 14.336 1 96.81 62 GLN B C 1
ATOM 3157 O O . GLN B 1 62 ? -0.057 9.227 14.641 1 96.81 62 GLN B O 1
ATOM 3162 N N . LEU B 1 63 ? -2.186 9.688 15.188 1 96.5 63 LEU B N 1
ATOM 3163 C CA . LEU B 1 63 ? -1.983 9.539 16.625 1 96.5 63 LEU B CA 1
ATOM 3164 C C . LEU B 1 63 ? -1.368 8.18 16.953 1 96.5 63 LEU B C 1
ATOM 3166 O O . LEU B 1 63 ? -0.499 8.078 17.812 1 96.5 63 LEU B O 1
ATOM 3170 N N . GLY B 1 64 ? -1.767 7.145 16.25 1 95.5 64 GLY B N 1
ATOM 3171 C CA . GLY B 1 64 ? -1.243 5.809 16.484 1 95.5 64 GLY B CA 1
ATOM 3172 C C . GLY B 1 64 ? 0.262 5.723 16.312 1 95.5 64 GLY B C 1
ATOM 3173 O O . GLY B 1 64 ? 0.933 4.992 17.047 1 95.5 64 GLY B O 1
ATOM 3174 N N . GLU B 1 65 ? 0.812 6.387 15.359 1 97.06 65 GLU B N 1
ATOM 3175 C CA . GLU B 1 65 ? 2.254 6.387 15.133 1 97.06 65 GLU B CA 1
ATOM 3176 C C . GLU B 1 65 ? 2.99 7.082 16.281 1 97.06 65 GLU B C 1
ATOM 3178 O O . GLU B 1 65 ? 4.09 6.668 16.656 1 97.06 65 GLU B O 1
ATOM 3183 N N . ALA B 1 66 ? 2.367 8.164 16.781 1 98.06 66 ALA B N 1
ATOM 3184 C CA . ALA B 1 66 ? 2.969 8.852 17.922 1 98.06 66 ALA B CA 1
ATOM 3185 C C . ALA B 1 66 ? 3.049 7.941 19.141 1 98.06 66 ALA B C 1
ATOM 3187 O O . ALA B 1 66 ? 4.078 7.887 19.812 1 98.06 66 ALA B O 1
ATOM 3188 N N . LEU B 1 67 ? 1.979 7.266 19.391 1 97.38 67 LEU B N 1
ATOM 3189 C CA . LEU B 1 67 ? 1.942 6.352 20.531 1 97.38 67 LEU B CA 1
ATOM 3190 C C . LEU B 1 67 ? 2.916 5.191 20.328 1 97.38 67 LEU B C 1
ATOM 3192 O O . LEU B 1 67 ? 3.508 4.699 21.281 1 97.38 67 LEU B O 1
ATOM 3196 N N . THR B 1 68 ? 3.094 4.75 19.047 1 97.44 68 THR B N 1
ATOM 3197 C CA . THR B 1 68 ? 4.07 3.717 18.734 1 97.44 68 THR B CA 1
ATOM 3198 C C . THR B 1 68 ? 5.484 4.184 19.062 1 97.44 68 THR B C 1
ATOM 3200 O O . THR B 1 68 ? 6.285 3.422 19.609 1 97.44 68 THR B O 1
ATOM 3203 N N . LEU B 1 69 ? 5.781 5.41 18.719 1 98.56 69 LEU B N 1
ATOM 3204 C CA . LEU B 1 69 ? 7.082 5.973 19.062 1 98.56 69 LEU B CA 1
ATOM 3205 C C . LEU B 1 69 ? 7.297 5.941 20.578 1 98.56 69 LEU B C 1
ATOM 3207 O O . LEU B 1 69 ? 8.359 5.531 21.047 1 98.56 69 LEU B O 1
ATOM 3211 N N . ARG B 1 70 ? 6.266 6.309 21.359 1 98.5 70 ARG B N 1
ATOM 3212 C CA . ARG B 1 70 ? 6.363 6.312 22.828 1 98.5 70 ARG B CA 1
ATOM 3213 C C . ARG B 1 70 ? 6.57 4.898 23.359 1 98.5 70 ARG B C 1
ATOM 3215 O O . ARG B 1 70 ? 7.41 4.68 24.234 1 98.5 70 ARG B O 1
ATOM 3222 N N . ALA B 1 71 ? 5.816 3.988 22.812 1 97.94 71 ALA B N 1
ATOM 3223 C CA . ALA B 1 71 ? 5.93 2.596 23.234 1 97.94 71 ALA B CA 1
ATOM 3224 C C . ALA B 1 71 ? 7.332 2.053 22.969 1 97.94 71 ALA B C 1
ATOM 3226 O O . ALA B 1 71 ? 7.809 1.166 23.688 1 97.94 71 ALA B O 1
ATOM 3227 N N . ALA B 1 72 ? 8.008 2.65 22.016 1 98.5 72 ALA B N 1
ATOM 3228 C CA . ALA B 1 72 ? 9.344 2.201 21.625 1 98.5 72 ALA B CA 1
ATOM 3229 C C . ALA B 1 72 ? 10.422 2.938 22.438 1 98.5 72 ALA B C 1
ATOM 3231 O O . ALA B 1 72 ? 11.617 2.738 22.203 1 98.5 72 ALA B O 1
ATOM 3232 N N . GLY B 1 73 ? 10.039 3.846 23.266 1 98.44 73 GLY B N 1
ATOM 3233 C CA . GLY B 1 73 ? 10.969 4.535 24.141 1 98.44 73 GLY B CA 1
ATOM 3234 C C . GLY B 1 73 ? 11.508 5.824 23.547 1 98.44 73 GLY B C 1
ATOM 3235 O O . GLY B 1 73 ? 12.508 6.363 24.016 1 98.44 73 GLY B O 1
ATOM 3236 N N . VAL B 1 74 ? 10.914 6.266 22.484 1 98.5 74 VAL B N 1
ATOM 3237 C CA . VAL B 1 74 ? 11.305 7.543 21.891 1 98.5 74 VAL B CA 1
ATOM 3238 C C . VAL B 1 74 ? 10.562 8.68 22.594 1 98.5 74 VAL B C 1
ATOM 3240 O O . VAL B 1 74 ? 9.367 8.875 22.391 1 98.5 74 VAL B O 1
ATOM 3243 N N . ASP B 1 75 ? 11.234 9.516 23.312 1 96.69 75 ASP B N 1
ATOM 3244 C CA . ASP B 1 75 ? 10.562 10.477 24.188 1 96.69 75 ASP B CA 1
ATOM 3245 C C . ASP B 1 75 ? 10.805 11.906 23.734 1 96.69 75 ASP B C 1
ATOM 3247 O O . ASP B 1 75 ? 10.469 12.859 24.438 1 96.69 75 ASP B O 1
ATOM 3251 N N . ALA B 1 76 ? 11.312 12.062 22.5 1 98.19 76 ALA B N 1
ATOM 3252 C CA . ALA B 1 76 ? 11.531 13.398 21.953 1 98.19 76 ALA B CA 1
ATOM 3253 C C . ALA B 1 76 ? 10.219 14.156 21.797 1 98.19 76 ALA B C 1
ATOM 3255 O O . ALA B 1 76 ? 9.148 13.539 21.719 1 98.19 76 ALA B O 1
ATOM 3256 N N . ARG B 1 77 ? 10.297 15.516 21.906 1 98.31 77 ARG B N 1
ATOM 3257 C CA . ARG B 1 77 ? 9.109 16.312 21.594 1 98.31 77 ARG B CA 1
ATOM 3258 C C . ARG B 1 77 ? 8.484 15.883 20.281 1 98.31 77 ARG B C 1
ATOM 3260 O O . ARG B 1 77 ? 9.164 15.836 19.25 1 98.31 77 ARG B O 1
ATOM 3267 N N . THR B 1 78 ? 7.223 15.453 20.312 1 98.88 78 THR B N 1
ATOM 3268 C CA . THR B 1 78 ? 6.551 14.883 19.141 1 98.88 78 THR B CA 1
ATOM 3269 C C . THR B 1 78 ? 5.191 15.539 18.938 1 98.88 78 THR B C 1
ATOM 3271 O O . THR B 1 78 ? 4.387 15.633 19.875 1 98.88 78 THR B O 1
ATOM 3274 N N . LEU B 1 79 ? 4.965 16.047 17.734 1 98.88 79 LEU B N 1
ATOM 3275 C CA . LEU B 1 79 ? 3.684 16.625 17.344 1 98.88 79 LEU B CA 1
ATOM 3276 C C . LEU B 1 79 ? 2.889 15.633 16.484 1 98.88 79 LEU B C 1
ATOM 3278 O O . LEU B 1 79 ? 3.443 14.992 15.594 1 98.88 79 LEU B O 1
ATOM 3282 N N . THR B 1 80 ? 1.664 15.406 16.797 1 98.69 80 THR B N 1
ATOM 3283 C CA . THR B 1 80 ? 0.725 14.68 15.953 1 98.69 80 THR B CA 1
ATOM 3284 C C . THR B 1 80 ? -0.494 15.539 15.633 1 98.69 80 THR B C 1
ATOM 3286 O O . THR B 1 80 ? -0.872 16.406 16.422 1 98.69 80 THR B O 1
ATOM 3289 N N . TRP B 1 81 ? -1.114 15.336 14.398 1 98.38 81 TRP B N 1
ATOM 3290 C CA . TRP B 1 81 ? -2.035 16.406 14.016 1 98.38 81 TRP B CA 1
ATOM 3291 C C . TRP B 1 81 ? -3.287 15.836 13.359 1 98.38 81 TRP B C 1
ATOM 3293 O O . TRP B 1 81 ? -4.219 16.578 13.039 1 98.38 81 TRP B O 1
ATOM 3303 N N . LEU B 1 82 ? -3.379 14.578 13.055 1 97.44 82 LEU B N 1
ATOM 3304 C CA . LEU B 1 82 ? -4.539 14.039 12.352 1 97.44 82 LEU B CA 1
ATOM 3305 C C . LEU B 1 82 ? -5.316 13.078 13.25 1 97.44 82 LEU B C 1
ATOM 3307 O O . LEU B 1 82 ? -4.816 12.008 13.594 1 97.44 82 LEU B O 1
ATOM 3311 N N . TYR B 1 83 ? -6.5 13.453 13.688 1 97.31 83 TYR B N 1
ATOM 3312 C CA . TYR B 1 83 ? -7.434 12.656 14.469 1 97.31 83 TYR B CA 1
ATOM 3313 C C . TYR B 1 83 ? -8.859 13.172 14.297 1 97.31 83 TYR B C 1
ATOM 3315 O O . TYR B 1 83 ? -9.07 14.312 13.875 1 97.31 83 TYR B O 1
ATOM 3323 N N . ALA B 1 84 ? -9.812 12.328 14.539 1 97.75 84 ALA B N 1
ATOM 3324 C CA . ALA B 1 84 ? -11.234 12.656 14.445 1 97.75 84 ALA B CA 1
ATOM 3325 C C . ALA B 1 84 ? -11.891 12.672 15.82 1 97.75 84 ALA B C 1
ATOM 3327 O O . ALA B 1 84 ? -11.281 12.25 16.812 1 97.75 84 ALA B O 1
ATOM 3328 N N . PRO B 1 85 ? -13.117 13.289 15.875 1 97.88 85 PRO B N 1
ATOM 3329 C CA . PRO B 1 85 ? -13.828 13.266 17.156 1 97.88 85 PRO B CA 1
ATOM 3330 C C . PRO B 1 85 ? -13.867 11.875 17.781 1 97.88 85 PRO B C 1
ATOM 3332 O O . PRO B 1 85 ? -14.086 10.883 17.078 1 97.88 85 PRO B O 1
ATOM 3335 N N . GLY B 1 86 ? -13.57 11.836 19.109 1 96.88 86 GLY B N 1
ATOM 3336 C CA . GLY B 1 86 ? -13.602 10.57 19.828 1 96.88 86 GLY B CA 1
ATOM 3337 C C . GLY B 1 86 ? -12.234 9.93 19.969 1 96.88 86 GLY B C 1
ATOM 3338 O O . GLY B 1 86 ? -12.094 8.883 20.609 1 96.88 86 GLY B O 1
ATOM 3339 N N . ALA B 1 87 ? -11.18 10.523 19.422 1 97.12 87 ALA B N 1
ATOM 3340 C CA . ALA B 1 87 ? -9.82 10.008 19.547 1 97.12 87 ALA B CA 1
ATOM 3341 C C . ALA B 1 87 ? -9.398 9.945 21.016 1 97.12 87 ALA B C 1
ATOM 3343 O O . ALA B 1 87 ? -9.93 10.664 21.859 1 97.12 87 ALA B O 1
ATOM 3344 N N . PRO B 1 88 ? -8.508 9.078 21.344 1 97.25 88 PRO B N 1
ATOM 3345 C CA . PRO B 1 88 ? -8.055 8.938 22.719 1 97.25 88 PRO B CA 1
ATOM 3346 C C . PRO B 1 88 ? -7.043 10.008 23.125 1 97.25 88 PRO B C 1
ATOM 3348 O O . PRO B 1 88 ? -5.891 9.688 23.438 1 97.25 88 PRO B O 1
ATOM 3351 N N . LEU B 1 89 ? -7.504 11.188 23.297 1 98.25 89 LEU B N 1
ATOM 3352 C CA . LEU B 1 89 ? -6.621 12.336 23.484 1 98.25 89 LEU B CA 1
ATOM 3353 C C . LEU B 1 89 ? -6.051 12.359 24.891 1 98.25 89 LEU B C 1
ATOM 3355 O O . LEU B 1 89 ? -4.941 12.852 25.109 1 98.25 89 LEU B O 1
ATOM 3359 N N . ALA B 1 90 ? -6.797 11.836 25.891 1 98.38 90 ALA B N 1
ATOM 3360 C CA . ALA B 1 90 ? -6.238 11.742 27.25 1 98.38 90 ALA B CA 1
ATOM 3361 C C . ALA B 1 90 ? -5.008 10.844 27.266 1 98.38 90 ALA B C 1
ATOM 3363 O O . ALA B 1 90 ? -4.031 11.125 27.969 1 98.38 90 ALA B O 1
ATOM 3364 N N . GLU B 1 91 ? -5.113 9.789 26.5 1 97.81 91 GLU B N 1
ATOM 3365 C CA . GLU B 1 91 ? -3.963 8.898 26.375 1 97.81 91 GLU B CA 1
ATOM 3366 C C . GLU B 1 91 ? -2.779 9.617 25.734 1 97.81 91 GLU B C 1
ATOM 3368 O O . GLU B 1 91 ? -1.636 9.445 26.156 1 97.81 91 GLU B O 1
ATOM 3373 N N . ALA B 1 92 ? -3.061 10.375 24.719 1 98.06 92 ALA B N 1
ATOM 3374 C CA . ALA B 1 92 ? -2.021 11.148 24.047 1 98.06 92 ALA B CA 1
ATOM 3375 C C . ALA B 1 92 ? -1.34 12.109 25.016 1 98.06 92 ALA B C 1
ATOM 3377 O O . ALA B 1 92 ? -0.113 12.234 25.016 1 98.06 92 ALA B O 1
ATOM 3378 N N . LEU B 1 93 ? -2.146 12.797 25.844 1 98.56 93 LEU B N 1
ATOM 3379 C CA . LEU B 1 93 ? -1.609 13.75 26.812 1 98.56 93 LEU B CA 1
ATOM 3380 C C . LEU B 1 93 ? -0.748 13.039 27.859 1 98.56 93 LEU B C 1
ATOM 3382 O O . LEU B 1 93 ? 0.345 13.508 28.188 1 98.56 93 LEU B O 1
ATOM 3386 N N . ARG B 1 94 ? -1.214 11.875 28.328 1 98.19 94 ARG B N 1
ATOM 3387 C CA . ARG B 1 94 ? -0.446 11.109 29.297 1 98.19 94 ARG B CA 1
ATOM 3388 C C . ARG B 1 94 ? 0.872 10.633 28.703 1 98.19 94 ARG B C 1
ATOM 3390 O O . ARG B 1 94 ? 1.844 10.406 29.422 1 98.19 94 ARG B O 1
ATOM 3397 N N . ALA B 1 95 ? 0.915 10.523 27.391 1 98.19 95 ALA B N 1
ATOM 3398 C CA . ALA B 1 95 ? 2.125 10.109 26.688 1 98.19 95 ALA B CA 1
ATOM 3399 C C . ALA B 1 95 ? 3.004 11.305 26.344 1 98.19 95 ALA B C 1
ATOM 3401 O O . ALA B 1 95 ? 3.99 11.172 25.609 1 98.19 95 ALA B O 1
ATOM 3402 N N . ASP B 1 96 ? 2.633 12.516 26.766 1 98.38 96 ASP B N 1
ATOM 3403 C CA . ASP B 1 96 ? 3.391 13.75 26.609 1 98.38 96 ASP B CA 1
ATOM 3404 C C . ASP B 1 96 ? 3.545 14.102 25.125 1 98.38 96 ASP B C 1
ATOM 3406 O O . ASP B 1 96 ? 4.641 14.438 24.672 1 98.38 96 ASP B O 1
ATOM 3410 N N . LEU B 1 97 ? 2.51 13.922 24.391 1 98.62 97 LEU B N 1
ATOM 3411 C CA . LEU B 1 97 ? 2.473 14.312 22.984 1 98.62 97 LEU B CA 1
ATOM 3412 C C . LEU B 1 97 ? 1.888 15.711 22.812 1 98.62 97 LEU B C 1
ATOM 3414 O O . LEU B 1 97 ? 0.945 16.078 23.516 1 98.62 97 LEU B O 1
ATOM 3418 N N . ASP B 1 98 ? 2.502 16.516 21.922 1 98.88 98 ASP B N 1
ATOM 3419 C CA . ASP B 1 98 ? 1.856 17.75 21.484 1 98.88 98 ASP B CA 1
ATOM 3420 C C . ASP B 1 98 ? 0.745 17.469 20.484 1 98.88 98 ASP B C 1
ATOM 3422 O O . ASP B 1 98 ? 0.886 16.578 19.625 1 98.88 98 ASP B O 1
ATOM 3426 N N . LEU B 1 99 ? -0.324 18.203 20.609 1 98.88 99 LEU B N 1
ATOM 3427 C CA . LEU B 1 99 ? -1.473 17.953 19.734 1 98.88 99 LEU B CA 1
ATOM 3428 C C . LEU B 1 99 ? -1.754 19.172 18.859 1 98.88 99 LEU B C 1
ATOM 3430 O O . LEU B 1 99 ? -1.725 20.312 19.344 1 98.88 99 LEU B O 1
ATOM 3434 N N . SER B 1 100 ? -1.954 18.938 17.609 1 98.88 100 SER B N 1
ATOM 3435 C CA . SER B 1 100 ? -2.469 20 16.75 1 98.88 100 SER B CA 1
ATOM 3436 C C . SER B 1 100 ? -3.961 20.219 16.969 1 98.88 100 SER B C 1
ATOM 3438 O O . SER B 1 100 ? -4.711 19.266 17.172 1 98.88 100 SER B O 1
ATOM 3440 N N . VAL B 1 101 ? -4.387 21.391 16.953 1 98.88 101 VAL B N 1
ATOM 3441 C CA . VAL B 1 101 ? -5.793 21.781 17 1 98.88 101 VAL B CA 1
ATOM 3442 C C . VAL B 1 101 ? -6.16 22.547 15.734 1 98.88 101 VAL B C 1
ATOM 3444 O O . VAL B 1 101 ? -5.672 23.656 15.508 1 98.88 101 VAL B O 1
ATOM 3447 N N . ALA B 1 102 ? -7.039 21.938 14.984 1 98.44 102 ALA B N 1
ATOM 3448 C CA . ALA B 1 102 ? -7.309 22.469 13.656 1 98.44 102 ALA B CA 1
ATOM 3449 C C . ALA B 1 102 ? -8.75 22.969 13.539 1 98.44 102 ALA B C 1
ATOM 3451 O O . ALA B 1 102 ? -9.141 23.516 12.508 1 98.44 102 ALA B O 1
ATOM 3452 N N . ALA B 1 103 ? -9.586 22.75 14.555 1 98.19 103 ALA B N 1
ATOM 3453 C CA . ALA B 1 103 ? -11.008 23.109 14.539 1 98.19 103 ALA B CA 1
ATOM 3454 C C . ALA B 1 103 ? -11.555 23.266 15.953 1 98.19 103 ALA B C 1
ATOM 3456 O O . ALA B 1 103 ? -10.945 22.781 16.922 1 98.19 103 ALA B O 1
ATOM 3457 N N . PRO B 1 104 ? -12.727 23.953 16.094 1 98.38 104 PRO B N 1
ATOM 3458 C CA . PRO B 1 104 ? -13.297 24.156 17.438 1 98.38 104 PRO B CA 1
ATOM 3459 C C . PRO B 1 104 ? -13.594 22.859 18.156 1 98.38 104 PRO B C 1
ATOM 3461 O O . PRO B 1 104 ? -13.32 22.734 19.359 1 98.38 104 PRO B O 1
ATOM 3464 N N . TRP B 1 105 ? -14.102 21.859 17.453 1 98.38 105 TRP B N 1
ATOM 3465 C CA . TRP B 1 105 ? -14.398 20.594 18.109 1 98.38 105 TRP B CA 1
ATOM 3466 C C . TRP B 1 105 ? -13.141 19.984 18.719 1 98.38 105 TRP B C 1
ATOM 3468 O O . TRP B 1 105 ? -13.188 19.375 19.797 1 98.38 105 TRP B O 1
ATOM 3478 N N . ALA B 1 106 ? -12.078 20.109 18.062 1 98.62 106 ALA B N 1
ATOM 3479 C CA . ALA B 1 106 ? -10.82 19.547 18.547 1 98.62 106 ALA B CA 1
ATOM 3480 C C . ALA B 1 106 ? -10.367 20.234 19.828 1 98.62 106 ALA B C 1
ATOM 3482 O O . ALA B 1 106 ? -9.883 19.594 20.766 1 98.62 106 ALA B O 1
ATOM 3483 N N . LEU B 1 107 ? -10.484 21.578 19.812 1 98.88 107 LEU B N 1
ATOM 3484 C CA . LEU B 1 107 ? -10.156 22.312 21.031 1 98.88 107 LEU B CA 1
ATOM 3485 C C . LEU B 1 107 ? -10.992 21.812 22.203 1 98.88 107 LEU B C 1
ATOM 3487 O O . LEU B 1 107 ? -10.461 21.562 23.281 1 98.88 107 LEU B O 1
ATOM 3491 N N . ASP B 1 108 ? -12.297 21.672 21.938 1 98.81 108 ASP B N 1
ATOM 3492 C CA . ASP B 1 108 ? -13.195 21.188 22.984 1 98.81 108 ASP B CA 1
ATOM 3493 C C . ASP B 1 108 ? -12.75 19.828 23.516 1 98.81 108 ASP B C 1
ATOM 3495 O O . ASP B 1 108 ? -12.711 19.625 24.719 1 98.81 108 ASP B O 1
ATOM 3499 N N . GLU B 1 109 ? -12.391 18.953 22.688 1 98.56 109 GLU B N 1
ATOM 3500 C CA . GLU B 1 109 ? -12.008 17.609 23.109 1 98.56 109 GLU B CA 1
ATOM 3501 C C . GLU B 1 109 ? -10.641 17.625 23.797 1 98.56 109 GLU B C 1
ATOM 3503 O O . GLU B 1 109 ? -10.406 16.844 24.719 1 98.56 109 GLU B O 1
ATOM 3508 N N . VAL B 1 110 ? -9.734 18.438 23.312 1 98.81 110 VAL B N 1
ATOM 3509 C CA . VAL B 1 110 ? -8.422 18.547 23.938 1 98.81 110 VAL B CA 1
ATOM 3510 C C . VAL B 1 110 ? -8.578 19.094 25.359 1 98.81 110 VAL B C 1
ATOM 3512 O O . VAL B 1 110 ? -7.941 18.609 26.297 1 98.81 110 VAL B O 1
ATOM 3515 N N . VAL B 1 111 ? -9.406 20.125 25.5 1 98.88 111 VAL B N 1
ATOM 3516 C CA . VAL B 1 111 ? -9.688 20.688 26.812 1 98.88 111 VAL B CA 1
ATOM 3517 C C . VAL B 1 111 ? -10.297 19.625 27.719 1 98.88 111 VAL B C 1
ATOM 3519 O O . VAL B 1 111 ? -9.898 19.484 28.875 1 98.88 111 VAL B O 1
ATOM 3522 N N . GLY B 1 112 ? -11.258 18.891 27.188 1 98.75 112 GLY B N 1
ATOM 3523 C CA . GLY B 1 112 ? -11.82 17.766 27.922 1 98.75 112 GLY B CA 1
ATOM 3524 C C . GLY B 1 112 ? -10.789 16.75 28.344 1 98.75 112 GLY B C 1
ATOM 3525 O O . GLY B 1 112 ? -10.805 16.266 29.484 1 98.75 112 GLY B O 1
ATOM 3526 N N . ALA B 1 113 ? -9.93 16.391 27.484 1 98.69 113 ALA B N 1
ATOM 3527 C CA . ALA B 1 113 ? -8.867 15.43 27.766 1 98.69 113 ALA B CA 1
ATOM 3528 C C . ALA B 1 113 ? -7.926 15.953 28.844 1 98.69 113 ALA B C 1
ATOM 3530 O O . ALA B 1 113 ? -7.43 15.172 29.672 1 98.69 113 ALA B O 1
ATOM 3531 N N . ALA B 1 114 ? -7.664 17.234 28.734 1 98.75 114 ALA B N 1
ATOM 3532 C CA . ALA B 1 114 ? -6.832 17.859 29.75 1 98.75 114 ALA B CA 1
ATOM 3533 C C . ALA B 1 114 ? -7.461 17.703 31.141 1 98.75 114 ALA B C 1
ATOM 3535 O O . ALA B 1 114 ? -6.785 17.312 32.094 1 98.75 114 ALA B O 1
ATOM 3536 N N . ARG B 1 115 ? -8.688 17.969 31.234 1 98.38 115 ARG B N 1
ATOM 3537 C CA . ARG B 1 115 ? -9.406 17.828 32.5 1 98.38 115 ARG B CA 1
ATOM 3538 C C . ARG B 1 115 ? -9.406 16.391 32.969 1 98.38 115 ARG B C 1
ATOM 3540 O O . ARG B 1 115 ? -9.188 16.125 34.156 1 98.38 115 ARG B O 1
ATOM 3547 N N . GLU B 1 116 ? -9.617 15.531 32.094 1 97.94 116 GLU B N 1
ATOM 3548 C CA . GLU B 1 116 ? -9.672 14.109 32.406 1 97.94 116 GLU B CA 1
ATOM 3549 C C . GLU B 1 116 ? -8.32 13.594 32.906 1 97.94 116 GLU B C 1
ATOM 3551 O O . GLU B 1 116 ? -8.25 12.836 33.875 1 97.94 116 GLU B O 1
ATOM 3556 N N . SER B 1 117 ? -7.309 13.961 32.219 1 97.81 117 SER B N 1
ATOM 3557 C CA . SER B 1 117 ? -5.98 13.422 32.469 1 97.81 117 SER B CA 1
ATOM 3558 C C . SER B 1 117 ? -5.273 14.195 33.594 1 97.81 117 SER B C 1
ATOM 3560 O O . SER B 1 117 ? -4.32 13.695 34.188 1 97.81 117 SER B O 1
ATOM 3562 N N . GLY B 1 118 ? -5.625 15.398 33.781 1 98 118 GLY B N 1
ATOM 3563 C CA . GLY B 1 118 ? -4.93 16.281 34.688 1 98 118 GLY B CA 1
ATOM 3564 C C . GLY B 1 118 ? -3.654 16.859 34.125 1 98 118 GLY B C 1
ATOM 3565 O O . GLY B 1 118 ? -2.826 17.406 34.844 1 98 118 GLY B O 1
ATOM 3566 N N . VAL B 1 119 ? -3.494 16.688 32.875 1 98.44 119 VAL B N 1
ATOM 3567 C CA . VAL B 1 119 ? -2.305 17.188 32.188 1 98.44 119 VAL B CA 1
ATOM 3568 C C . VAL B 1 119 ? -2.656 18.438 31.375 1 98.44 119 VAL B C 1
ATOM 3570 O O . VAL B 1 119 ? -3.645 18.438 30.641 1 98.44 119 VAL B O 1
ATOM 3573 N N . VAL B 1 120 ? -1.93 19.547 31.562 1 98.69 120 VAL B N 1
ATOM 3574 C CA . VAL B 1 120 ? -2.107 20.703 30.703 1 98.69 120 VAL B CA 1
ATOM 3575 C C . VAL B 1 120 ? -1.685 20.359 29.281 1 98.69 120 VAL B C 1
ATOM 3577 O O . VAL B 1 120 ? -0.529 20 29.031 1 98.69 120 VAL B O 1
ATOM 3580 N N . ALA B 1 121 ? -2.576 20.422 28.359 1 98.81 121 ALA B N 1
ATOM 3581 C CA . ALA B 1 121 ? -2.305 20.016 26.984 1 98.81 121 ALA B CA 1
ATOM 3582 C C . ALA B 1 121 ? -1.432 21.031 26.266 1 98.81 121 ALA B C 1
ATOM 3584 O O . ALA B 1 121 ? -1.723 22.234 26.297 1 98.81 121 ALA B O 1
ATOM 3585 N N . ARG B 1 122 ? -0.341 20.625 25.703 1 98.88 122 ARG B N 1
ATOM 3586 C CA . ARG B 1 122 ? 0.44 21.453 24.781 1 98.88 122 ARG B CA 1
ATOM 3587 C C . ARG B 1 122 ? -0.135 21.406 23.375 1 98.88 122 ARG B C 1
ATOM 3589 O O . ARG B 1 122 ? -0.201 20.328 22.766 1 98.88 122 ARG B O 1
ATOM 3596 N N . VAL B 1 123 ? -0.56 22.547 22.812 1 98.88 123 VAL B N 1
ATOM 3597 C CA . VAL B 1 123 ? -1.282 22.484 21.547 1 98.88 123 VAL B CA 1
ATOM 3598 C C . VAL B 1 123 ? -0.607 23.406 20.531 1 98.88 123 VAL B C 1
ATOM 3600 O O . VAL B 1 123 ? -0.039 24.438 20.891 1 98.88 123 VAL B O 1
ATOM 3603 N N . HIS B 1 124 ? -0.525 22.984 19.297 1 98.94 124 HIS B N 1
ATOM 3604 C CA . HIS B 1 124 ? -0.19 23.797 18.125 1 98.94 124 HIS B CA 1
ATOM 3605 C C . HIS B 1 124 ? -1.438 24.156 17.328 1 98.94 124 HIS B C 1
ATOM 3607 O O . HIS B 1 124 ? -2.125 23.266 16.812 1 98.94 124 HIS B O 1
ATOM 3613 N N . LEU B 1 125 ? -1.783 25.453 17.188 1 98.88 125 LEU B N 1
ATOM 3614 C CA . LEU B 1 125 ? -2.969 25.875 16.453 1 98.88 125 LEU B CA 1
ATOM 3615 C C . LEU B 1 125 ? -2.686 25.906 14.953 1 98.88 125 LEU B C 1
ATOM 3617 O O . LEU B 1 125 ? -1.735 26.562 14.516 1 98.88 125 LEU B O 1
ATOM 3621 N N . LYS B 1 126 ? -3.48 25.203 14.266 1 98.88 126 LYS B N 1
ATOM 3622 C CA . LYS B 1 126 ? -3.303 25.141 12.82 1 98.88 126 LYS B CA 1
ATOM 3623 C C . LYS B 1 126 ? -4.121 26.203 12.109 1 98.88 126 LYS B C 1
ATOM 3625 O O . LYS B 1 126 ? -5.328 26.328 12.336 1 98.88 126 LYS B O 1
ATOM 3630 N N . VAL B 1 127 ? -3.533 27 11.312 1 98.88 127 VAL B N 1
ATOM 3631 C CA . VAL B 1 127 ? -4.203 28 10.469 1 98.88 127 VAL B CA 1
ATOM 3632 C C . VAL B 1 127 ? -4.098 27.578 9.008 1 98.88 127 VAL B C 1
ATOM 3634 O O . VAL B 1 127 ? -3.049 27.109 8.555 1 98.88 127 VAL B O 1
ATOM 3637 N N . ASP B 1 128 ? -5.215 27.578 8.281 1 98.75 128 ASP B N 1
ATOM 3638 C CA . ASP B 1 128 ? -5.191 27.375 6.84 1 98.75 128 ASP B CA 1
ATOM 3639 C C . ASP B 1 128 ? -4.832 28.656 6.105 1 98.75 128 ASP B C 1
ATOM 3641 O O . ASP B 1 128 ? -5.648 29.578 6.016 1 98.75 128 ASP B O 1
ATOM 3645 N N . THR B 1 129 ? -3.68 28.672 5.547 1 98.62 129 THR B N 1
ATOM 3646 C CA . THR B 1 129 ? -3.178 29.891 4.93 1 98.62 129 THR B CA 1
ATOM 3647 C C . THR B 1 129 ? -3.494 29.922 3.438 1 98.62 129 THR B C 1
ATOM 3649 O O . THR B 1 129 ? -3.059 30.812 2.719 1 98.62 129 THR B O 1
ATOM 3652 N N . GLY B 1 130 ? -4.234 28.891 3.039 1 97 130 GLY B N 1
ATOM 3653 C CA . GLY B 1 130 ? -4.621 28.953 1.639 1 97 130 GLY B CA 1
ATOM 3654 C C . GLY B 1 130 ? -4.652 27.594 0.971 1 97 130 GLY B C 1
ATOM 3655 O O . GLY B 1 130 ? -5.086 27.469 -0.177 1 97 130 GLY B O 1
ATOM 3656 N N . MET B 1 131 ? -4.234 26.516 1.608 1 97.38 131 MET B N 1
ATOM 3657 C CA . MET B 1 131 ? -4.156 25.172 1.041 1 97.38 131 MET B CA 1
ATOM 3658 C C . MET B 1 131 ? -5.547 24.562 0.885 1 97.38 131 MET B C 1
ATOM 3660 O O . MET B 1 131 ? -5.746 23.656 0.071 1 97.38 131 MET B O 1
ATOM 3664 N N . GLY B 1 132 ? -6.527 25.078 1.676 1 98.12 132 GLY B N 1
ATOM 3665 C CA . GLY B 1 132 ? -7.875 24.531 1.616 1 98.12 132 GLY B CA 1
ATOM 3666 C C . GLY B 1 132 ? -7.969 23.094 2.07 1 98.12 132 GLY B C 1
ATOM 3667 O O . GLY B 1 132 ? -8.656 22.281 1.445 1 98.12 132 GLY B O 1
ATOM 3668 N N . ARG B 1 133 ? -7.285 22.75 3.084 1 97.94 133 ARG B N 1
ATOM 3669 C CA . ARG B 1 133 ? -7.293 21.406 3.662 1 97.94 133 ARG B CA 1
ATOM 3670 C C . ARG B 1 133 ? -7.59 21.453 5.156 1 97.94 133 ARG B C 1
ATOM 3672 O O . ARG B 1 133 ? -8.727 21.703 5.562 1 97.94 133 ARG B O 1
ATOM 3679 N N . SER B 1 134 ? -6.648 21.078 6.016 1 97.31 134 SER B N 1
ATOM 3680 C CA . SER B 1 134 ? -6.895 21.125 7.453 1 97.31 134 SER B CA 1
ATOM 3681 C C . SER B 1 134 ? -6.668 22.531 8.016 1 97.31 134 SER B C 1
ATOM 3683 O O . SER B 1 134 ? -5.98 23.344 7.395 1 97.31 134 SER B O 1
ATOM 3685 N N . GLY B 1 135 ? -7.309 22.859 9.141 1 98.19 135 GLY B N 1
ATOM 3686 C CA . GLY B 1 135 ? -7.242 24.188 9.734 1 98.19 135 GLY B CA 1
ATOM 3687 C C . GLY B 1 135 ? -8.367 25.094 9.289 1 98.19 135 GLY B C 1
ATOM 3688 O O . GLY B 1 135 ? -9.18 24.719 8.445 1 98.19 135 GLY B O 1
ATOM 3689 N N . LEU B 1 136 ? -8.414 26.281 9.891 1 98.31 136 LEU B N 1
ATOM 3690 C CA . LEU B 1 136 ? -9.398 27.297 9.523 1 98.31 136 LEU B CA 1
ATOM 3691 C C . LEU B 1 136 ? -8.727 28.484 8.844 1 98.31 136 LEU B C 1
ATOM 3693 O O . LEU B 1 136 ? -7.586 28.828 9.164 1 98.31 136 LEU B O 1
ATOM 3697 N N . PHE B 1 137 ? -9.469 29.031 7.91 1 98.25 137 PHE B N 1
ATOM 3698 C CA . PHE B 1 137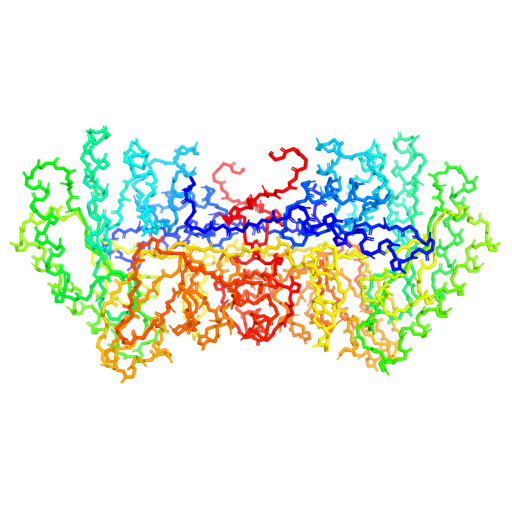 ? -8.953 30.25 7.297 1 98.25 137 PHE B CA 1
ATOM 3699 C C . PHE B 1 137 ? -8.852 31.375 8.32 1 98.25 137 PHE B C 1
ATOM 3701 O O . PHE B 1 137 ? -9.539 31.359 9.344 1 98.25 137 PHE B O 1
ATOM 3708 N N . LEU B 1 138 ? -7.988 32.344 8.016 1 97.81 138 LEU B N 1
ATOM 3709 C CA . LEU B 1 138 ? -7.516 33.344 8.977 1 97.81 138 LEU B CA 1
ATOM 3710 C C . LEU B 1 138 ? -8.688 34 9.695 1 97.81 138 LEU B C 1
ATOM 3712 O O . LEU B 1 138 ? -8.656 34.188 10.906 1 97.81 138 LEU B O 1
ATOM 3716 N N . ASP B 1 139 ? -9.758 34.312 9.008 1 95.25 139 ASP B N 1
ATOM 3717 C CA . ASP B 1 139 ? -10.883 35.031 9.625 1 95.25 139 ASP B CA 1
ATOM 3718 C C . ASP B 1 139 ? -11.57 34.156 10.672 1 95.25 139 ASP B C 1
ATOM 3720 O O . ASP B 1 139 ? -11.805 34.594 11.797 1 95.25 139 ASP B O 1
ATOM 3724 N N . GLU B 1 140 ? -11.859 32.938 10.297 1 96.19 140 GLU B N 1
ATOM 3725 C CA . GLU B 1 140 ? -12.508 32.031 11.227 1 96.19 140 GLU B CA 1
ATOM 3726 C C . GLU B 1 140 ? -11.531 31.547 12.297 1 96.19 140 GLU B C 1
ATOM 3728 O O . GLU B 1 140 ? -11.93 31.234 13.422 1 96.19 140 GLU B O 1
ATOM 3733 N N . TRP B 1 141 ? -10.281 31.5 11.953 1 98.25 141 TRP B N 1
ATOM 3734 C CA . TRP B 1 141 ? -9.227 31.078 12.867 1 98.25 141 TRP B CA 1
ATOM 3735 C C . TRP B 1 141 ? -9.156 32 14.078 1 98.25 141 TRP B C 1
ATOM 3737 O O . TRP B 1 141 ? -8.789 31.562 15.18 1 98.25 141 TRP B O 1
ATOM 3747 N N . GLY B 1 142 ? -9.539 33.219 13.938 1 97.56 142 GLY B N 1
ATOM 3748 C CA . GLY B 1 142 ? -9.555 34.156 15.047 1 97.56 142 GLY B CA 1
ATOM 3749 C C . GLY B 1 142 ? -10.422 33.719 16.203 1 97.56 142 GLY B C 1
ATOM 3750 O O . GLY B 1 142 ? -10.031 33.844 17.359 1 97.56 142 GLY B O 1
ATOM 3751 N N . GLY B 1 143 ? -11.617 33.188 15.875 1 98.06 143 GLY B N 1
ATOM 3752 C CA . GLY B 1 143 ? -12.484 32.656 16.906 1 98.06 143 GLY B CA 1
ATOM 3753 C C . GLY B 1 143 ? -11.867 31.484 17.656 1 98.06 143 GLY B C 1
ATOM 3754 O O . GLY B 1 143 ? -12.023 31.359 18.859 1 98.06 143 GLY B O 1
ATOM 3755 N N . LEU B 1 144 ? -11.227 30.641 16.938 1 98.56 144 LEU B N 1
ATOM 3756 C CA . LEU B 1 144 ? -10.531 29.5 17.531 1 98.56 144 LEU B CA 1
ATOM 3757 C C . LEU B 1 144 ? -9.414 29.969 18.453 1 98.56 144 LEU B C 1
ATOM 3759 O O . LEU B 1 144 ? -9.234 29.438 19.547 1 98.56 144 LEU B O 1
ATOM 3763 N N . LEU B 1 145 ? -8.648 30.953 17.953 1 98.75 145 LEU B N 1
ATOM 3764 C CA . LEU B 1 145 ? -7.562 31.531 18.734 1 98.75 145 LEU B CA 1
ATOM 3765 C C . LEU B 1 145 ? -8.086 32.094 20.062 1 98.75 145 LEU B C 1
ATOM 3767 O O . LEU B 1 145 ? -7.523 31.844 21.125 1 98.75 145 LEU B O 1
ATOM 3771 N N . ASP B 1 146 ? -9.18 32.844 20 1 98.56 146 ASP B N 1
ATOM 3772 C CA . ASP B 1 146 ? -9.773 33.438 21.188 1 98.56 146 ASP B CA 1
ATOM 3773 C C . ASP B 1 146 ? -10.164 32.344 22.203 1 98.56 146 ASP B C 1
ATOM 3775 O O . ASP B 1 146 ? -9.875 32.469 23.391 1 98.56 146 ASP B O 1
ATOM 3779 N N . ALA B 1 147 ? -10.781 31.359 21.688 1 98.75 147 ALA B N 1
ATOM 3780 C CA . ALA B 1 147 ? -11.195 30.25 22.562 1 98.75 147 ALA B CA 1
ATOM 3781 C C . ALA B 1 147 ? -9.992 29.547 23.172 1 98.75 147 ALA B C 1
ATOM 3783 O O . ALA B 1 147 ? -10.016 29.156 24.344 1 98.75 147 ALA B O 1
ATOM 3784 N N . ALA B 1 148 ? -8.977 29.328 22.406 1 98.88 148 ALA B N 1
ATOM 3785 C CA . ALA B 1 148 ? -7.773 28.641 22.859 1 98.88 148 ALA B CA 1
ATOM 3786 C C . ALA B 1 148 ? -7.07 29.438 23.969 1 98.88 148 ALA B C 1
ATOM 3788 O O . ALA B 1 148 ? -6.617 28.859 24.953 1 98.88 148 ALA B O 1
ATOM 3789 N N . VAL B 1 149 ? -6.969 30.734 23.766 1 98.75 149 VAL B N 1
ATOM 3790 C CA . VAL B 1 149 ? -6.293 31.578 24.734 1 98.75 149 VAL B CA 1
ATOM 3791 C C . VAL B 1 149 ? -7.105 31.641 26.031 1 98.75 149 VAL B C 1
ATOM 3793 O O . VAL B 1 149 ? -6.539 31.688 27.125 1 98.75 149 VAL B O 1
ATOM 3796 N N . ARG B 1 150 ? -8.422 31.625 25.922 1 98.62 150 ARG B N 1
ATOM 3797 C CA . ARG B 1 150 ? -9.258 31.531 27.109 1 98.62 150 ARG B CA 1
ATOM 3798 C C . ARG B 1 150 ? -8.984 30.25 27.875 1 98.62 150 ARG B C 1
ATOM 3800 O O . ARG B 1 150 ? -8.883 30.25 29.109 1 98.62 150 ARG B O 1
ATOM 3807 N N . ALA B 1 151 ? -8.914 29.156 27.141 1 98.75 151 ALA B N 1
ATOM 3808 C CA . ALA B 1 151 ? -8.602 27.875 27.766 1 98.75 151 ALA B CA 1
ATOM 3809 C C . ALA B 1 151 ? -7.207 27.875 28.375 1 98.75 151 ALA B C 1
ATOM 3811 O O . ALA B 1 151 ? -6.977 27.25 29.422 1 98.75 151 ALA B O 1
ATOM 3812 N N . GLN B 1 152 ? -6.285 28.531 27.688 1 98.75 152 GLN B N 1
ATOM 3813 C CA . GLN B 1 152 ? -4.941 28.703 28.219 1 98.75 152 GLN B CA 1
ATOM 3814 C C . GLN B 1 152 ? -4.977 29.469 29.547 1 98.75 152 GLN B C 1
ATOM 3816 O O . GLN B 1 152 ? -4.324 29.078 30.516 1 98.75 152 GLN B O 1
ATOM 3821 N N . ALA B 1 153 ? -5.703 30.531 29.641 1 98.31 153 ALA B N 1
ATOM 3822 C CA . ALA B 1 153 ? -5.836 31.328 30.859 1 98.31 153 ALA B CA 1
ATOM 3823 C C . ALA B 1 153 ? -6.441 30.5 31.984 1 98.31 153 ALA B C 1
ATOM 3825 O O . ALA B 1 153 ? -6.117 30.719 33.156 1 98.31 153 ALA B O 1
ATOM 3826 N N . ALA B 1 154 ? -7.23 29.562 31.625 1 97.94 154 ALA B N 1
ATOM 3827 C CA . ALA B 1 154 ? -7.875 28.688 32.594 1 97.94 154 ALA B CA 1
ATOM 3828 C C . ALA B 1 154 ? -6.938 27.578 33.031 1 97.94 154 ALA B C 1
ATOM 3830 O O . ALA B 1 154 ? -7.258 26.812 33.969 1 97.94 154 ALA B O 1
ATOM 3831 N N . GLY B 1 155 ? -5.84 27.453 32.438 1 98.06 155 GLY B N 1
ATOM 3832 C CA . GLY B 1 155 ? -4.836 26.469 32.812 1 98.06 155 GLY B CA 1
ATOM 3833 C C . GLY B 1 155 ? -5.086 25.094 32.219 1 98.06 155 GLY B C 1
ATOM 3834 O O . GLY B 1 155 ? -4.559 24.094 32.719 1 98.06 155 GLY B O 1
ATOM 3835 N N . GLU B 1 156 ? -5.871 24.984 31.203 1 98.12 156 GLU B N 1
ATOM 3836 C CA . GLU B 1 156 ? -6.238 23.688 30.625 1 98.12 156 GLU B CA 1
ATOM 3837 C C . GLU B 1 156 ? -5.293 23.312 29.484 1 98.12 156 GLU B C 1
ATOM 3839 O O . GLU B 1 156 ? -4.949 22.141 29.328 1 98.12 156 GLU B O 1
ATOM 3844 N N . ILE B 1 157 ? -4.992 24.266 28.703 1 98.69 157 ILE B N 1
ATOM 3845 C CA . ILE B 1 157 ? -4.07 24.016 27.609 1 98.69 157 ILE B CA 1
ATOM 3846 C C . ILE B 1 157 ? -2.979 25.078 27.594 1 98.69 157 ILE B C 1
ATOM 3848 O O . ILE B 1 157 ? -3.064 26.078 28.328 1 98.69 157 ILE B O 1
ATOM 3852 N N . ASP B 1 158 ? -1.903 24.844 26.938 1 98.75 158 ASP B N 1
ATOM 3853 C CA . ASP B 1 158 ? -0.869 25.797 26.578 1 98.75 158 ASP B CA 1
ATOM 3854 C C . ASP B 1 158 ? -0.706 25.891 25.062 1 98.75 158 ASP B C 1
ATOM 3856 O O . ASP B 1 158 ? -0.422 24.891 24.406 1 98.75 158 ASP B O 1
ATOM 3860 N N . VAL B 1 159 ? -0.996 27.062 24.516 1 98.88 159 VAL B N 1
ATOM 3861 C CA . VAL B 1 159 ? -0.783 27.266 23.094 1 98.88 159 VAL B CA 1
ATOM 3862 C C . VAL B 1 159 ? 0.703 27.5 22.812 1 98.88 159 VAL B C 1
ATOM 3864 O O . VAL B 1 159 ? 1.179 28.641 22.844 1 98.88 159 VAL B O 1
ATOM 3867 N N . VAL B 1 160 ? 1.392 26.422 22.438 1 98.81 160 VAL B N 1
ATOM 3868 C CA . VAL B 1 160 ? 2.848 26.484 22.359 1 98.81 160 VAL B CA 1
ATOM 3869 C C . VAL B 1 160 ? 3.297 26.672 20.922 1 98.81 160 VAL B C 1
ATOM 3871 O O . VAL B 1 160 ? 4.461 26.984 20.656 1 98.81 160 VAL B O 1
ATOM 3874 N N . GLY B 1 161 ? 2.398 26.484 19.984 1 98.81 161 GLY B N 1
ATOM 3875 C CA . GLY B 1 161 ? 2.807 26.625 18.594 1 98.81 161 GLY B CA 1
ATOM 3876 C C . GLY B 1 161 ? 1.678 27.078 17.688 1 98.81 161 GLY B C 1
ATOM 3877 O O . GLY B 1 161 ? 0.503 26.891 18.016 1 98.81 161 GLY B O 1
ATOM 3878 N N . VAL B 1 162 ? 2 27.688 16.578 1 98.88 162 VAL B N 1
ATOM 3879 C CA . VAL B 1 162 ? 1.154 27.984 15.43 1 98.88 162 VAL B CA 1
ATOM 3880 C C . VAL B 1 162 ? 1.797 27.406 14.164 1 98.88 162 VAL B C 1
ATOM 3882 O O . VAL B 1 162 ? 3.014 27.5 13.984 1 98.88 162 VAL B O 1
ATOM 3885 N N . TRP B 1 163 ? 0.961 26.766 13.391 1 98.88 163 TRP B N 1
ATOM 3886 C CA . TRP B 1 163 ? 1.574 26.188 12.203 1 98.88 163 TRP B CA 1
ATOM 3887 C C . TRP B 1 163 ? 0.583 26.141 11.047 1 98.88 163 TRP B C 1
ATOM 3889 O O . TRP B 1 163 ? -0.607 26.406 11.227 1 98.88 163 TRP B O 1
ATOM 3899 N N . SER B 1 164 ? 1.061 26.016 9.883 1 98.88 164 SER B N 1
ATOM 3900 C CA . SER B 1 164 ? 0.336 25.828 8.633 1 98.88 164 SER B CA 1
ATOM 3901 C C . SER B 1 164 ? 1.096 24.906 7.68 1 98.88 164 SER B C 1
ATOM 3903 O O . SER B 1 164 ? 2.053 24.25 8.086 1 98.88 164 SER B O 1
ATOM 3905 N N . HIS B 1 165 ? 0.577 24.625 6.547 1 98.69 165 HIS B N 1
ATOM 3906 C CA . HIS B 1 165 ? 1.233 23.781 5.559 1 98.69 165 HIS B CA 1
ATOM 3907 C C . HIS B 1 165 ? 1.23 24.438 4.184 1 98.69 165 HIS B C 1
ATOM 3909 O O . HIS B 1 165 ? 0.228 25.031 3.773 1 98.69 165 HIS B O 1
ATOM 3915 N N . LEU B 1 166 ? 2.334 24.344 3.508 1 98.44 166 LEU B N 1
ATOM 3916 C CA . LEU B 1 166 ? 2.502 25 2.213 1 98.44 166 LEU B CA 1
ATOM 3917 C C . LEU B 1 166 ? 1.922 24.141 1.093 1 98.44 166 LEU B C 1
ATOM 3919 O O . LEU B 1 166 ? 2.141 22.938 1.056 1 98.44 166 LEU B O 1
ATOM 3923 N N . ALA B 1 167 ? 1.296 24.766 0.106 1 97.31 167 ALA B N 1
ATOM 3924 C CA . ALA B 1 167 ? 0.588 24.078 -0.971 1 97.31 167 ALA B CA 1
ATOM 3925 C C . ALA B 1 167 ? 1.475 23.922 -2.205 1 97.31 167 ALA B C 1
ATOM 3927 O O . ALA B 1 167 ? 1.262 23.031 -3.027 1 97.31 167 ALA B O 1
ATOM 3928 N N . SER B 1 168 ? 2.482 24.812 -2.346 1 97.06 168 SER B N 1
ATOM 3929 C CA . SER B 1 168 ? 3.189 24.859 -3.623 1 97.06 168 SER B CA 1
ATOM 3930 C C . SER B 1 168 ? 4.648 25.266 -3.436 1 97.06 168 SER B C 1
ATOM 3932 O O . SER B 1 168 ? 5.199 26 -4.258 1 97.06 168 SER B O 1
ATOM 3934 N N . ALA B 1 169 ? 5.199 24.844 -2.357 1 96.38 169 ALA B N 1
ATOM 3935 C CA . ALA B 1 169 ? 6.57 25.266 -2.066 1 96.38 169 ALA B CA 1
ATOM 3936 C C . ALA B 1 169 ? 7.547 24.688 -3.092 1 96.38 169 ALA B C 1
ATOM 3938 O O . ALA B 1 169 ? 8.672 25.172 -3.223 1 96.38 169 ALA B O 1
ATOM 3939 N N . ASP B 1 170 ? 7.141 23.625 -3.812 1 95.62 170 ASP B N 1
ATOM 3940 C CA . ASP B 1 170 ? 7.996 22.984 -4.797 1 95.62 170 ASP B CA 1
ATOM 3941 C C . ASP B 1 170 ? 7.953 23.719 -6.137 1 95.62 170 ASP B C 1
ATOM 3943 O O . ASP B 1 170 ? 8.695 23.375 -7.059 1 95.62 170 ASP B O 1
ATOM 3947 N N . ASP B 1 171 ? 7.07 24.703 -6.223 1 94 171 ASP B N 1
ATOM 3948 C CA . ASP B 1 171 ? 6.938 25.531 -7.422 1 94 171 ASP B CA 1
ATOM 3949 C C . ASP B 1 171 ? 7.316 26.984 -7.145 1 94 171 ASP B C 1
ATOM 3951 O O . ASP B 1 171 ? 6.477 27.766 -6.715 1 94 171 ASP B O 1
ATOM 3955 N N . ALA B 1 172 ? 8.477 27.328 -7.52 1 85.31 172 ALA B N 1
ATOM 3956 C CA . ALA B 1 172 ? 9.016 28.656 -7.211 1 85.31 172 ALA B CA 1
ATOM 3957 C C . ALA B 1 172 ? 8.258 29.75 -7.961 1 85.31 172 ALA B C 1
ATOM 3959 O O . ALA B 1 172 ? 8.266 30.906 -7.555 1 85.31 172 ALA B O 1
ATOM 3960 N N . GLU B 1 173 ? 7.555 29.344 -8.977 1 87.81 173 GLU B N 1
ATOM 3961 C CA . GLU B 1 173 ? 6.891 30.328 -9.828 1 87.81 173 GLU B CA 1
ATOM 3962 C C . GLU B 1 173 ? 5.469 30.594 -9.352 1 87.81 173 GLU B C 1
ATOM 3964 O O . GLU B 1 173 ? 4.809 31.516 -9.836 1 87.81 173 GLU B O 1
ATOM 3969 N N . SER B 1 174 ? 4.902 29.844 -8.477 1 88.88 174 SER B N 1
ATOM 3970 C CA . SER B 1 174 ? 3.496 29.906 -8.094 1 88.88 174 SER B CA 1
ATOM 3971 C C . SER B 1 174 ? 3.189 31.188 -7.32 1 88.88 174 SER B C 1
ATOM 3973 O O . SER B 1 174 ? 2.074 31.703 -7.387 1 88.88 174 SER B O 1
ATOM 3975 N N . GLY B 1 175 ? 3.984 31.875 -6.637 1 93 175 GLY B N 1
ATOM 3976 C CA . GLY B 1 175 ? 3.725 33 -5.75 1 93 175 GLY B CA 1
ATOM 3977 C C . GLY B 1 175 ? 2.932 32.594 -4.516 1 93 175 GLY B C 1
ATOM 3978 O O . GLY B 1 175 ? 2.861 33.375 -3.551 1 93 175 GLY B O 1
ATOM 3979 N N . LEU B 1 176 ? 2.283 31.5 -4.523 1 95.69 176 LEU B N 1
ATOM 3980 C CA . LEU B 1 176 ? 1.43 31.047 -3.432 1 95.69 176 LEU B CA 1
ATOM 3981 C C . LEU B 1 176 ? 2.223 30.922 -2.135 1 95.69 176 LEU B C 1
ATOM 3983 O O . LEU B 1 176 ? 1.708 31.219 -1.057 1 95.69 176 LEU B O 1
ATOM 3987 N N . THR B 1 177 ? 3.451 30.5 -2.238 1 97.75 177 THR B N 1
ATOM 3988 C CA . THR B 1 177 ? 4.273 30.328 -1.047 1 97.75 177 THR B CA 1
ATOM 3989 C C . THR B 1 177 ? 4.48 31.656 -0.336 1 97.75 177 THR B C 1
ATOM 3991 O O . THR B 1 177 ? 4.375 31.734 0.89 1 97.75 177 THR B O 1
ATOM 3994 N N . ALA B 1 178 ? 4.746 32.656 -1.112 1 97.62 178 ALA B N 1
ATOM 3995 C CA . ALA B 1 178 ? 4.91 34 -0.53 1 97.62 178 ALA B CA 1
ATOM 3996 C C . ALA B 1 178 ? 3.615 34.469 0.115 1 97.62 178 ALA B C 1
ATOM 3998 O O . ALA B 1 178 ? 3.635 35.062 1.198 1 97.62 178 ALA B O 1
ATOM 3999 N N . GLU B 1 179 ? 2.553 34.25 -0.581 1 97.81 179 GLU B N 1
ATOM 4000 C CA . GLU B 1 179 ? 1.251 34.625 -0.051 1 97.81 179 GLU B CA 1
ATOM 4001 C C . GLU B 1 179 ? 0.938 33.906 1.248 1 97.81 179 GLU B C 1
ATOM 4003 O O . GLU B 1 179 ? 0.507 34.5 2.229 1 97.81 179 GLU B O 1
ATOM 4008 N N . GLN B 1 180 ? 1.135 32.625 1.282 1 98.56 180 GLN B N 1
ATOM 4009 C CA . GLN B 1 180 ? 0.887 31.828 2.486 1 98.56 180 GLN B CA 1
ATOM 4010 C C . GLN B 1 180 ? 1.796 32.281 3.629 1 98.56 180 GLN B C 1
ATOM 4012 O O . GLN B 1 180 ? 1.394 32.25 4.793 1 98.56 180 GLN B O 1
ATOM 4017 N N . THR B 1 181 ? 3.008 32.625 3.271 1 98.56 181 THR B N 1
ATOM 4018 C CA . THR B 1 181 ? 3.945 33.094 4.285 1 98.56 181 THR B CA 1
ATOM 4019 C C . THR B 1 181 ? 3.445 34.375 4.934 1 98.56 181 THR B C 1
ATOM 4021 O O . THR B 1 181 ? 3.531 34.562 6.152 1 98.56 181 THR B O 1
ATOM 4024 N N . ARG B 1 182 ? 2.896 35.25 4.125 1 98.56 182 ARG B N 1
ATOM 4025 C CA . ARG B 1 182 ? 2.346 36.5 4.637 1 98.56 182 ARG B CA 1
ATOM 4026 C C . ARG B 1 182 ? 1.159 36.25 5.559 1 98.56 182 ARG B C 1
ATOM 4028 O O . ARG B 1 182 ? 1.071 36.812 6.645 1 98.56 182 ARG B O 1
ATOM 4035 N N . VAL B 1 183 ? 0.257 35.438 5.098 1 98.75 183 VAL B N 1
ATOM 4036 C CA . VAL B 1 183 ? -0.922 35.125 5.895 1 98.75 183 VAL B CA 1
ATOM 4037 C C . VAL B 1 183 ? -0.495 34.469 7.203 1 98.75 183 VAL B C 1
ATOM 4039 O O . VAL B 1 183 ? -1.061 34.75 8.258 1 98.75 183 VAL B O 1
ATOM 4042 N N . PHE B 1 184 ? 0.532 33.656 7.137 1 98.88 184 PHE B N 1
ATOM 4043 C CA . PHE B 1 184 ? 1.032 32.969 8.328 1 98.88 184 PHE B CA 1
ATOM 4044 C C . PHE B 1 184 ? 1.609 33.969 9.32 1 98.88 184 PHE B C 1
ATOM 4046 O O . PHE B 1 184 ? 1.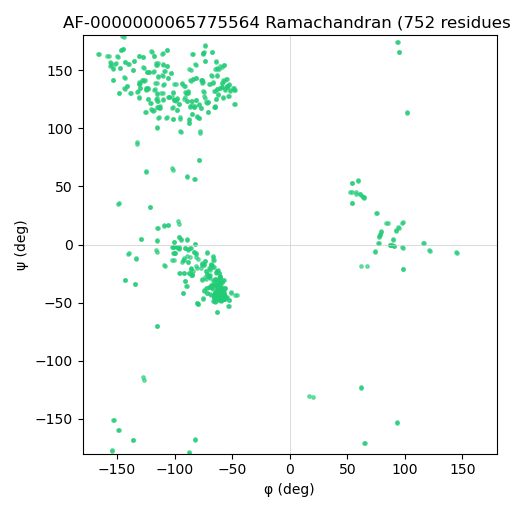354 33.875 10.523 1 98.88 184 PHE B O 1
ATOM 4053 N N . ALA B 1 185 ? 2.363 34.844 8.797 1 98.81 185 ALA B N 1
ATOM 4054 C CA . ALA B 1 185 ? 2.938 35.875 9.648 1 98.81 185 ALA B CA 1
ATOM 4055 C C . ALA B 1 185 ? 1.846 36.656 10.359 1 98.81 185 ALA B C 1
ATOM 4057 O O . ALA B 1 185 ? 1.994 37.031 11.523 1 98.81 185 ALA B O 1
ATOM 4058 N N . GLU B 1 186 ? 0.808 36.938 9.641 1 98.75 186 GLU B N 1
ATOM 4059 C CA . GLU B 1 186 ? -0.327 37.625 10.25 1 98.75 186 GLU B CA 1
ATOM 4060 C C . GLU B 1 186 ? -0.962 36.781 11.352 1 98.75 186 GLU B C 1
ATOM 4062 O O . GLU B 1 186 ? -1.319 37.312 12.406 1 98.75 186 GLU B O 1
ATOM 4067 N N . ALA B 1 187 ? -1.129 35.531 11.148 1 98.88 187 ALA B N 1
ATOM 4068 C CA . ALA B 1 187 ? -1.67 34.625 12.164 1 98.88 187 ALA B CA 1
ATOM 4069 C C . ALA B 1 187 ? -0.791 34.594 13.414 1 98.88 187 ALA B C 1
ATOM 4071 O O . ALA B 1 187 ? -1.297 34.656 14.539 1 98.88 187 ALA B O 1
ATOM 4072 N N . VAL B 1 188 ? 0.491 34.531 13.188 1 98.81 188 VAL B N 1
ATOM 4073 C CA . VAL B 1 188 ? 1.45 34.531 14.289 1 98.81 188 VAL B CA 1
ATOM 4074 C C . VAL B 1 188 ? 1.31 35.812 15.102 1 98.81 188 VAL B C 1
ATOM 4076 O O . VAL B 1 188 ? 1.253 35.781 16.328 1 98.81 188 VAL B O 1
ATOM 4079 N N . ARG B 1 189 ? 1.251 36.938 14.398 1 98.62 189 ARG B N 1
ATOM 4080 C CA . ARG B 1 189 ? 1.094 38.219 15.07 1 98.62 189 ARG B CA 1
ATOM 4081 C C . ARG B 1 189 ? -0.174 38.25 15.922 1 98.62 189 ARG B C 1
ATOM 4083 O O . ARG B 1 189 ? -0.15 38.688 17.078 1 98.62 189 ARG B O 1
ATOM 4090 N N . ARG B 1 190 ? -1.232 37.75 15.375 1 98.69 190 ARG B N 1
ATOM 4091 C CA . ARG B 1 190 ? -2.498 37.719 16.094 1 98.69 190 ARG B CA 1
ATOM 4092 C C . ARG B 1 190 ? -2.393 36.844 17.344 1 98.69 190 ARG B C 1
ATOM 4094 O O . ARG B 1 190 ? -2.938 37.188 18.391 1 98.69 190 ARG B O 1
ATOM 4101 N N . ALA B 1 191 ? -1.762 35.75 17.219 1 98.81 191 ALA B N 1
ATOM 4102 C CA . ALA B 1 191 ? -1.594 34.812 18.344 1 98.81 191 ALA B CA 1
ATOM 4103 C C . ALA B 1 191 ? -0.764 35.469 19.453 1 98.81 191 ALA B C 1
ATOM 4105 O O . ALA B 1 191 ? -1.104 35.375 20.625 1 98.81 191 ALA B O 1
ATOM 4106 N N . GLU B 1 192 ? 0.301 36.094 19.062 1 98.56 192 GLU B N 1
ATOM 4107 C CA . GLU B 1 192 ? 1.149 36.781 20.031 1 98.56 192 GLU B CA 1
ATOM 4108 C C . GLU B 1 192 ? 0.388 37.906 20.734 1 98.56 192 GLU B C 1
ATOM 4110 O O . GLU B 1 192 ? 0.456 38.062 21.953 1 98.56 192 GLU B O 1
ATOM 4115 N N . ASP B 1 193 ? -0.307 38.656 19.953 1 98.44 193 ASP B N 1
ATOM 4116 C CA . ASP B 1 193 ? -1.088 39.781 20.5 1 98.44 193 ASP B CA 1
ATOM 4117 C C . ASP B 1 193 ? -2.146 39.25 21.469 1 98.44 193 ASP B C 1
ATOM 4119 O O . ASP B 1 193 ? -2.479 39.938 22.438 1 98.44 193 ASP B O 1
ATOM 4123 N N . ALA B 1 194 ? -2.639 38.094 21.219 1 98.44 194 ALA B N 1
ATOM 4124 C CA . ALA B 1 194 ? -3.695 37.531 22.047 1 98.44 194 ALA B CA 1
ATOM 4125 C C . ALA B 1 194 ? -3.121 36.906 23.312 1 98.44 194 ALA B C 1
ATOM 4127 O O . ALA B 1 194 ? -3.867 36.562 24.234 1 98.44 194 ALA B O 1
ATOM 4128 N N . GLY B 1 195 ? -1.815 36.75 23.391 1 98.31 195 GLY B N 1
ATOM 4129 C CA . GLY B 1 195 ? -1.177 36.281 24.609 1 98.31 195 GLY B CA 1
ATOM 4130 C C . GLY B 1 195 ? -0.859 34.781 24.578 1 98.31 195 GLY B C 1
ATOM 4131 O O . GLY B 1 195 ? -0.653 34.188 25.625 1 98.31 195 GLY B O 1
ATOM 4132 N N . ALA B 1 196 ? -0.813 34.188 23.422 1 98.5 196 ALA B N 1
ATOM 4133 C CA . ALA B 1 196 ? -0.406 32.781 23.297 1 98.5 196 ALA B CA 1
ATOM 4134 C C . ALA B 1 196 ? 1.042 32.594 23.75 1 98.5 196 ALA B C 1
ATOM 4136 O O . ALA B 1 196 ? 1.882 33.469 23.531 1 98.5 196 ALA B O 1
ATOM 4137 N N . HIS B 1 197 ? 1.386 31.469 24.375 1 97.75 197 HIS B N 1
ATOM 4138 C CA . HIS B 1 197 ? 2.723 31.141 24.875 1 97.75 197 HIS B CA 1
ATOM 4139 C C . HIS B 1 197 ? 3.553 30.438 23.812 1 97.75 197 HIS B C 1
ATOM 4141 O O . HIS B 1 197 ? 4.133 29.391 24.062 1 97.75 197 HIS B O 1
ATOM 4147 N N . LEU B 1 198 ? 3.764 31.031 22.703 1 98.5 198 LEU B N 1
ATOM 4148 C CA . LEU B 1 198 ? 4.379 30.391 21.547 1 98.5 198 LEU B CA 1
ATOM 4149 C C . LEU B 1 198 ? 5.828 30.031 21.844 1 98.5 198 LEU B C 1
ATOM 4151 O O . LEU B 1 198 ? 6.641 30.891 22.172 1 98.5 198 LEU B O 1
ATOM 4155 N N . GLU B 1 199 ? 6.09 28.75 21.781 1 98.56 199 GLU B N 1
ATOM 4156 C CA . GLU B 1 199 ? 7.457 28.25 21.766 1 98.56 199 GLU B CA 1
ATOM 4157 C C . GLU B 1 199 ? 8 28.141 20.344 1 98.56 199 GLU B C 1
ATOM 4159 O O . GLU B 1 199 ? 9.18 28.375 20.109 1 98.56 199 GLU B O 1
ATOM 4164 N N . VAL B 1 200 ? 7.121 27.781 19.453 1 98.75 200 VAL B N 1
ATOM 4165 C CA . VAL B 1 200 ? 7.586 27.578 18.078 1 98.75 200 VAL B CA 1
ATOM 4166 C C . VAL B 1 200 ? 6.523 28.062 17.094 1 98.75 200 VAL B C 1
ATOM 4168 O O . VAL B 1 200 ? 5.324 27.953 17.359 1 98.75 200 VAL B O 1
ATOM 4171 N N . ARG B 1 201 ? 6.941 28.625 16.016 1 98.81 201 ARG B N 1
ATOM 4172 C CA . ARG B 1 201 ? 6.223 28.906 14.789 1 98.81 201 ARG B CA 1
ATOM 4173 C C . ARG B 1 201 ? 6.805 28.109 13.617 1 98.81 201 ARG B C 1
ATOM 4175 O O . ARG B 1 201 ? 8.016 28.125 13.398 1 98.81 201 ARG B O 1
ATOM 4182 N N . HIS B 1 202 ? 5.918 27.344 12.906 1 98.88 202 HIS B N 1
ATOM 4183 C CA . HIS B 1 202 ? 6.52 26.5 11.875 1 98.88 202 HIS B CA 1
ATOM 4184 C C . HIS B 1 202 ? 5.621 26.406 10.648 1 98.88 202 HIS B C 1
ATOM 4186 O O . HIS B 1 202 ? 4.414 26.188 10.773 1 98.88 202 HIS B O 1
ATOM 4192 N N . LEU B 1 203 ? 6.238 26.562 9.477 1 98.88 203 LEU B N 1
ATOM 4193 C CA . LEU B 1 203 ? 5.531 26.641 8.203 1 98.88 203 LEU B CA 1
ATOM 4194 C C . LEU B 1 203 ? 6.207 25.766 7.152 1 98.88 203 LEU B C 1
ATOM 4196 O O . LEU B 1 203 ? 5.531 25.094 6.363 1 98.88 203 LEU B O 1
ATOM 4200 N N . ALA B 1 204 ? 7.516 25.625 7.16 1 98.75 204 ALA B N 1
ATOM 4201 C CA . ALA B 1 204 ? 8.312 25.047 6.082 1 98.75 204 ALA B CA 1
ATOM 4202 C C . ALA B 1 204 ? 8.211 23.531 6.082 1 98.75 204 ALA B C 1
ATOM 4204 O O . ALA B 1 204 ? 8.547 22.875 7.078 1 98.75 204 ALA B O 1
ATOM 4205 N N . ASN B 1 205 ? 7.676 23.016 4.992 1 98.56 205 ASN B N 1
ATOM 4206 C CA . ASN B 1 205 ? 7.867 21.594 4.695 1 98.56 205 ASN B CA 1
ATOM 4207 C C . ASN B 1 205 ? 9.211 21.344 4.02 1 98.56 205 ASN B C 1
ATOM 4209 O O . ASN B 1 205 ? 10.094 22.203 4.035 1 98.56 205 ASN B O 1
ATOM 4213 N N . SER B 1 206 ? 9.445 20.156 3.443 1 98.81 206 SER B N 1
ATOM 4214 C CA . SER B 1 206 ? 10.727 19.859 2.818 1 98.81 206 SER B CA 1
ATOM 4215 C C . SER B 1 206 ? 11.102 20.922 1.791 1 98.81 206 SER B C 1
ATOM 4217 O O . SER B 1 206 ? 12.203 21.469 1.843 1 98.81 206 SER B O 1
ATOM 4219 N N . ALA B 1 207 ? 10.203 21.188 0.859 1 98.62 207 ALA B N 1
ATOM 4220 C CA . ALA B 1 207 ? 10.484 22.172 -0.19 1 98.62 207 ALA B CA 1
ATOM 4221 C C . ALA B 1 207 ? 10.711 23.547 0.399 1 98.62 207 ALA B C 1
ATOM 4223 O O . ALA B 1 207 ? 11.617 24.281 -0.025 1 98.62 207 ALA B O 1
ATOM 4224 N N . GLY B 1 208 ? 9.852 23.938 1.374 1 98.5 208 GLY B N 1
ATOM 4225 C CA . GLY B 1 208 ? 10.062 25.203 2.059 1 98.5 208 GLY B CA 1
ATOM 4226 C C . GLY B 1 208 ? 11.422 25.312 2.727 1 98.5 208 GLY B C 1
ATOM 4227 O O . GLY B 1 208 ? 12.086 26.344 2.633 1 98.5 208 GLY B O 1
ATOM 4228 N N . THR B 1 209 ? 11.836 24.266 3.352 1 98.75 209 THR B N 1
ATOM 4229 C CA . THR B 1 209 ? 13.125 24.234 4.039 1 98.75 209 THR B CA 1
ATOM 4230 C C . THR B 1 209 ? 14.273 24.406 3.047 1 98.75 209 THR B C 1
ATOM 4232 O O . THR B 1 209 ? 15.195 25.188 3.293 1 98.75 209 THR B O 1
ATOM 4235 N N . LEU B 1 210 ? 14.141 23.781 1.921 1 98.56 210 LEU B N 1
ATOM 4236 C CA . LEU B 1 210 ? 15.258 23.703 0.992 1 98.56 210 LEU B CA 1
ATOM 4237 C C . LEU B 1 210 ? 15.305 24.938 0.09 1 98.56 210 LEU B C 1
ATOM 4239 O O . LEU B 1 210 ? 16.375 25.312 -0.406 1 98.56 210 LEU B O 1
ATOM 4243 N N . ALA B 1 211 ? 14.102 25.672 -0.036 1 97.31 211 ALA B N 1
ATOM 4244 C CA . ALA B 1 211 ? 14.102 26.641 -1.129 1 97.31 211 ALA B CA 1
ATOM 4245 C C . ALA B 1 211 ? 13.555 27.984 -0.667 1 97.31 211 ALA B C 1
ATOM 4247 O O . ALA B 1 211 ? 13.656 28.984 -1.382 1 97.31 211 ALA B O 1
ATOM 4248 N N . HIS B 1 212 ? 12.953 28.078 0.507 1 97.62 212 HIS B N 1
ATOM 4249 C CA . HIS B 1 212 ? 12.281 29.297 0.92 1 97.62 212 HIS B CA 1
ATOM 4250 C C . HIS B 1 212 ? 12.672 29.688 2.344 1 97.62 212 HIS B C 1
ATOM 4252 O O . HIS B 1 212 ? 11.906 29.453 3.283 1 97.62 212 HIS B O 1
ATOM 4258 N N . ALA B 1 213 ? 13.75 30.406 2.467 1 97.56 213 ALA B N 1
ATOM 4259 C CA . ALA B 1 213 ? 14.297 30.766 3.775 1 97.56 213 ALA B CA 1
ATOM 4260 C C . ALA B 1 213 ? 13.289 31.578 4.582 1 97.56 213 ALA B C 1
ATOM 4262 O O . ALA B 1 213 ? 13.234 31.469 5.809 1 97.56 213 ALA B O 1
ATOM 4263 N N . ALA B 1 214 ? 12.438 32.281 3.885 1 97.38 214 ALA B N 1
ATOM 4264 C CA . ALA B 1 214 ? 11.445 33.125 4.539 1 97.38 214 ALA B CA 1
ATOM 4265 C C . ALA B 1 214 ? 10.438 32.281 5.324 1 97.38 214 ALA B C 1
ATOM 4267 O O . ALA B 1 214 ? 9.703 32.812 6.164 1 97.38 214 ALA B O 1
ATOM 4268 N N . THR B 1 215 ? 10.406 30.969 5.117 1 98.38 215 THR B N 1
ATOM 4269 C CA . THR B 1 215 ? 9.422 30.109 5.754 1 98.38 215 THR B CA 1
ATOM 4270 C C . THR B 1 215 ? 10.031 29.391 6.953 1 98.38 215 THR B C 1
ATOM 4272 O O . THR B 1 215 ? 9.359 28.594 7.609 1 98.38 215 THR B O 1
ATOM 4275 N N . HIS B 1 216 ? 11.289 29.547 7.398 1 98.5 216 HIS B N 1
ATOM 4276 C CA . HIS B 1 216 ? 12.016 28.734 8.367 1 98.5 216 HIS B CA 1
ATOM 4277 C C . HIS B 1 216 ? 11.555 29.047 9.789 1 98.5 216 HIS B C 1
ATOM 4279 O O . HIS B 1 216 ? 11.648 28.188 10.672 1 98.5 216 HIS B O 1
ATOM 4285 N N . PHE B 1 217 ? 10.883 30.094 10.133 1 98.31 217 PHE B N 1
ATOM 4286 C CA . PHE B 1 217 ? 10.492 30.562 11.453 1 98.31 217 PHE B CA 1
ATOM 4287 C C . PHE B 1 217 ? 11.305 29.875 12.539 1 98.31 217 PHE B C 1
ATOM 4289 O O . PHE B 1 217 ? 12.539 29.891 12.508 1 98.31 217 PHE B O 1
ATOM 4296 N N . ASP B 1 218 ? 10.711 29.312 13.617 1 98.81 218 ASP B N 1
ATOM 4297 C CA . ASP B 1 218 ? 11.453 28.719 14.719 1 98.81 218 ASP B CA 1
ATOM 4298 C C . ASP B 1 218 ? 11.805 27.266 14.422 1 98.81 218 ASP B C 1
ATOM 4300 O O . ASP B 1 218 ? 12.781 26.734 14.961 1 98.81 218 ASP B O 1
ATOM 4304 N N . LEU B 1 219 ? 11.031 26.641 13.609 1 98.81 219 LEU B N 1
ATOM 4305 C CA . LEU B 1 219 ? 11.055 25.203 13.383 1 98.81 219 LEU B CA 1
ATOM 4306 C C . LEU B 1 219 ? 10.664 24.875 11.945 1 98.81 219 LEU B C 1
ATOM 4308 O O . LEU B 1 219 ? 9.727 25.453 11.398 1 98.81 219 LEU B O 1
ATOM 4312 N N . VAL B 1 220 ? 11.477 24.047 11.289 1 98.94 220 VAL B N 1
ATOM 4313 C CA . VAL B 1 220 ? 11.109 23.547 9.969 1 98.94 220 VAL B CA 1
ATOM 4314 C C . VAL B 1 220 ? 10.703 22.078 10.062 1 98.94 220 VAL B C 1
ATOM 4316 O O . VAL B 1 220 ? 11.141 21.375 10.969 1 98.94 220 VAL B O 1
ATOM 4319 N N . ARG B 1 221 ? 9.852 21.625 9.133 1 98.94 221 ARG B N 1
ATOM 4320 C CA . ARG B 1 221 ? 9.258 20.297 9.219 1 98.94 221 ARG B CA 1
ATOM 4321 C C . ARG B 1 221 ? 9.531 19.484 7.957 1 98.94 221 ARG B C 1
ATOM 4323 O O . ARG B 1 221 ? 8.602 19.062 7.273 1 98.94 221 ARG B O 1
ATOM 4330 N N . PRO B 1 222 ? 10.797 19.188 7.645 1 98.94 222 PRO B N 1
ATOM 4331 C CA . PRO B 1 222 ? 11.055 18.328 6.484 1 98.94 222 PRO B CA 1
ATOM 4332 C C . PRO B 1 222 ? 10.617 16.891 6.707 1 98.94 222 PRO B C 1
ATOM 4334 O O . PRO B 1 222 ? 10.773 16.359 7.809 1 98.94 222 PRO B O 1
ATOM 4337 N N . GLY B 1 223 ? 10 16.297 5.688 1 98.75 223 GLY B N 1
ATOM 4338 C CA . GLY B 1 223 ? 9.609 14.891 5.68 1 98.75 223 GLY B CA 1
ATOM 4339 C C . GLY B 1 223 ? 10.336 14.078 4.625 1 98.75 223 GLY B C 1
ATOM 4340 O O . GLY B 1 223 ? 11.359 13.453 4.906 1 98.75 223 GLY B O 1
ATOM 4341 N N . ILE B 1 224 ? 10.016 14.305 3.314 1 98.88 224 ILE B N 1
ATOM 4342 C CA . ILE B 1 224 ? 10.562 13.531 2.205 1 98.88 224 ILE B CA 1
ATOM 4343 C C . ILE B 1 224 ? 12.07 13.781 2.098 1 98.88 224 ILE B C 1
ATOM 4345 O O . ILE B 1 224 ? 12.82 12.883 1.723 1 98.88 224 ILE B O 1
ATOM 4349 N N . ALA B 1 225 ? 12.508 14.969 2.475 1 98.94 225 ALA B N 1
ATOM 4350 C CA . ALA B 1 225 ? 13.93 15.305 2.438 1 98.94 225 ALA B CA 1
ATOM 4351 C C . ALA B 1 225 ? 14.703 14.539 3.51 1 98.94 225 ALA B C 1
ATOM 4353 O O . ALA B 1 225 ? 15.891 14.242 3.338 1 98.94 225 ALA B O 1
ATOM 4354 N N . VAL B 1 226 ? 14.023 14.18 4.578 1 98.94 226 VAL B N 1
ATOM 4355 C CA . VAL B 1 226 ? 14.656 13.414 5.648 1 98.94 226 VAL B CA 1
ATOM 4356 C C . VAL B 1 226 ? 15.086 12.047 5.121 1 98.94 226 VAL B C 1
ATOM 4358 O O . VAL B 1 226 ? 16.156 11.555 5.473 1 98.94 226 VAL B O 1
ATOM 4361 N N . VAL B 1 227 ? 14.273 11.492 4.191 1 98.94 227 VAL B N 1
ATOM 4362 C CA . VAL B 1 227 ? 14.609 10.172 3.678 1 98.94 227 VAL B CA 1
ATOM 4363 C C . VAL B 1 227 ? 15.383 10.305 2.367 1 98.94 227 VAL B C 1
ATOM 4365 O O . VAL B 1 227 ? 15.633 9.312 1.679 1 98.94 227 VAL B O 1
ATOM 4368 N N . GLY B 1 228 ? 15.719 11.516 1.999 1 98.94 228 GLY B N 1
ATOM 4369 C CA . GLY B 1 228 ? 16.734 11.773 0.995 1 98.94 228 GLY B CA 1
ATOM 4370 C C . GLY B 1 228 ? 16.172 11.961 -0.399 1 98.94 228 GLY B C 1
ATOM 4371 O O . GLY B 1 228 ? 16.906 11.906 -1.388 1 98.94 228 GLY B O 1
ATOM 4372 N N . LEU B 1 229 ? 14.883 12.156 -0.507 1 98.88 229 LEU B N 1
ATOM 4373 C CA . LEU B 1 229 ? 14.281 12.328 -1.824 1 98.88 229 LEU B CA 1
ATOM 4374 C C . LEU B 1 229 ? 13.961 13.797 -2.088 1 98.88 229 LEU B C 1
ATOM 4376 O O . LEU B 1 229 ? 13.641 14.539 -1.162 1 98.88 229 LEU B O 1
ATOM 4380 N N . SER B 1 230 ? 14.055 14.211 -3.338 1 98.62 230 SER B N 1
ATOM 4381 C CA . SER B 1 230 ? 13.805 15.594 -3.738 1 98.62 230 SER B CA 1
ATOM 4382 C C . SER B 1 230 ? 12.32 15.922 -3.723 1 98.62 230 SER B C 1
ATOM 4384 O O . SER B 1 230 ? 11.508 15.164 -4.266 1 98.62 230 SER B O 1
ATOM 4386 N N . PRO B 1 231 ? 11.961 17.016 -3.115 1 98.12 231 PRO B N 1
ATOM 4387 C CA . PRO B 1 231 ? 10.562 17.453 -3.213 1 98.12 231 PRO B CA 1
ATOM 4388 C C . PRO B 1 231 ? 10.273 18.219 -4.508 1 98.12 231 PRO B C 1
ATOM 4390 O O . PRO B 1 231 ? 9.141 18.641 -4.738 1 98.12 231 PRO B O 1
ATOM 4393 N N . PHE B 1 232 ? 11.305 18.359 -5.336 1 97.19 232 PHE B N 1
ATOM 4394 C CA . PHE B 1 232 ? 11.172 19.141 -6.559 1 97.19 232 PHE B CA 1
ATOM 4395 C C . PHE B 1 232 ? 11.172 18.234 -7.785 1 97.19 232 PHE B C 1
ATOM 4397 O O . PHE B 1 232 ? 11.797 17.172 -7.777 1 97.19 232 PHE B O 1
ATOM 4404 N N . GLY B 1 233 ? 10.469 18.656 -8.82 1 92.62 233 GLY B N 1
ATOM 4405 C CA . GLY B 1 233 ? 10.484 17.938 -10.086 1 92.62 233 GLY B CA 1
ATOM 4406 C C . GLY B 1 233 ? 11.703 18.234 -10.938 1 92.62 233 GLY B C 1
ATOM 4407 O O . GLY B 1 233 ? 12.078 17.438 -11.797 1 92.62 233 GLY B O 1
ATOM 4408 N N . ASP B 1 234 ? 12.352 19.344 -10.656 1 93.12 234 ASP B N 1
ATOM 4409 C CA . ASP B 1 234 ? 13.391 19.797 -11.562 1 93.12 234 ASP B CA 1
ATOM 4410 C C . ASP B 1 234 ? 14.766 19.766 -10.898 1 93.12 234 ASP B C 1
ATOM 4412 O O . ASP B 1 234 ? 15.75 20.25 -11.461 1 93.12 234 ASP B O 1
ATOM 4416 N N . ARG B 1 235 ? 14.859 19.266 -9.641 1 96.12 235 ARG B N 1
ATOM 4417 C CA . ARG B 1 235 ? 16.125 19.125 -8.922 1 96.12 235 ARG B CA 1
ATOM 4418 C C . ARG B 1 235 ? 16.266 17.719 -8.352 1 96.12 235 ARG B C 1
ATOM 4420 O O . ARG B 1 235 ? 15.352 17.188 -7.73 1 96.12 235 ARG B O 1
ATOM 4427 N N . THR B 1 236 ? 17.406 17.188 -8.531 1 96.5 236 THR B N 1
ATOM 4428 C CA . THR B 1 236 ? 17.672 15.844 -8.023 1 96.5 236 THR B CA 1
ATOM 4429 C C . THR B 1 236 ? 18.094 15.891 -6.555 1 96.5 236 THR B C 1
ATOM 4431 O O . THR B 1 236 ? 18.438 16.953 -6.039 1 96.5 236 THR B O 1
ATOM 4434 N N . ALA B 1 237 ? 18.031 14.766 -5.941 1 97.94 237 ALA B N 1
ATOM 4435 C CA . ALA B 1 237 ? 18.484 14.648 -4.559 1 97.94 237 ALA B CA 1
ATOM 4436 C C . ALA B 1 237 ? 19.953 15.07 -4.43 1 97.94 237 ALA B C 1
ATOM 4438 O O . ALA B 1 237 ? 20.312 15.805 -3.508 1 97.94 237 ALA B O 1
ATOM 4439 N N . ASP B 1 238 ? 20.703 14.641 -5.379 1 96.94 238 ASP B N 1
ATOM 4440 C CA . ASP B 1 238 ? 22.141 14.938 -5.359 1 96.94 238 ASP B CA 1
ATOM 4441 C C . ASP B 1 238 ? 22.391 16.438 -5.422 1 96.94 238 ASP B C 1
ATOM 4443 O O . ASP B 1 238 ? 23.234 16.969 -4.695 1 96.94 238 ASP B O 1
ATOM 4447 N N . GLU B 1 239 ? 21.688 17.125 -6.223 1 97.56 239 GLU B N 1
ATOM 4448 C CA . GLU B 1 239 ? 21.828 18.578 -6.363 1 97.56 239 GLU B CA 1
ATOM 4449 C C . GLU B 1 239 ? 21.484 19.281 -5.059 1 97.56 239 GLU B C 1
ATOM 4451 O O . GLU B 1 239 ? 21.922 20.406 -4.824 1 97.56 239 GLU B O 1
ATOM 4456 N N . LEU B 1 240 ? 20.719 18.641 -4.211 1 98.31 240 LEU B N 1
ATOM 4457 C CA . LEU B 1 240 ? 20.266 19.234 -2.961 1 98.31 240 LEU B CA 1
ATOM 4458 C C . LEU B 1 240 ? 21.125 18.797 -1.793 1 98.31 240 LEU B C 1
ATOM 4460 O O . LEU B 1 240 ? 20.891 19.188 -0.648 1 98.31 240 LEU B O 1
ATOM 4464 N N . GLY B 1 241 ? 22.094 17.938 -2.113 1 98.25 241 GLY B N 1
ATOM 4465 C CA . GLY B 1 241 ? 22.953 17.391 -1.067 1 98.25 241 GLY B CA 1
ATOM 4466 C C . GLY B 1 241 ? 22.266 16.328 -0.234 1 98.25 241 GLY B C 1
ATOM 4467 O O . GLY B 1 241 ? 22.578 16.156 0.947 1 98.25 241 GLY B O 1
ATOM 4468 N N . LEU B 1 242 ? 21.297 15.633 -0.79 1 98.81 242 LEU B N 1
ATOM 4469 C CA . LEU B 1 242 ? 20.562 14.578 -0.107 1 98.81 242 LEU B CA 1
ATOM 4470 C C . LEU B 1 242 ? 20.922 13.211 -0.681 1 98.81 242 LEU B C 1
ATOM 4472 O O . LEU B 1 242 ? 21.391 13.109 -1.819 1 98.81 242 LEU B O 1
ATOM 4476 N N . THR B 1 243 ? 20.766 12.188 0.105 1 98.75 243 THR B N 1
ATOM 4477 C CA . THR B 1 243 ? 21 10.805 -0.315 1 98.75 243 THR B CA 1
ATOM 4478 C C . THR B 1 243 ? 19.766 9.945 -0.054 1 98.75 243 THR B C 1
ATOM 4480 O O . THR B 1 243 ? 19.391 9.711 1.1 1 98.75 243 THR B O 1
ATOM 4483 N N . PRO B 1 244 ? 19.141 9.461 -1.175 1 98.88 244 PRO B N 1
ATOM 4484 C CA . PRO B 1 244 ? 18.031 8.539 -0.956 1 98.88 244 PRO B CA 1
ATOM 4485 C C . PRO B 1 244 ? 18.406 7.344 -0.085 1 98.88 244 PRO B C 1
ATOM 4487 O O . PRO B 1 244 ? 19.438 6.711 -0.322 1 98.88 244 PRO B O 1
ATOM 4490 N N . ALA B 1 245 ? 17.516 7.004 0.876 1 98.94 245 ALA B N 1
ATOM 4491 C CA . ALA B 1 245 ? 17.938 6.105 1.946 1 98.94 245 ALA B CA 1
ATOM 4492 C C . ALA B 1 245 ? 17.453 4.684 1.695 1 98.94 245 ALA B C 1
ATOM 4494 O O . ALA B 1 245 ? 17.875 3.746 2.379 1 98.94 245 ALA B O 1
ATOM 4495 N N . MET B 1 246 ? 16.641 4.453 0.714 1 98.88 246 MET B N 1
ATOM 4496 C CA . MET B 1 246 ? 16.031 3.137 0.529 1 98.88 246 MET B CA 1
ATOM 4497 C C . MET B 1 246 ? 16.5 2.504 -0.778 1 98.88 246 MET B C 1
ATOM 4499 O O . MET B 1 246 ? 16.547 3.168 -1.815 1 98.88 246 MET B O 1
ATOM 4503 N N . ARG B 1 247 ? 16.938 1.329 -0.691 1 98.75 247 ARG B N 1
ATOM 4504 C CA . ARG B 1 247 ? 17.172 0.46 -1.84 1 98.75 247 ARG B CA 1
ATOM 4505 C C . ARG B 1 247 ? 16.188 -0.716 -1.841 1 98.75 247 ARG B C 1
ATOM 4507 O O . ARG B 1 247 ? 16.141 -1.479 -0.875 1 98.75 247 ARG B O 1
ATOM 4514 N N . LEU B 1 248 ? 15.352 -0.829 -2.893 1 98.88 248 LEU B N 1
ATOM 4515 C CA . LEU B 1 248 ? 14.445 -1.959 -3.039 1 98.88 248 LEU B CA 1
ATOM 4516 C C . LEU B 1 248 ? 15.023 -3.01 -3.979 1 98.88 248 LEU B C 1
ATOM 4518 O O . LEU B 1 248 ? 15.414 -2.693 -5.105 1 98.88 248 LEU B O 1
ATOM 4522 N N . GLU B 1 249 ? 15.102 -4.219 -3.492 1 98.69 249 GLU B N 1
ATOM 4523 C CA 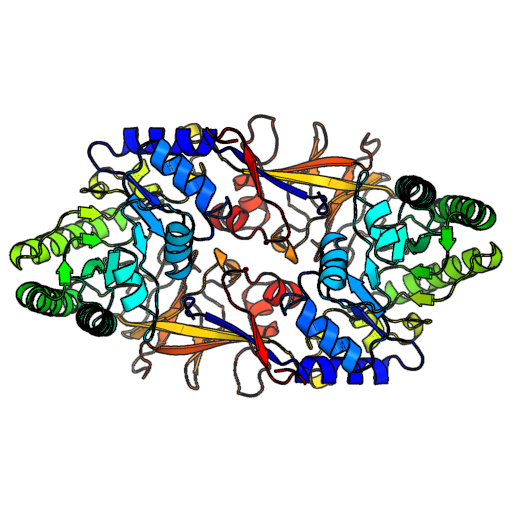. GLU B 1 249 ? 15.672 -5.293 -4.301 1 98.69 249 GLU B CA 1
ATOM 4524 C C . GLU B 1 249 ? 14.93 -6.605 -4.074 1 98.69 249 GLU B C 1
ATOM 4526 O O . GLU B 1 249 ? 14.234 -6.766 -3.07 1 98.69 249 GLU B O 1
ATOM 4531 N N . ALA B 1 250 ? 15.023 -7.48 -5.039 1 98.56 250 ALA B N 1
ATOM 4532 C CA . ALA B 1 250 ? 14.406 -8.805 -4.98 1 98.56 250 ALA B CA 1
ATOM 4533 C C . ALA B 1 250 ? 15.25 -9.836 -5.723 1 98.56 250 ALA B C 1
ATOM 4535 O O . ALA B 1 250 ? 15.992 -9.492 -6.652 1 98.56 250 ALA B O 1
ATOM 4536 N N . GLU B 1 251 ? 15.164 -11.023 -5.324 1 98.44 251 GLU B N 1
ATOM 4537 C CA . GLU B 1 251 ? 15.828 -12.117 -6.023 1 98.44 251 GLU B CA 1
ATOM 4538 C C . GLU B 1 251 ? 14.93 -12.719 -7.098 1 98.44 251 GLU B C 1
ATOM 4540 O O . GLU B 1 251 ? 13.766 -13.047 -6.828 1 98.44 251 GLU B O 1
ATOM 4545 N N . LEU B 1 252 ? 15.523 -12.859 -8.312 1 98.62 252 LEU B N 1
ATOM 4546 C CA . LEU B 1 252 ? 14.758 -13.477 -9.391 1 98.62 252 LEU B CA 1
ATOM 4547 C C . LEU B 1 252 ? 14.32 -14.883 -9.023 1 98.62 252 LEU B C 1
ATOM 4549 O O . LEU B 1 252 ? 15.109 -15.664 -8.484 1 98.62 252 LEU B O 1
ATOM 4553 N N . THR B 1 253 ? 13.031 -15.234 -9.312 1 98.25 253 THR B N 1
ATOM 4554 C CA . THR B 1 253 ? 12.531 -16.547 -8.938 1 98.25 253 THR B CA 1
ATOM 4555 C C . THR B 1 253 ? 12.742 -17.547 -10.07 1 98.25 253 THR B C 1
ATOM 4557 O O . THR B 1 253 ? 12.875 -18.75 -9.828 1 98.25 253 THR B O 1
ATOM 4560 N N . ILE B 1 254 ? 12.695 -17.047 -11.289 1 97.94 254 ILE B N 1
ATOM 4561 C CA . ILE B 1 254 ? 12.898 -17.891 -12.453 1 97.94 254 ILE B CA 1
ATOM 4562 C C . ILE B 1 254 ? 13.438 -17.062 -13.617 1 97.94 254 ILE B C 1
ATOM 4564 O O . ILE B 1 254 ? 13.133 -15.867 -13.727 1 97.94 254 ILE B O 1
ATOM 4568 N N . VAL B 1 255 ? 14.344 -17.609 -14.383 1 97.88 255 VAL B N 1
ATOM 4569 C CA . VAL B 1 255 ? 14.766 -17.109 -15.688 1 97.88 255 VAL B CA 1
ATOM 4570 C C . VAL B 1 255 ? 14.578 -18.203 -16.734 1 97.88 255 VAL B C 1
ATOM 4572 O O . VAL B 1 255 ? 15.055 -19.328 -16.562 1 97.88 255 VAL B O 1
ATOM 4575 N N . LYS B 1 256 ? 13.852 -17.891 -17.797 1 97.69 256 LYS B N 1
ATOM 4576 C CA . LYS B 1 256 ? 13.617 -18.922 -18.812 1 97.69 256 LYS B CA 1
ATOM 4577 C C . LYS B 1 256 ? 13.695 -18.328 -20.219 1 97.69 256 LYS B C 1
ATOM 4579 O O . LYS B 1 256 ? 13.453 -17.141 -20.422 1 97.69 256 LYS B O 1
ATOM 4584 N N . HIS B 1 257 ? 14 -19.219 -21.141 1 96.81 257 HIS B N 1
ATOM 4585 C CA . HIS B 1 257 ? 13.984 -18.828 -22.547 1 96.81 257 HIS B CA 1
ATOM 4586 C C . HIS B 1 257 ? 12.562 -18.703 -23.078 1 96.81 257 HIS B C 1
ATOM 4588 O O . HIS B 1 257 ? 11.688 -19.5 -22.703 1 96.81 257 HIS B O 1
ATOM 4594 N N . ALA B 1 258 ? 12.32 -17.719 -23.875 1 97.75 258 ALA B N 1
ATOM 4595 C CA . ALA B 1 258 ? 11.039 -17.547 -24.562 1 97.75 258 ALA B CA 1
ATOM 4596 C C . ALA B 1 258 ? 11.25 -17.297 -26.047 1 97.75 258 ALA B C 1
ATOM 4598 O O . ALA B 1 258 ? 12.172 -16.578 -26.438 1 97.75 258 ALA B O 1
ATOM 4599 N N . PRO B 1 259 ? 10.445 -17.875 -26.875 1 97.31 259 PRO B N 1
ATOM 4600 C CA . PRO B 1 259 ? 10.57 -17.641 -28.328 1 97.31 259 PRO B CA 1
ATOM 4601 C C . PRO B 1 259 ? 10.039 -16.266 -28.734 1 97.31 259 PRO B C 1
ATOM 4603 O O . PRO B 1 259 ? 9.391 -15.578 -27.938 1 97.31 259 PRO B O 1
ATOM 4606 N N . ALA B 1 260 ? 10.414 -15.852 -29.984 1 97.81 260 ALA B N 1
ATOM 4607 C CA . ALA B 1 260 ? 9.766 -14.688 -30.578 1 97.81 260 ALA B CA 1
ATOM 4608 C C . ALA B 1 260 ? 8.258 -14.891 -30.688 1 97.81 260 ALA B C 1
ATOM 4610 O O . ALA B 1 260 ? 7.793 -16 -30.969 1 97.81 260 ALA B O 1
ATOM 4611 N N . GLY B 1 261 ? 7.547 -13.836 -30.391 1 98 261 GLY B N 1
ATOM 4612 C CA . GLY B 1 261 ? 6.105 -13.875 -30.562 1 98 261 GLY B CA 1
ATOM 4613 C C . GLY B 1 261 ? 5.367 -14.336 -29.328 1 98 261 GLY B C 1
ATOM 4614 O O . GLY B 1 261 ? 4.133 -14.398 -29.312 1 98 261 GLY B O 1
ATOM 4615 N N . GLN B 1 262 ? 6.074 -14.672 -28.266 1 97.88 262 GLN B N 1
ATOM 4616 C CA . GLN B 1 262 ? 5.453 -15.109 -27.016 1 97.88 262 GLN B CA 1
ATOM 4617 C C . GLN B 1 262 ? 4.777 -13.945 -26.297 1 97.88 262 GLN B C 1
ATOM 4619 O O . GLN B 1 262 ? 5.414 -12.93 -26.016 1 97.88 262 GLN B O 1
ATOM 4624 N N . GLY B 1 263 ? 3.385 -14.062 -26.031 1 98.12 263 GLY B N 1
ATOM 4625 C CA . GLY B 1 263 ? 2.723 -13.125 -25.141 1 98.12 263 GLY B CA 1
ATOM 4626 C C . GLY B 1 263 ? 3.162 -13.258 -23.688 1 98.12 263 GLY B C 1
ATOM 4627 O O . GLY B 1 263 ? 3.473 -14.359 -23.234 1 98.12 263 GLY B O 1
ATOM 4628 N N . VAL B 1 264 ? 3.215 -12.133 -22.984 1 98.62 264 VAL B N 1
ATOM 4629 C CA . VAL B 1 264 ? 3.727 -12.133 -21.625 1 98.62 264 VAL B CA 1
ATOM 4630 C C . VAL B 1 264 ? 2.689 -11.523 -20.688 1 98.62 264 VAL B C 1
ATOM 4632 O O . VAL B 1 264 ? 2.117 -10.477 -20.969 1 98.62 264 VAL B O 1
ATOM 4635 N N . SER B 1 265 ? 2.426 -12.188 -19.516 1 98.31 265 SER B N 1
ATOM 4636 C CA . SER B 1 265 ? 1.585 -11.703 -18.422 1 98.31 265 SER B CA 1
ATOM 4637 C C . SER B 1 265 ? 0.134 -11.555 -18.859 1 98.31 265 SER B C 1
ATOM 4639 O O . SER B 1 265 ? -0.271 -12.125 -19.875 1 98.31 265 SER B O 1
ATOM 4641 N N . TYR B 1 266 ? -0.712 -10.961 -18.047 1 97.06 266 TYR B N 1
ATOM 4642 C CA . TYR B 1 266 ? -2.143 -10.828 -18.312 1 97.06 266 TYR B CA 1
ATOM 4643 C C . TYR B 1 266 ? -2.398 -10.047 -19.594 1 97.06 266 TYR B C 1
ATOM 4645 O O . TYR B 1 266 ? -1.751 -9.031 -19.844 1 97.06 266 TYR B O 1
ATOM 4653 N N . GLY B 1 267 ? -3.256 -10.539 -20.375 1 94.38 267 GLY B N 1
ATOM 4654 C CA . GLY B 1 267 ? -3.742 -9.828 -21.531 1 94.38 267 GLY B CA 1
ATOM 4655 C C . GLY B 1 267 ? -2.727 -9.766 -22.656 1 94.38 267 GLY B C 1
ATOM 4656 O O . GLY B 1 267 ? -3.041 -9.312 -23.766 1 94.38 267 GLY B O 1
ATOM 4657 N N . HIS B 1 268 ? -1.509 -10.25 -22.422 1 97 268 HIS B N 1
ATOM 4658 C CA . HIS B 1 268 ? -0.454 -10.281 -23.422 1 97 268 HIS B CA 1
ATOM 4659 C C . HIS B 1 268 ? -0.25 -8.906 -24.047 1 97 268 HIS B C 1
ATOM 4661 O O . HIS B 1 268 ? -0.172 -8.781 -25.281 1 97 268 HIS B O 1
ATOM 4667 N N . GLU B 1 269 ? -0.217 -7.871 -23.125 1 95.75 269 GLU B N 1
ATOM 4668 C CA . GLU B 1 269 ? 0.031 -6.52 -23.625 1 95.75 269 GLU B CA 1
ATOM 4669 C C . GLU B 1 269 ? 1.459 -6.371 -24.141 1 95.75 269 GLU B C 1
ATOM 4671 O O . GLU B 1 269 ? 1.78 -5.398 -24.828 1 95.75 269 GLU B O 1
ATOM 4676 N N . TYR B 1 270 ? 2.293 -7.273 -23.781 1 98 270 TYR B N 1
ATOM 4677 C CA . TYR B 1 270 ? 3.67 -7.367 -24.25 1 98 270 TYR B CA 1
ATOM 4678 C C . TYR B 1 270 ? 3.891 -8.664 -25.016 1 98 270 TYR B C 1
ATOM 4680 O O . TYR B 1 270 ? 3.389 -9.719 -24.641 1 98 270 TYR B O 1
ATOM 4688 N N . THR B 1 271 ? 4.605 -8.602 -26.094 1 98.25 271 THR B N 1
ATOM 4689 C CA . THR B 1 271 ? 5.004 -9.758 -26.891 1 98.25 271 THR B CA 1
ATOM 4690 C C . THR B 1 271 ? 6.492 -9.703 -27.219 1 98.25 271 THR B C 1
ATOM 4692 O O . THR B 1 271 ? 7.008 -8.656 -27.625 1 98.25 271 THR B O 1
ATOM 4695 N N . THR B 1 272 ? 7.16 -10.797 -27 1 98 272 THR B N 1
ATOM 4696 C CA . THR B 1 272 ? 8.586 -10.836 -27.297 1 98 272 THR B CA 1
ATOM 4697 C C . THR B 1 272 ? 8.836 -10.625 -28.797 1 98 272 THR B C 1
ATOM 4699 O O . THR B 1 272 ? 8.141 -11.219 -29.625 1 98 272 THR B O 1
ATOM 4702 N N . SER B 1 273 ? 9.781 -9.781 -29.094 1 97 273 SER B N 1
ATOM 4703 C CA . SER B 1 273 ? 10.062 -9.477 -30.5 1 97 273 SER B CA 1
ATOM 4704 C C . SER B 1 273 ? 11.055 -10.469 -31.094 1 97 273 SER B C 1
ATOM 4706 O O . SER B 1 273 ? 11.109 -10.656 -32.312 1 97 273 SER B O 1
ATOM 4708 N N . GLU B 1 274 ? 11.844 -11.07 -30.328 1 97.62 274 GLU B N 1
ATOM 4709 C CA . GLU B 1 274 ? 12.836 -12.086 -30.656 1 97.62 274 GLU B CA 1
ATOM 4710 C C . GLU B 1 274 ? 12.953 -13.125 -29.547 1 97.62 274 GLU B C 1
ATOM 4712 O O . GLU B 1 274 ? 12.375 -12.961 -28.469 1 97.62 274 GLU B O 1
ATOM 4717 N N . ALA B 1 275 ? 13.641 -14.164 -29.922 1 97.69 275 ALA B N 1
ATOM 4718 C CA . ALA B 1 275 ? 13.984 -15.094 -28.859 1 97.69 275 ALA B CA 1
ATOM 4719 C C . ALA B 1 275 ? 14.742 -14.391 -27.734 1 97.69 275 ALA B C 1
ATOM 4721 O O . ALA B 1 275 ? 15.648 -13.602 -27.984 1 97.69 275 ALA B O 1
ATOM 4722 N N . THR B 1 276 ? 14.336 -14.648 -26.469 1 97.62 276 THR B N 1
ATOM 4723 C CA . THR B 1 276 ? 14.852 -13.844 -25.375 1 97.62 276 THR B CA 1
ATOM 4724 C C . THR B 1 276 ? 14.82 -14.625 -24.062 1 97.62 276 THR B C 1
ATOM 4726 O O . THR B 1 276 ? 14.586 -15.836 -24.062 1 97.62 276 THR B O 1
ATOM 4729 N N . SER B 1 277 ? 15.227 -13.961 -23 1 97.56 277 SER B N 1
ATOM 4730 C CA . SER B 1 277 ? 15.125 -14.5 -21.656 1 97.56 277 SER B CA 1
ATOM 4731 C C . SER B 1 277 ? 14.148 -13.695 -20.812 1 97.56 277 SER B C 1
ATOM 4733 O O . SER B 1 277 ? 14.266 -12.469 -20.719 1 97.56 277 SER B O 1
ATOM 4735 N N . LEU B 1 278 ? 13.172 -14.391 -20.281 1 98.5 278 LEU B N 1
ATOM 4736 C CA . LEU B 1 278 ? 12.227 -13.773 -19.359 1 98.5 278 LEU B CA 1
ATOM 4737 C C . LEU B 1 278 ? 12.578 -14.102 -17.906 1 98.5 278 LEU B C 1
ATOM 4739 O O . LEU B 1 278 ? 12.992 -15.219 -17.609 1 98.5 278 LEU B O 1
ATOM 4743 N N . ALA B 1 279 ? 12.484 -13.125 -17.062 1 98.69 279 ALA B N 1
ATOM 4744 C CA . ALA B 1 279 ? 12.719 -13.305 -15.633 1 98.69 279 ALA B CA 1
ATOM 4745 C C . ALA B 1 279 ? 11.516 -12.852 -14.812 1 98.69 279 ALA B C 1
ATOM 4747 O O . ALA B 1 279 ? 10.789 -11.938 -15.219 1 98.69 279 ALA B O 1
ATOM 4748 N N . VAL B 1 280 ? 11.312 -13.484 -13.703 1 98.75 280 VAL B N 1
ATOM 4749 C CA . VAL B 1 280 ? 10.195 -13.133 -12.828 1 98.75 280 VAL B CA 1
ATOM 4750 C C . VAL B 1 280 ? 10.727 -12.484 -11.555 1 98.75 280 VAL B C 1
ATOM 4752 O O . VAL B 1 280 ? 11.594 -13.039 -10.875 1 98.75 280 VAL B O 1
ATOM 4755 N N . VAL B 1 281 ? 10.273 -11.305 -11.25 1 98.81 281 VAL B N 1
ATOM 4756 C CA . VAL B 1 281 ? 10.555 -10.586 -10.016 1 98.81 281 VAL B CA 1
ATOM 4757 C C . VAL B 1 281 ? 9.398 -10.758 -9.039 1 98.81 281 VAL B C 1
ATOM 4759 O O . VAL B 1 281 ? 8.25 -10.453 -9.367 1 98.81 281 VAL B O 1
ATOM 4762 N N . PRO B 1 282 ? 9.656 -11.273 -7.809 1 98.31 282 PRO B N 1
ATOM 4763 C CA . PRO B 1 282 ? 8.594 -11.609 -6.859 1 98.31 282 PRO B CA 1
ATOM 4764 C C . PRO B 1 282 ? 8.102 -10.398 -6.07 1 98.31 282 PRO B C 1
ATOM 4766 O O . PRO B 1 282 ? 8.094 -10.43 -4.836 1 98.31 282 PRO B O 1
ATOM 4769 N N . LEU B 1 283 ? 7.648 -9.344 -6.727 1 98.5 283 LEU B N 1
ATOM 4770 C CA . LEU B 1 283 ? 6.988 -8.133 -6.238 1 98.5 283 LEU B CA 1
ATOM 4771 C C . LEU B 1 283 ? 5.832 -7.742 -7.152 1 98.5 283 LEU B C 1
ATOM 4773 O O . LEU B 1 283 ? 5.984 -7.707 -8.375 1 98.5 283 LEU B O 1
ATOM 4777 N N . GLY B 1 284 ? 4.688 -7.488 -6.59 1 98.44 284 GLY B N 1
ATOM 4778 C CA . GLY B 1 284 ? 3.535 -7.035 -7.355 1 98.44 284 GLY B CA 1
ATOM 4779 C C . GLY B 1 284 ? 2.787 -5.895 -6.691 1 98.44 284 GLY B C 1
ATOM 4780 O O . GLY B 1 284 ? 3.305 -5.258 -5.77 1 98.44 284 GLY B O 1
ATOM 4781 N N . TYR B 1 285 ? 1.582 -5.641 -7.25 1 98.31 285 TYR B N 1
ATOM 4782 C CA . TYR B 1 285 ? 0.897 -4.453 -6.754 1 98.31 285 TYR B CA 1
ATOM 4783 C C . TYR B 1 285 ? 0.424 -4.652 -5.32 1 98.31 285 TYR B C 1
ATOM 4785 O O . TYR B 1 285 ? 0.221 -3.682 -4.586 1 98.31 285 TYR B O 1
ATOM 4793 N N . ALA B 1 286 ? 0.277 -5.855 -4.801 1 98.12 286 ALA B N 1
ATOM 4794 C CA . ALA B 1 286 ? -0.044 -6.086 -3.395 1 98.12 286 ALA B CA 1
ATOM 4795 C C . ALA B 1 286 ? 1.166 -5.816 -2.506 1 98.12 286 ALA B C 1
ATOM 4797 O O . ALA B 1 286 ? 1.035 -5.711 -1.283 1 98.12 286 ALA B O 1
ATOM 4798 N N . ASP B 1 287 ? 2.336 -5.719 -3.135 1 98 287 ASP B N 1
ATOM 4799 C CA . ASP B 1 287 ? 3.561 -5.414 -2.402 1 98 287 ASP B CA 1
ATOM 4800 C C . ASP B 1 287 ? 3.93 -3.939 -2.535 1 98 287 ASP B C 1
ATOM 4802 O O . ASP B 1 287 ? 4.898 -3.479 -1.925 1 98 287 ASP B O 1
ATOM 4806 N N . GLY B 1 288 ? 3.227 -3.246 -3.346 1 98.06 288 GLY B N 1
ATOM 4807 C CA . GLY B 1 288 ? 3.488 -1.819 -3.453 1 98.06 288 GLY B CA 1
ATOM 4808 C C . GLY B 1 288 ? 3.984 -1.406 -4.828 1 98.06 288 GLY B C 1
ATOM 4809 O O . GLY B 1 288 ? 4.266 -0.229 -5.062 1 98.06 288 GLY B O 1
ATOM 4810 N N . ILE B 1 289 ? 4.121 -2.324 -5.82 1 98.69 289 ILE B N 1
ATOM 4811 C CA . ILE B 1 289 ? 4.516 -1.973 -7.18 1 98.69 289 ILE B CA 1
ATOM 4812 C C . ILE B 1 289 ? 3.316 -1.396 -7.934 1 98.69 289 ILE B C 1
ATOM 4814 O O . ILE B 1 289 ? 2.289 -2.064 -8.078 1 98.69 289 ILE B O 1
ATOM 4818 N N . PRO B 1 290 ? 3.432 -0.164 -8.406 1 98.31 290 PRO B N 1
ATOM 4819 C CA . PRO B 1 290 ? 2.279 0.41 -9.102 1 98.31 290 PRO B CA 1
ATOM 4820 C C . PRO B 1 290 ? 1.907 -0.364 -10.367 1 98.31 290 PRO B C 1
ATOM 4822 O O . PRO B 1 290 ? 2.768 -0.622 -11.211 1 98.31 290 PRO B O 1
ATOM 4825 N N . ARG B 1 291 ? 0.698 -0.699 -10.477 1 98.19 291 ARG B N 1
ATOM 4826 C CA . ARG B 1 291 ? 0.232 -1.355 -11.695 1 98.19 291 ARG B CA 1
ATOM 4827 C C . ARG B 1 291 ? 0.507 -0.493 -12.922 1 98.19 291 ARG B C 1
ATOM 4829 O O . ARG B 1 291 ? 0.793 -1.014 -14 1 98.19 291 ARG B O 1
ATOM 4836 N N . HIS B 1 292 ? 0.512 0.824 -12.773 1 98.25 292 HIS B N 1
ATOM 4837 C CA . HIS B 1 292 ? 0.729 1.785 -13.844 1 98.25 292 HIS B CA 1
ATOM 4838 C C . HIS B 1 292 ? 2.152 1.696 -14.383 1 98.25 292 HIS B C 1
ATOM 4840 O O . HIS B 1 292 ? 2.459 2.266 -15.438 1 98.25 292 HIS B O 1
ATOM 4846 N N . ALA B 1 293 ? 2.982 0.983 -13.734 1 98.25 293 ALA B N 1
ATOM 4847 C CA . ALA B 1 293 ? 4.363 0.831 -14.188 1 98.25 293 ALA B CA 1
ATOM 4848 C C . ALA B 1 293 ? 4.488 -0.306 -15.195 1 98.25 293 ALA B C 1
ATOM 4850 O O . ALA B 1 293 ? 5.574 -0.568 -15.711 1 98.25 293 ALA B O 1
ATOM 4851 N N . GLY B 1 294 ? 3.373 -1.03 -15.477 1 98.06 294 GLY B N 1
ATOM 4852 C CA . GLY B 1 294 ? 3.418 -2.064 -16.5 1 98.06 294 GLY B CA 1
ATOM 4853 C C . GLY B 1 294 ? 3.979 -1.576 -17.812 1 98.06 294 GLY B C 1
ATOM 4854 O O . GLY B 1 294 ? 3.623 -0.492 -18.281 1 98.06 294 GLY B O 1
ATOM 4855 N N . GLY B 1 295 ? 4.902 -2.379 -18.359 1 97.69 295 GLY B N 1
ATOM 4856 C CA . GLY B 1 295 ? 5.492 -2.039 -19.641 1 97.69 295 GLY B CA 1
ATOM 4857 C C . GLY B 1 295 ? 6.539 -0.946 -19.547 1 97.69 295 GLY B C 1
ATOM 4858 O O . GLY B 1 295 ? 7.176 -0.604 -20.547 1 97.69 295 GLY B O 1
ATOM 4859 N N . ALA B 1 296 ? 6.828 -0.43 -18.281 1 97.75 296 ALA B N 1
ATOM 4860 C CA . ALA B 1 296 ? 7.648 0.779 -18.266 1 97.75 296 ALA B CA 1
ATOM 4861 C C . ALA B 1 296 ? 8.617 0.764 -17.094 1 97.75 296 ALA B C 1
ATOM 4863 O O . ALA B 1 296 ? 9.688 1.369 -17.156 1 97.75 296 ALA B O 1
ATOM 4864 N N . GLY B 1 297 ? 8.266 0.139 -15.961 1 98.56 297 GLY B N 1
ATOM 4865 C CA . GLY B 1 297 ? 9.078 0.188 -14.758 1 98.56 297 GLY B CA 1
ATOM 4866 C C . GLY B 1 297 ? 10.492 -0.328 -14.961 1 98.56 297 GLY B C 1
ATOM 4867 O O . GLY B 1 297 ? 10.688 -1.439 -15.461 1 98.56 297 GLY B O 1
ATOM 4868 N N . PRO B 1 298 ? 11.484 0.453 -14.609 1 98.75 298 PRO B N 1
ATOM 4869 C CA . PRO B 1 298 ? 12.875 0.038 -14.836 1 98.75 298 PRO B CA 1
ATOM 4870 C C . PRO B 1 298 ? 13.422 -0.823 -13.703 1 98.75 298 PRO B C 1
ATOM 4872 O O . PRO B 1 298 ? 13.125 -0.573 -12.531 1 98.75 298 PRO B O 1
ATOM 4875 N N . VAL B 1 299 ? 14.188 -1.814 -14.07 1 98.81 299 VAL B N 1
ATOM 4876 C CA . VAL B 1 299 ? 14.828 -2.713 -13.109 1 98.81 299 VAL B CA 1
ATOM 4877 C C . VAL B 1 299 ? 16.234 -3.051 -13.578 1 98.81 299 VAL B C 1
ATOM 4879 O O . VAL B 1 299 ? 16.469 -3.297 -14.766 1 98.81 299 VAL B O 1
ATOM 4882 N N . GLN B 1 300 ? 17.109 -3.004 -12.625 1 98.62 300 GLN B N 1
ATOM 4883 C CA . GLN B 1 300 ? 18.484 -3.361 -12.953 1 98.62 300 GLN B CA 1
ATOM 4884 C C . GLN B 1 300 ? 18.797 -4.789 -12.523 1 98.62 300 GLN B C 1
ATOM 4886 O O . GLN B 1 300 ? 18.578 -5.16 -11.367 1 98.62 300 GLN B O 1
ATOM 4891 N N . VAL B 1 301 ? 19.234 -5.613 -13.43 1 98.12 301 VAL B N 1
ATOM 4892 C CA . VAL B 1 301 ? 19.828 -6.926 -13.18 1 98.12 301 VAL B CA 1
ATOM 4893 C C . VAL B 1 301 ? 21.25 -6.977 -13.742 1 98.12 301 VAL B C 1
ATOM 4895 O O . VAL B 1 301 ? 21.453 -6.789 -14.938 1 98.12 301 VAL B O 1
ATOM 4898 N N . GLY B 1 302 ? 22.203 -7.266 -12.82 1 95.19 302 GLY B N 1
ATOM 4899 C CA . GLY B 1 302 ? 23.594 -7.082 -13.25 1 95.19 302 GLY B CA 1
ATOM 4900 C C . GLY B 1 302 ? 23.906 -5.648 -13.617 1 95.19 302 GLY B C 1
ATOM 4901 O O . GLY B 1 302 ? 23.656 -4.727 -12.836 1 95.19 302 GLY B O 1
ATOM 4902 N N . ASP B 1 303 ? 24.375 -5.445 -14.852 1 92.88 303 ASP B N 1
ATOM 4903 C CA . ASP B 1 303 ? 24.797 -4.109 -15.273 1 92.88 303 ASP B CA 1
ATOM 4904 C C . ASP B 1 303 ? 23.812 -3.529 -16.297 1 92.88 303 ASP B C 1
ATOM 4906 O O . ASP B 1 303 ? 24.109 -2.527 -16.938 1 92.88 303 ASP B O 1
ATOM 4910 N N . THR B 1 304 ? 22.672 -4.141 -16.328 1 94.56 304 THR B N 1
ATOM 4911 C CA . THR B 1 304 ? 21.75 -3.74 -17.391 1 94.56 304 THR B CA 1
ATOM 4912 C C . THR B 1 304 ? 20.391 -3.396 -16.812 1 94.56 304 THR B C 1
ATOM 4914 O O . THR B 1 304 ? 19.922 -4.047 -15.875 1 94.56 304 THR B O 1
ATOM 4917 N N . TRP B 1 305 ? 19.828 -2.32 -17.453 1 96.44 305 TRP B N 1
ATOM 4918 C CA . TRP B 1 305 ? 18.438 -1.989 -17.156 1 96.44 305 TRP B CA 1
ATOM 4919 C C . TRP B 1 305 ? 17.484 -2.74 -18.078 1 96.44 305 TRP B C 1
ATOM 4921 O O . TRP B 1 305 ? 17.75 -2.859 -19.281 1 96.44 305 TRP B O 1
ATOM 4931 N N . SER B 1 306 ? 16.531 -3.314 -17.531 1 96.81 306 SER B N 1
ATOM 4932 C CA . SER B 1 306 ? 15.375 -3.818 -18.25 1 96.81 306 SER B CA 1
ATOM 4933 C C . SER B 1 306 ? 14.094 -3.164 -17.75 1 96.81 306 SER B C 1
ATOM 4935 O O . SER B 1 306 ? 14.109 -2.4 -16.781 1 96.81 306 SER B O 1
ATOM 4937 N N . ARG B 1 307 ? 13.031 -3.322 -18.5 1 96.69 307 ARG B N 1
ATOM 4938 C CA . ARG B 1 307 ? 11.727 -2.805 -18.094 1 96.69 307 ARG B CA 1
ATOM 4939 C C . ARG B 1 307 ? 10.734 -3.939 -17.875 1 96.69 307 ARG B C 1
ATOM 4941 O O . ARG B 1 307 ? 10.906 -5.039 -18.391 1 96.69 307 ARG B O 1
ATOM 4948 N N . ILE B 1 308 ? 9.773 -3.688 -17.062 1 98.75 308 ILE B N 1
ATOM 4949 C CA . ILE B 1 308 ? 8.688 -4.641 -16.891 1 98.75 308 ILE B CA 1
ATOM 4950 C C . ILE B 1 308 ? 8.086 -4.996 -18.25 1 98.75 308 ILE B C 1
ATOM 4952 O O . ILE B 1 308 ? 7.766 -4.109 -19.047 1 98.75 308 ILE B O 1
ATOM 4956 N N . ALA B 1 309 ? 7.992 -6.289 -18.516 1 98.62 309 ALA B N 1
ATOM 4957 C CA . ALA B 1 309 ? 7.379 -6.809 -19.75 1 98.62 309 ALA B CA 1
ATOM 4958 C C . ALA B 1 309 ? 5.914 -7.16 -19.516 1 98.62 309 ALA B C 1
ATOM 4960 O O . ALA B 1 309 ? 5.594 -8.281 -19.109 1 98.62 309 ALA B O 1
ATOM 4961 N N . GLY B 1 310 ? 4.984 -6.246 -19.875 1 98.25 310 GLY B N 1
ATOM 4962 C CA . GLY B 1 310 ? 3.561 -6.477 -19.703 1 98.25 310 GLY B CA 1
ATOM 4963 C C . GLY B 1 310 ? 3.018 -5.934 -18.391 1 98.25 310 GLY B C 1
ATOM 4964 O O . GLY B 1 310 ? 3.576 -4.992 -17.828 1 98.25 310 GLY B O 1
ATOM 4965 N N . ARG B 1 311 ? 1.942 -6.543 -17.906 1 98.19 311 ARG B N 1
ATOM 4966 C CA . ARG B 1 311 ? 1.208 -6.039 -16.75 1 98.19 311 ARG B CA 1
ATOM 4967 C C . ARG B 1 311 ? 1.891 -6.445 -15.445 1 98.19 311 ARG B C 1
ATOM 4969 O O . ARG B 1 311 ? 2.426 -7.551 -15.336 1 98.19 311 ARG B O 1
ATOM 4976 N N . VAL B 1 312 ? 1.858 -5.551 -14.492 1 98.69 312 VAL B N 1
ATOM 4977 C CA . VAL B 1 312 ? 2.225 -5.895 -13.117 1 98.69 312 VAL B CA 1
ATOM 4978 C C . VAL B 1 312 ? 1.149 -6.785 -12.508 1 98.69 312 VAL B C 1
ATOM 4980 O O . VAL B 1 312 ? -0.027 -6.418 -12.477 1 98.69 312 VAL B O 1
ATOM 4983 N N . CYS B 1 313 ? 1.531 -7.973 -12.055 1 98.5 313 CYS B N 1
ATOM 4984 C CA . CYS B 1 313 ? 0.61 -8.875 -11.375 1 98.5 313 CYS B CA 1
ATOM 4985 C C . CYS B 1 313 ? 0.568 -8.586 -9.875 1 98.5 313 CYS B C 1
ATOM 4987 O O . CYS B 1 313 ? 1.207 -7.645 -9.406 1 98.5 313 CYS B O 1
ATOM 4989 N N . MET B 1 314 ? -0.216 -9.352 -9.094 1 98.31 314 MET B N 1
ATOM 4990 C CA . MET B 1 314 ? -0.482 -9.055 -7.691 1 98.31 314 MET B CA 1
ATOM 4991 C C . MET B 1 314 ? 0.771 -9.25 -6.848 1 98.31 314 MET B C 1
ATOM 4993 O O . MET B 1 314 ? 1.052 -8.461 -5.949 1 98.31 314 MET B O 1
ATOM 4997 N N . ASP B 1 315 ? 1.58 -10.312 -7.25 1 97.94 315 ASP B N 1
ATOM 4998 C CA . ASP B 1 315 ? 2.693 -10.664 -6.371 1 97.94 315 ASP B CA 1
ATOM 4999 C C . ASP B 1 315 ? 4 -10.75 -7.152 1 97.94 315 ASP B C 1
ATOM 5001 O O . ASP B 1 315 ? 5.031 -11.148 -6.609 1 97.94 315 ASP B O 1
ATOM 5005 N N . GLN B 1 316 ? 3.947 -10.406 -8.422 1 98.56 316 GLN B N 1
ATOM 5006 C CA . GLN B 1 316 ? 5.129 -10.578 -9.266 1 98.56 316 GLN B CA 1
ATOM 5007 C C . GLN B 1 316 ? 4.98 -9.828 -10.586 1 98.56 316 GLN B C 1
ATOM 5009 O O . GLN B 1 316 ? 3.877 -9.422 -10.953 1 98.56 316 GLN B O 1
ATOM 5014 N N . PHE B 1 317 ? 6.07 -9.641 -11.25 1 98.81 317 PHE B N 1
ATOM 5015 C CA . PHE B 1 317 ? 6.047 -9.148 -12.625 1 98.81 317 PHE B CA 1
ATOM 5016 C C . PHE B 1 317 ? 7.184 -9.75 -13.438 1 98.81 317 PHE B C 1
ATOM 5018 O O . PHE B 1 317 ? 8.07 -10.414 -12.883 1 98.81 317 PHE B O 1
ATOM 5025 N N . VAL B 1 318 ? 7.121 -9.594 -14.758 1 98.88 318 VAL B N 1
ATOM 5026 C CA . VAL B 1 318 ? 8.062 -10.234 -15.672 1 98.88 318 VAL B CA 1
ATOM 5027 C C . VAL B 1 318 ? 8.984 -9.188 -16.281 1 98.88 318 VAL B C 1
ATOM 5029 O O . VAL B 1 318 ? 8.539 -8.094 -16.641 1 98.88 318 VAL B O 1
ATOM 5032 N N . LEU B 1 319 ? 10.242 -9.508 -16.375 1 98.75 319 LEU B N 1
ATOM 5033 C CA . LEU B 1 319 ? 11.219 -8.734 -17.141 1 98.75 319 LEU B CA 1
ATOM 5034 C C . LEU B 1 319 ? 11.586 -9.453 -18.438 1 98.75 319 LEU B C 1
ATOM 5036 O O . LEU B 1 319 ? 11.641 -10.688 -18.469 1 98.75 319 LEU B O 1
ATOM 5040 N N . ASP B 1 320 ? 11.781 -8.742 -19.438 1 98.19 320 ASP B N 1
ATOM 5041 C CA . ASP B 1 320 ? 12.492 -9.211 -20.625 1 98.19 320 ASP B CA 1
ATOM 5042 C C . ASP B 1 320 ? 13.969 -8.812 -20.562 1 98.19 320 ASP B C 1
ATOM 5044 O O . ASP B 1 320 ? 14.305 -7.645 -20.781 1 98.19 320 ASP B O 1
ATOM 5048 N N . LEU B 1 321 ? 14.82 -9.734 -20.375 1 97.69 321 LEU B N 1
ATOM 5049 C CA . LEU B 1 321 ? 16.234 -9.453 -20.109 1 97.69 321 LEU B CA 1
ATOM 5050 C C . LEU B 1 321 ? 17.016 -9.367 -21.422 1 97.69 321 LEU B C 1
ATOM 5052 O O . LEU B 1 321 ? 18.156 -8.93 -21.438 1 97.69 321 LEU B O 1
ATOM 5056 N N . GLY B 1 322 ? 16.406 -9.734 -22.484 1 95.88 322 GLY B N 1
ATOM 5057 C CA . GLY B 1 322 ? 17.062 -9.68 -23.781 1 95.88 322 GLY B CA 1
ATOM 5058 C C . GLY B 1 322 ? 17.703 -11 -24.188 1 95.88 322 GLY B C 1
ATOM 5059 O O . GLY B 1 322 ? 17.859 -11.891 -23.359 1 95.88 322 GLY B O 1
ATOM 5060 N N . ALA B 1 323 ? 18.031 -11.055 -25.469 1 93.69 323 ALA B N 1
ATOM 5061 C CA . ALA B 1 323 ? 18.688 -12.234 -26.016 1 93.69 323 ALA B CA 1
ATOM 5062 C C . ALA B 1 323 ? 20.078 -12.414 -25.422 1 93.69 323 ALA B C 1
ATOM 5064 O O . ALA B 1 323 ? 20.844 -11.453 -25.281 1 93.69 323 ALA B O 1
ATOM 5065 N N . GLY B 1 324 ? 20.406 -13.578 -24.984 1 89.19 324 GLY B N 1
ATOM 5066 C CA . GLY B 1 324 ? 21.734 -13.906 -24.516 1 89.19 324 GLY B CA 1
ATOM 5067 C C . GLY B 1 324 ? 22.016 -13.406 -23.109 1 89.19 324 GLY B C 1
ATOM 5068 O O . GLY B 1 324 ? 23.156 -13.438 -22.641 1 89.19 324 GLY B O 1
ATOM 5069 N N . ALA B 1 325 ? 20.953 -12.922 -22.484 1 92.94 325 ALA B N 1
ATOM 5070 C CA . ALA B 1 325 ? 21.141 -12.477 -21.109 1 92.94 325 ALA B CA 1
ATOM 5071 C C . ALA B 1 325 ? 21.75 -13.586 -20.25 1 92.94 325 ALA B C 1
ATOM 5073 O O . ALA B 1 325 ? 21.391 -14.75 -20.406 1 92.94 325 ALA B O 1
ATOM 5074 N N . ASN B 1 326 ? 22.734 -13.203 -19.438 1 94.25 326 ASN B N 1
ATOM 5075 C CA . ASN B 1 326 ? 23.344 -14.125 -18.484 1 94.25 326 ASN B CA 1
ATOM 5076 C C . ASN B 1 326 ? 22.828 -13.906 -17.078 1 94.25 326 ASN B C 1
ATOM 5078 O O . ASN B 1 326 ? 23.547 -13.422 -16.203 1 94.25 326 ASN B O 1
ATOM 5082 N N . ALA B 1 327 ? 21.625 -14.117 -16.828 1 97.25 327 ALA B N 1
ATOM 5083 C CA . ALA B 1 327 ? 20.969 -14.008 -15.523 1 97.25 327 ALA B CA 1
ATOM 5084 C C . ALA B 1 327 ? 20.406 -15.352 -15.078 1 97.25 327 ALA B C 1
ATOM 5086 O O . ALA B 1 327 ? 20.109 -16.219 -15.914 1 97.25 327 ALA B O 1
ATOM 5087 N N . HIS B 1 328 ? 20.391 -15.531 -13.828 1 97.5 328 HIS B N 1
ATOM 5088 C CA . HIS B 1 328 ? 19.906 -16.766 -13.242 1 97.5 328 HIS B CA 1
ATOM 5089 C C . HIS B 1 328 ? 18.984 -16.5 -12.055 1 97.5 328 HIS B C 1
ATOM 5091 O O . HIS B 1 328 ? 19.031 -15.406 -11.477 1 97.5 328 HIS B O 1
ATOM 5097 N N . ALA B 1 329 ? 18.141 -17.547 -11.773 1 98.12 329 ALA B N 1
ATOM 5098 C CA . ALA B 1 329 ? 17.391 -17.453 -10.531 1 98.12 329 ALA B CA 1
ATOM 5099 C C . ALA B 1 329 ? 18.312 -17.188 -9.344 1 98.12 329 ALA B C 1
ATOM 5101 O O . ALA B 1 329 ? 19.406 -17.75 -9.258 1 98.12 329 ALA B O 1
ATOM 5102 N N . GLY B 1 330 ? 17.875 -16.297 -8.461 1 98 330 GLY B N 1
ATOM 5103 C CA . GLY B 1 330 ? 18.703 -15.922 -7.316 1 98 330 GLY B CA 1
ATOM 5104 C C . GLY B 1 330 ? 19.469 -14.633 -7.523 1 98 330 GLY B C 1
ATOM 5105 O O . GLY B 1 330 ? 19.922 -14.008 -6.562 1 98 330 GLY B O 1
ATOM 5106 N N . ASP B 1 331 ? 19.641 -14.281 -8.781 1 98.25 331 ASP B N 1
ATOM 5107 C CA . ASP B 1 331 ? 20.281 -12.984 -9.031 1 98.25 331 ASP B CA 1
ATOM 5108 C C . ASP B 1 331 ? 19.422 -11.844 -8.484 1 98.25 331 ASP B C 1
ATOM 5110 O O . ASP B 1 331 ? 18.188 -11.953 -8.422 1 98.25 331 ASP B O 1
ATOM 5114 N N . VAL B 1 332 ? 20.094 -10.75 -8.109 1 98.19 332 VAL B N 1
ATOM 5115 C CA . VAL B 1 332 ? 19.406 -9.625 -7.488 1 98.19 332 VAL B CA 1
ATOM 5116 C C . VAL B 1 332 ? 18.922 -8.656 -8.562 1 98.19 332 VAL B C 1
ATOM 5118 O O . VAL B 1 332 ? 19.688 -8.25 -9.438 1 98.19 332 VAL B O 1
ATOM 5121 N N . ALA B 1 333 ? 17.688 -8.414 -8.555 1 98.69 333 ALA B N 1
ATOM 5122 C CA . ALA B 1 333 ? 17.078 -7.32 -9.312 1 98.69 333 ALA B CA 1
ATOM 5123 C C . ALA B 1 333 ? 16.891 -6.086 -8.438 1 98.69 333 ALA B C 1
ATOM 5125 O O . ALA B 1 333 ? 16.25 -6.156 -7.387 1 98.69 333 ALA B O 1
ATOM 5126 N N . VAL B 1 334 ? 17.469 -4.988 -8.805 1 98.88 334 VAL B N 1
ATOM 5127 C CA . VAL B 1 334 ? 17.328 -3.738 -8.07 1 98.88 334 VAL B CA 1
ATOM 5128 C C . VAL B 1 334 ? 16.25 -2.871 -8.734 1 98.88 334 VAL B C 1
ATOM 5130 O O . VAL B 1 334 ? 16.406 -2.467 -9.891 1 98.88 334 VAL B O 1
ATOM 5133 N N . LEU B 1 335 ? 15.211 -2.635 -8.031 1 98.88 335 LEU B N 1
ATOM 5134 C CA . LEU B 1 335 ? 14.133 -1.819 -8.586 1 98.88 335 LEU B CA 1
ATOM 5135 C C . LEU B 1 335 ? 14.477 -0.336 -8.5 1 98.88 335 LEU B C 1
ATOM 5137 O O . LEU B 1 335 ? 14.352 0.393 -9.484 1 98.88 335 LEU B O 1
ATOM 5141 N N . PHE B 1 336 ? 14.867 0.111 -7.312 1 98.88 336 PHE B N 1
ATOM 5142 C CA . PHE B 1 336 ? 15.352 1.479 -7.195 1 98.88 336 PHE B CA 1
ATOM 5143 C C . PHE B 1 336 ? 16.281 1.621 -5.988 1 98.88 336 PHE B C 1
ATOM 5145 O O . PHE B 1 336 ? 16.234 0.798 -5.07 1 98.88 336 PHE B O 1
ATOM 5152 N N . GLY B 1 337 ? 17.141 2.545 -6.031 1 98.56 337 GLY B N 1
ATOM 5153 C CA . GLY B 1 337 ? 18.047 2.947 -4.965 1 98.56 337 GLY B CA 1
ATOM 5154 C C . GLY B 1 337 ? 18.469 4.402 -5.059 1 98.56 337 GLY B C 1
ATOM 5155 O O . GLY B 1 337 ? 17.688 5.254 -5.492 1 98.56 337 GLY B O 1
ATOM 5156 N N . SER B 1 338 ? 19.672 4.676 -4.559 1 97.88 338 SER B N 1
ATOM 5157 C CA . SER B 1 338 ? 20.188 6.043 -4.578 1 97.88 338 SER B CA 1
ATOM 5158 C C . SER B 1 338 ? 20.672 6.43 -5.969 1 97.88 338 SER B C 1
ATOM 5160 O O . SER B 1 338 ? 20.859 7.613 -6.258 1 97.88 338 SER B O 1
ATOM 5162 N N . GLY B 1 339 ? 20.891 5.457 -6.812 1 97 339 GLY B N 1
ATOM 5163 C CA . GLY B 1 339 ? 21.469 5.676 -8.125 1 97 339 GLY B CA 1
ATOM 5164 C C . GLY B 1 339 ? 22.984 5.629 -8.133 1 97 339 GLY B C 1
ATOM 5165 O O . GLY B 1 339 ? 23.609 5.75 -9.188 1 97 339 GLY B O 1
ATOM 5166 N N . ALA B 1 340 ? 23.562 5.406 -7 1 94.25 340 ALA B N 1
ATOM 5167 C CA . ALA B 1 340 ? 25.016 5.477 -6.855 1 94.25 340 ALA B CA 1
ATOM 5168 C C . ALA B 1 340 ? 25.703 4.383 -7.676 1 94.25 340 ALA B C 1
ATOM 5170 O O . ALA B 1 340 ? 26.812 4.57 -8.164 1 94.25 340 ALA B O 1
ATOM 5171 N N . ASP B 1 341 ? 25.031 3.26 -7.867 1 93.69 341 ASP B N 1
ATOM 5172 C CA . ASP B 1 341 ? 25.609 2.135 -8.602 1 93.69 341 ASP B CA 1
ATOM 5173 C C . ASP B 1 341 ? 24.984 2.018 -9.992 1 93.69 341 ASP B C 1
ATOM 5175 O O . ASP B 1 341 ? 25.031 0.95 -10.609 1 93.69 341 ASP B O 1
ATOM 5179 N N . GLY B 1 342 ? 24.359 3.08 -10.383 1 96.06 342 GLY B N 1
ATOM 5180 C CA . GLY B 1 342 ? 23.766 3.094 -11.711 1 96.06 342 GLY B CA 1
ATOM 5181 C C . GLY B 1 342 ? 22.359 2.529 -11.742 1 96.06 342 GLY B C 1
ATOM 5182 O O . GLY B 1 342 ? 21.719 2.48 -12.797 1 96.06 342 GLY B O 1
ATOM 5183 N N . GLU B 1 343 ? 21.875 2.107 -10.633 1 98.12 343 GLU B N 1
ATOM 5184 C CA . GLU B 1 343 ? 20.531 1.535 -10.578 1 98.12 343 GLU B CA 1
ATOM 5185 C C . GLU B 1 343 ? 19.469 2.617 -10.711 1 98.12 343 GLU B C 1
ATOM 5187 O O . GLU B 1 343 ? 19.75 3.801 -10.516 1 98.12 343 GLU B O 1
ATOM 5192 N N . PRO B 1 344 ? 18.266 2.207 -11.133 1 98.69 344 PRO B N 1
ATOM 5193 C CA . PRO B 1 344 ? 17.156 3.172 -11.172 1 98.69 344 PRO B CA 1
ATOM 5194 C C . PRO B 1 344 ? 16.891 3.812 -9.805 1 98.69 344 PRO B C 1
ATOM 5196 O O . PRO B 1 344 ? 17.234 3.234 -8.773 1 98.69 344 PRO B O 1
ATOM 5199 N N . THR B 1 345 ? 16.312 5.008 -9.844 1 98.56 345 THR B N 1
ATOM 5200 C CA . THR B 1 345 ? 15.938 5.73 -8.633 1 98.56 345 THR B CA 1
ATOM 5201 C C . THR B 1 345 ? 14.422 5.715 -8.438 1 98.56 345 THR B C 1
ATOM 5203 O O . THR B 1 345 ? 13.68 5.312 -9.336 1 98.56 345 THR B O 1
ATOM 5206 N N . ALA B 1 346 ? 14.023 6.121 -7.238 1 98.62 346 ALA B N 1
ATOM 5207 C CA . ALA B 1 346 ? 12.586 6.285 -7.004 1 98.62 346 ALA B CA 1
ATOM 5208 C C . ALA B 1 346 ? 11.984 7.293 -7.98 1 98.62 346 ALA B C 1
ATOM 5210 O O . ALA B 1 346 ? 10.828 7.152 -8.391 1 98.62 346 ALA B O 1
ATOM 5211 N N . ALA B 1 347 ? 12.742 8.289 -8.375 1 98.25 347 ALA B N 1
ATOM 5212 C CA . ALA B 1 347 ? 12.273 9.273 -9.344 1 98.25 347 ALA B CA 1
ATOM 5213 C C . ALA B 1 347 ? 12.008 8.617 -10.695 1 98.25 347 ALA B C 1
ATOM 5215 O O . ALA B 1 347 ? 11.031 8.953 -11.375 1 98.25 347 ALA B O 1
ATOM 5216 N N . ASP B 1 348 ? 12.891 7.715 -11.148 1 98.44 348 ASP B N 1
ATOM 5217 C CA . ASP B 1 348 ? 12.672 6.969 -12.383 1 98.44 348 ASP B CA 1
ATOM 5218 C C . ASP B 1 348 ? 11.359 6.188 -12.328 1 98.44 348 ASP B C 1
ATOM 5220 O O . ASP B 1 348 ? 10.602 6.168 -13.297 1 98.44 348 ASP B O 1
ATOM 5224 N N . TRP B 1 349 ? 11.094 5.586 -11.234 1 98.81 349 TRP B N 1
ATOM 5225 C CA . TRP B 1 349 ? 9.867 4.816 -11.062 1 98.81 349 TRP B CA 1
ATOM 5226 C C . TRP B 1 349 ? 8.648 5.734 -11.023 1 98.81 349 TRP B C 1
ATOM 5228 O O . TRP B 1 349 ? 7.586 5.383 -11.531 1 98.81 349 TRP B O 1
ATOM 5238 N N . ALA B 1 350 ? 8.797 6.848 -10.305 1 98.62 350 ALA B N 1
ATOM 5239 C CA . ALA B 1 350 ? 7.707 7.82 -10.289 1 98.62 350 ALA B CA 1
ATOM 5240 C C . ALA B 1 350 ? 7.328 8.242 -11.703 1 98.62 350 ALA B C 1
ATOM 5242 O O . ALA B 1 350 ? 6.145 8.305 -12.047 1 98.62 350 ALA B O 1
ATOM 5243 N N . ARG B 1 351 ? 8.328 8.516 -12.516 1 97.94 351 ARG B N 1
ATOM 5244 C CA . ARG B 1 351 ? 8.086 8.891 -13.906 1 97.94 351 ARG B CA 1
ATOM 5245 C C . ARG B 1 351 ? 7.41 7.754 -14.672 1 97.94 351 ARG B C 1
ATOM 5247 O O . ARG B 1 351 ? 6.441 7.977 -15.398 1 97.94 351 ARG B O 1
ATOM 5254 N N . ALA B 1 352 ? 7.879 6.535 -14.484 1 98.38 352 ALA B N 1
ATOM 5255 C CA . ALA B 1 352 ? 7.352 5.371 -15.188 1 98.38 352 ALA B CA 1
ATOM 5256 C C . ALA B 1 352 ? 5.887 5.129 -14.836 1 98.38 352 ALA B C 1
ATOM 5258 O O . ALA B 1 352 ? 5.105 4.68 -15.672 1 98.38 352 ALA B O 1
ATOM 5259 N N . ALA B 1 353 ? 5.508 5.461 -13.633 1 98.38 353 ALA B N 1
ATOM 5260 C CA . ALA B 1 353 ? 4.164 5.164 -13.133 1 98.38 353 ALA B CA 1
ATOM 5261 C C . ALA B 1 353 ? 3.277 6.406 -13.18 1 98.38 353 ALA B C 1
ATOM 5263 O O . ALA B 1 353 ? 2.117 6.359 -12.766 1 98.38 353 ALA B O 1
ATOM 5264 N N . ASP B 1 354 ? 3.801 7.535 -13.586 1 97.69 354 ASP B N 1
ATOM 5265 C CA . ASP B 1 354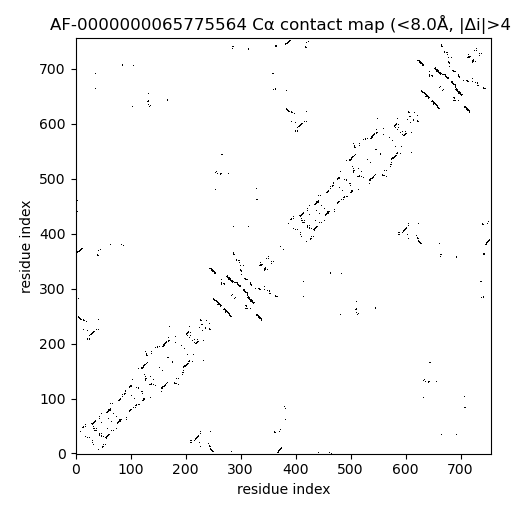 ? 3.098 8.812 -13.633 1 97.69 354 ASP B CA 1
ATOM 5266 C C . ASP B 1 354 ? 2.592 9.219 -12.25 1 97.69 354 ASP B C 1
ATOM 5268 O O . ASP B 1 354 ? 1.403 9.492 -12.07 1 97.69 354 ASP B O 1
ATOM 5272 N N . THR B 1 355 ? 3.449 9.273 -11.328 1 97.94 355 THR B N 1
ATOM 5273 C CA . THR B 1 355 ? 3.191 9.695 -9.953 1 97.94 355 THR B CA 1
ATOM 5274 C C . THR B 1 355 ? 4.422 10.367 -9.352 1 97.94 355 THR B C 1
ATOM 5276 O O . THR B 1 355 ? 5.234 10.945 -10.078 1 97.94 355 THR B O 1
ATOM 5279 N N . ILE B 1 356 ? 4.508 10.43 -8.016 1 97.75 356 ILE B N 1
ATOM 5280 C CA . ILE B 1 356 ? 5.605 11.141 -7.359 1 97.75 356 ILE B CA 1
ATOM 5281 C C . ILE B 1 356 ? 6.426 10.156 -6.523 1 97.75 356 ILE B C 1
ATOM 5283 O O . ILE B 1 356 ? 5.961 9.055 -6.215 1 97.75 356 ILE B O 1
ATOM 5287 N N . THR B 1 357 ? 7.637 10.562 -6.18 1 98.44 357 THR B N 1
ATOM 5288 C CA . THR B 1 357 ? 8.539 9.703 -5.422 1 98.44 357 THR B CA 1
ATOM 5289 C C . THR B 1 357 ? 7.934 9.336 -4.074 1 98.44 357 THR B C 1
ATOM 5291 O O . THR B 1 357 ? 8.109 8.219 -3.588 1 98.44 357 THR B O 1
ATOM 5294 N N . TYR B 1 358 ? 7.133 10.289 -3.463 1 98.44 358 TYR B N 1
ATOM 5295 C CA . TYR B 1 358 ? 6.484 10.062 -2.178 1 98.44 358 TYR B CA 1
ATOM 5296 C C . TYR B 1 358 ? 5.676 8.773 -2.197 1 98.44 358 TYR B C 1
ATOM 5298 O O . TYR B 1 358 ? 5.812 7.934 -1.305 1 98.44 358 TYR B O 1
ATOM 5306 N N . GLU B 1 359 ? 4.891 8.633 -3.246 1 98.5 359 GLU B N 1
ATOM 5307 C CA . GLU B 1 359 ? 4.012 7.473 -3.324 1 98.5 359 GLU B CA 1
ATOM 5308 C C . GLU B 1 359 ? 4.809 6.191 -3.547 1 98.5 359 GLU B C 1
ATOM 5310 O O . GLU B 1 359 ? 4.465 5.141 -3.002 1 98.5 359 GLU B O 1
ATOM 5315 N N . ILE B 1 360 ? 5.895 6.293 -4.34 1 98.69 360 ILE B N 1
ATOM 5316 C CA . ILE B 1 360 ? 6.707 5.125 -4.66 1 98.69 360 ILE B CA 1
ATOM 5317 C C . ILE B 1 360 ? 7.242 4.5 -3.371 1 98.69 360 ILE B C 1
ATOM 5319 O O . ILE B 1 360 ? 7.156 3.287 -3.178 1 98.69 360 ILE B O 1
ATOM 5323 N N . VAL B 1 361 ? 7.676 5.289 -2.428 1 98.75 361 VAL B N 1
ATOM 5324 C CA . VAL B 1 361 ? 8.375 4.73 -1.276 1 98.75 361 VAL B CA 1
ATOM 5325 C C . VAL B 1 361 ? 7.379 4.434 -0.159 1 98.75 361 VAL B C 1
ATOM 5327 O O . VAL B 1 361 ? 7.594 3.525 0.647 1 98.75 361 VAL B O 1
ATOM 5330 N N . THR B 1 362 ? 6.246 5.105 -0.137 1 98.38 362 THR B N 1
ATOM 5331 C CA . THR B 1 362 ? 5.32 4.938 0.978 1 98.38 362 THR B CA 1
ATOM 5332 C C . THR B 1 362 ? 4.359 3.783 0.709 1 98.38 362 THR B C 1
ATOM 5334 O O . THR B 1 362 ? 3.697 3.293 1.627 1 98.38 362 THR B O 1
ATOM 5337 N N . ARG B 1 363 ? 4.277 3.346 -0.498 1 97.31 363 ARG B N 1
ATOM 5338 C CA . ARG B 1 363 ? 3.258 2.363 -0.85 1 97.31 363 ARG B CA 1
ATOM 5339 C C . ARG B 1 363 ? 3.768 0.942 -0.628 1 97.31 363 ARG B C 1
ATOM 5341 O O . ARG B 1 363 ? 3.031 -0.025 -0.829 1 97.31 363 ARG B O 1
ATOM 5348 N N . LEU B 1 364 ? 5.051 0.751 -0.244 1 97.75 364 LEU B N 1
ATOM 5349 C CA . LEU B 1 364 ? 5.59 -0.586 -0.027 1 97.75 364 LEU B CA 1
ATOM 5350 C C . LEU B 1 364 ? 4.883 -1.277 1.132 1 97.75 364 LEU B C 1
ATOM 5352 O O . LEU B 1 364 ? 4.785 -0.72 2.229 1 97.75 364 LEU B O 1
ATOM 5356 N N . GLY B 1 365 ? 4.367 -2.451 0.856 1 95.44 365 GLY B N 1
ATOM 5357 C CA . GLY B 1 365 ? 3.539 -3.176 1.808 1 95.44 365 GLY B CA 1
ATOM 5358 C C . GLY B 1 365 ? 4.336 -3.785 2.947 1 95.44 365 GLY B C 1
ATOM 5359 O O . GLY B 1 365 ? 5.566 -3.803 2.912 1 95.44 365 GLY B O 1
ATOM 5360 N N . PRO B 1 366 ? 3.621 -4.305 3.914 1 91.88 366 PRO B N 1
ATOM 5361 C CA . PRO B 1 366 ? 4.27 -4.816 5.125 1 91.88 366 PRO B CA 1
ATOM 5362 C C . PRO B 1 366 ? 4.98 -6.148 4.891 1 91.88 366 PRO B C 1
ATOM 5364 O O . PRO B 1 366 ? 5.812 -6.559 5.707 1 91.88 366 PRO B O 1
ATOM 5367 N N . ARG B 1 367 ? 4.648 -6.852 3.799 1 93.44 367 ARG B N 1
ATOM 5368 C CA . ARG B 1 367 ? 5.285 -8.133 3.502 1 93.44 367 ARG B CA 1
ATOM 5369 C C . ARG B 1 367 ? 6.746 -7.938 3.104 1 93.44 367 ARG B C 1
ATOM 5371 O O . ARG B 1 367 ? 7.566 -8.836 3.275 1 93.44 367 ARG B O 1
ATOM 5378 N N . VAL B 1 368 ? 7.051 -6.801 2.535 1 96.94 368 VAL B N 1
ATOM 5379 C CA . VAL B 1 368 ? 8.422 -6.48 2.166 1 96.94 368 VAL B CA 1
ATOM 5380 C C . VAL B 1 368 ? 9.203 -6.027 3.402 1 96.94 368 VAL B C 1
ATOM 5382 O O . VAL B 1 368 ? 8.953 -4.941 3.934 1 96.94 368 VAL B O 1
ATOM 5385 N N . PRO B 1 369 ? 10.109 -6.824 3.885 1 97.12 369 PRO B N 1
ATOM 5386 C CA . PRO B 1 369 ? 10.828 -6.438 5.102 1 97.12 369 PRO B CA 1
ATOM 5387 C C . PRO B 1 369 ? 11.719 -5.215 4.895 1 97.12 369 PRO B C 1
ATOM 5389 O O . PRO B 1 369 ? 12.328 -5.062 3.834 1 97.12 369 PRO B O 1
ATOM 5392 N N . ARG B 1 370 ? 11.727 -4.328 5.879 1 98.25 370 ARG B N 1
ATOM 5393 C CA . ARG B 1 370 ? 12.719 -3.264 5.965 1 98.25 370 ARG B CA 1
ATOM 5394 C C . ARG B 1 370 ? 13.977 -3.742 6.688 1 98.25 370 ARG B C 1
ATOM 5396 O O . ARG B 1 370 ? 13.898 -4.215 7.824 1 98.25 370 ARG B O 1
ATOM 5403 N N . VAL B 1 371 ? 15.07 -3.699 6.004 1 98.31 371 VAL B N 1
ATOM 5404 C CA . VAL B 1 371 ? 16.359 -4.07 6.582 1 98.31 371 VAL B CA 1
ATOM 5405 C C . VAL B 1 371 ? 17.203 -2.816 6.801 1 98.31 371 VAL B C 1
ATOM 5407 O O . VAL B 1 371 ? 17.703 -2.221 5.844 1 98.31 371 VAL B O 1
ATOM 5410 N N . HIS B 1 372 ? 17.391 -2.426 8.07 1 98.69 372 HIS B N 1
ATOM 5411 C CA . HIS B 1 372 ? 18.109 -1.191 8.391 1 98.69 372 HIS B CA 1
ATOM 5412 C C . HIS B 1 372 ? 19.609 -1.435 8.523 1 98.69 372 HIS B C 1
ATOM 5414 O O . HIS B 1 372 ? 20.031 -2.373 9.211 1 98.69 372 HIS B O 1
ATOM 5420 N N . VAL B 1 373 ? 20.344 -0.642 7.867 1 98.19 373 VAL B N 1
ATOM 5421 C CA . VAL B 1 373 ? 21.797 -0.735 7.926 1 98.19 373 VAL B CA 1
ATOM 5422 C C . VAL B 1 373 ? 22.391 0.629 8.273 1 98.19 373 VAL B C 1
ATOM 5424 O O . VAL B 1 373 ? 21.703 1.65 8.188 1 98.19 373 VAL B O 1
ATOM 5427 N N . GLY B 1 374 ? 23.719 0.68 8.773 1 93.19 374 GLY B N 1
ATOM 5428 C CA . GLY B 1 374 ? 24.469 1.911 9 1 93.19 374 GLY B CA 1
ATOM 5429 C C . GLY B 1 374 ? 24.047 2.629 10.273 1 93.19 374 GLY B C 1
ATOM 5430 O O . GLY B 1 374 ? 24.453 3.771 10.508 1 93.19 374 GLY B O 1
ATOM 5431 N N . GLY B 1 375 ? 23.234 2.088 11.086 1 75.12 375 GLY B N 1
ATOM 5432 C CA . GLY B 1 375 ? 22.844 2.727 12.328 1 75.12 375 GLY B CA 1
ATOM 5433 C C . GLY B 1 375 ? 23.781 2.416 13.477 1 75.12 375 GLY B C 1
ATOM 5434 O O . GLY B 1 375 ? 24.625 1.531 13.367 1 75.12 375 GLY B O 1
ATOM 5435 N N . ARG B 1 376 ? 23.906 3.424 14.5 1 60.06 376 ARG B N 1
ATOM 5436 C CA . ARG B 1 376 ? 24.75 3.137 15.656 1 60.06 376 ARG B CA 1
ATOM 5437 C C . ARG B 1 376 ? 24.469 1.746 16.203 1 60.06 376 ARG B C 1
ATOM 5439 O O . ARG B 1 376 ? 25.391 1.032 16.609 1 60.06 376 ARG B O 1
ATOM 5446 N N . ASP B 1 377 ? 23.188 1.337 16.328 1 47.31 377 ASP B N 1
ATOM 5447 C CA . ASP B 1 377 ? 22.906 0.031 16.906 1 47.31 377 ASP B CA 1
ATOM 5448 C C . ASP B 1 377 ? 22.703 -1.027 15.828 1 47.31 377 ASP B C 1
ATOM 5450 O O . ASP B 1 377 ? 22.219 -2.123 16.109 1 47.31 377 ASP B O 1
ATOM 5454 N N . ALA B 1 378 ? 23.094 -0.83 14.68 1 39.88 378 ALA B N 1
ATOM 5455 C CA . ALA B 1 378 ? 22.969 -1.924 13.727 1 39.88 378 ALA B CA 1
ATOM 5456 C C . ALA B 1 378 ? 24.078 -2.963 13.93 1 39.88 378 ALA B C 1
ATOM 5458 O O . ALA B 1 378 ? 25.203 -2.615 14.266 1 39.88 378 ALA B O 1
#

Foldseek 3Di:
DPAQKAKEFELVLLLQLLLLLVVLLPPAAEAAECELCLLQQHQQSSLVSNVVSGHQEYEYADLVSVVVNLVVVNLGAYEYEDDDPPDQLLVCQVSVYAYEDADPSSLVVQLVSLVVNVGAHEYEYEEELDQPDTHHHLVVSLVVLLVNVVSVVVRRYAHAEYEYEQNPLQPPVPCSRVSSLVSLVVSVVSNVVSPGNYNFYAYAEQSCSQPPNSRSGNYYYYRPSSQQADPYPVDGSVNSSHFHGIWIKGFWAFKDWDAFQDQFDPPSPFTHHGTFIKIKGFAAVLQQQAQLLAPPQWKDFDHDIWGFGGTGDNGMTMTTQGHPDDDGGGTMIIRAGRCPSPTHHLQSSCVSNVHHSSSNSSRGDPSHYYHYDNDPVD/DPAQKAKEFELVLLLQLLLLLVVLLPPAAEAAECELCLLQQHQQSSLVSNVVSGHQEYEYADLVSVVVNLVVVNLGAYEYEDDDPPDQLLVCQVSVYAYEDADPSSLVVLLVSLVVNVGAHEYEYEEELDQPDTHHHLVVSLVVLLVNVVSVVVRRYAHAEYEYEQNPLQPPPPCSRVSSLVSLVVSVVSNVVSPGNYNFYAYAEQSCSQPPNSRSGNYYYYRPSSQQADPYPVDGSVNSSHFHGIWIKGFWAFKDWDAFQDQFDPPSPFTHHGTFIKIKGFAAVLQQQAQLLAPPQWKDFDHDIWGFGGTGDNGMTMTTQGHPDDDGGGTMIIRAGRCPSPTHHLQSSCVSNVHHSSSNSSRGDPSHYYHYDNDPVD

Sequence (756 aa):
MTYPARAVVDLGAIAGNVARLREVAGPAEVMAVVKGDAYGHGLVPVARAALGAGATWLGVAQLGEALTLRAAGVDARTLTWLYAPGAPLAEALRADLDLSVAAPWALDEVVGAARESGVVARVHLKVDTGMGRSGLFLDEWGGLLDAAVRAQAAGEIDVVGVWSHLASADDAESGLTAEQTRVFAEAVRRAEDAGAHLEVRHLANSAGTLAHAATHFDLVRPGIAVVGLSPFGDRTADELGLTPAMRLEAELTIVKHAPAGQGVSYGHEYTTSEATSLAVVPLGYADGIPRHAGGAGPVQVGDTWSRIAGRVCMDQFVLDLGAGANAHAGDVAVLFGSGADGEPTAADWARAADTITYEIVTRLGPRVPRVHVGGRDAMTYPARAVVDLGAIAGNVARLREVAGPAEVMAVVKGDAYGHGLVPVARAALGAGATWLGVAQLGEALTLRAAGVDARTLTWLYAPGAPLAEALRADLDLSVAAPWALDEVVGAARESGVVARVHLKVDTGMGRSGLFLDEWGGLLDAAVRAQAAGEIDVVGVWSHLASADDAESGLTAEQTRVFAEAVRRAEDAGAHLEVRHLANSAGTLAHAATHFDLVRPGIAVVGLSPFGDRTADELGLTPAMRLEAELTIVKHAPAGQGVSYGHEYTTSEATSLAVVPLGYADGIPRHAGGAGPVQVGDTWSRIAGRVCMDQFVLDLGAGANAHAGDVAVLFGSGADGEPTAADWARAADTITYEIVTRLGPRVPRVHVGGRDA

Organism: Beutenbergia cavernae (strain ATCC BAA-8 / DSM 12333 / CCUG 43141 / JCM 11478 / NBRC 16432 / NCIMB 13614 / HKI 0122) (NCBI:txid471853)

Nearest PDB structures (foldseek):
  1vfh-assembly1_A  TM=9.879E-01  e=2.039E-53  Streptomyces lavendulae
  8b8h-assembly1_B  TM=9.734E-01  e=2.195E-46  Mycobacterium tuberculosis H37Rv
  8ahw-assembly1_B  TM=9.641E-01  e=1.134E-41  Mycobacterium tuberculosis H37Rv
  4luy-assembly1_B  TM=9.438E-01  e=4.468E-36  Clostridioides difficile 630
  4lus-assembly2_C  TM=9.493E-01  e=2.701E-35  Clostridioides difficile 630

pLDDT: mean 97.31, std 5.2, range [39.69, 98.94]

InterPro domains:
  IPR000821 Alanine racemase [MF_01201] (4-373)
  IPR000821 Alanine racemase [PR00992] (27-43)
  IPR000821 Alanine racemase [PR00992] (63-81)
  IPR000821 Alanine racemase [PR00992] (124-136)
  IPR000821 Alanine racemase [PR00992] (161-172)
  IPR000821 Alanine racemase [PR00992] (204-231)
  IPR000821 Alanine racemase [PR00992] (261-276)
  IPR000821 Alanine racemase [PR00992] (278-293)
  IPR000821 Alanine racemase [PR00992] (299-316)
  IPR000821 Alanine racemase [PR00992] (355-368)
  IPR000821 Alanine racemase [PTHR30511] (2-373)
  IPR000821 Alanine racemase [TIGR00492] (6-373)
  IPR001608 Alanine racemase, N-terminal [PF01168] (9-231)
  IPR009006 Alanine racemase/group IV decarboxylase, C-terminal [G3DSA:2.40.37.10] (225-377)
  IPR009006 Alanine racemase/group IV decarboxylase, C-terminal [SSF50621] (239-375)
  IPR011079 Alanine racemase, C-terminal [PF00842] (245-371)
  IPR011079 Alanine racemase, C-terminal [SM01005] (245-373)
  IPR020622 Alanine racemase, pyridoxal-phosphate attachment site [PS00395] (32-42)
  IPR029066 PLP-binding barrel [G3DSA:3.20.20.10] (11-224)
  IPR029066 PLP-binding barrel [SSF51419] (9-246)